Protein AF-0000000072249288 (afdb_homodimer)

Organism: Acinetobacter pittii (strain PHEA-2) (NCBI:txid871585)

InterPro domains:
  IPR029063 S-adenosyl-L-methionine-dependent methyltransferase superfamily [G3DSA:3.40.50.150] (51-204)
  IPR029063 S-adenosyl-L-methionine-dependent methyltransferase superfamily [SSF53335] (62-220)
  IPR050078 Ribosomal protein L11 methyltransferase PrmA [PTHR43648] (64-162)

Structure (mmCIF, N/CA/C/O backbone):
data_AF-0000000072249288-model_v1
#
loop_
_entity.id
_entity.type
_entity.pdbx_description
1 polymer 'Ribosomal protein L11 methyltransferase'
#
loop_
_atom_site.group_PDB
_atom_site.id
_atom_site.type_symbol
_atom_site.label_atom_id
_atom_site.label_alt_id
_atom_site.label_comp_id
_atom_site.label_asym_id
_atom_site.label_entity_id
_atom_site.label_seq_id
_atom_site.pdbx_PDB_ins_code
_atom_site.Cartn_x
_atom_site.Cartn_y
_atom_site.Cartn_z
_atom_site.occupancy
_atom_site.B_iso_or_equiv
_atom_site.auth_seq_id
_atom_site.auth_comp_id
_atom_site.auth_asym_id
_atom_site.auth_atom_id
_atom_site.pdbx_PDB_model_num
ATOM 1 N N . MET A 1 1 ? 31.922 -29.75 -16.812 1 26.8 1 MET A N 1
ATOM 2 C CA . MET A 1 1 ? 30.875 -29.094 -17.609 1 26.8 1 MET A CA 1
ATOM 3 C C . MET A 1 1 ? 30.594 -27.688 -17.078 1 26.8 1 MET A C 1
ATOM 5 O O . MET A 1 1 ? 30.25 -27.516 -15.914 1 26.8 1 MET A O 1
ATOM 9 N N . SER A 1 2 ? 31.359 -26.719 -17.438 1 29.52 2 SER A N 1
ATOM 10 C CA . SER A 1 2 ? 31.391 -25.312 -17.016 1 29.52 2 SER A CA 1
ATOM 11 C C . SER A 1 2 ? 29.984 -24.719 -17.031 1 29.52 2 SER A C 1
ATOM 13 O O . SER A 1 2 ? 29.266 -24.797 -18.031 1 29.52 2 SER A O 1
ATOM 15 N N . CYS A 1 3 ? 29.234 -24.922 -16 1 32.78 3 CYS A N 1
ATOM 16 C CA . CYS A 1 3 ? 27.922 -24.266 -15.938 1 32.78 3 CYS A CA 1
ATOM 17 C C . CYS A 1 3 ? 28 -22.844 -16.5 1 32.78 3 CYS A C 1
ATOM 19 O O . CYS A 1 3 ? 28.516 -21.938 -15.836 1 32.78 3 CYS A O 1
ATOM 21 N N . THR A 1 4 ? 28.297 -22.641 -17.766 1 34.72 4 THR A N 1
ATOM 22 C CA . THR A 1 4 ? 28.25 -21.359 -18.469 1 34.72 4 THR A CA 1
ATOM 23 C C . THR A 1 4 ? 27.031 -20.547 -18.031 1 34.72 4 THR A C 1
ATOM 25 O O . THR A 1 4 ? 25.891 -20.938 -18.297 1 34.72 4 THR A O 1
ATOM 28 N N . PHE A 1 5 ? 27.109 -20.047 -16.891 1 40.25 5 PHE A N 1
ATOM 29 C CA . PHE A 1 5 ? 26.109 -19.047 -16.547 1 40.25 5 PHE A CA 1
ATOM 30 C C . PHE A 1 5 ? 25.781 -18.172 -17.75 1 40.25 5 PHE A C 1
ATOM 32 O O . PHE A 1 5 ? 26.625 -17.406 -18.219 1 40.25 5 PHE A O 1
ATOM 39 N N . GLN A 1 6 ? 25.344 -18.75 -18.891 1 43.19 6 GLN A N 1
ATOM 40 C CA . GLN A 1 6 ? 24.859 -17.984 -20.047 1 43.19 6 GLN A CA 1
ATOM 41 C C . GLN A 1 6 ? 24.266 -16.656 -19.609 1 43.19 6 GLN A C 1
ATOM 43 O O . GLN A 1 6 ? 23.359 -16.625 -18.781 1 43.19 6 GLN A O 1
ATOM 48 N N . LEU A 1 7 ? 25.109 -15.562 -19.484 1 53.72 7 LEU A N 1
ATOM 49 C CA . LEU A 1 7 ? 24.781 -14.156 -19.281 1 53.72 7 LEU A CA 1
ATOM 50 C C . LEU A 1 7 ? 23.547 -13.758 -20.078 1 53.72 7 LEU A C 1
ATOM 52 O O . LEU A 1 7 ? 23.641 -13.484 -21.281 1 53.72 7 LEU A O 1
ATOM 56 N N . SER A 1 8 ? 22.375 -14.422 -19.922 1 68.56 8 SER A N 1
ATOM 57 C CA . SER A 1 8 ? 21.156 -14.117 -20.672 1 68.56 8 SER A CA 1
ATOM 58 C C . SER A 1 8 ? 20.875 -12.617 -20.703 1 68.56 8 SER A C 1
ATOM 60 O O . SER A 1 8 ? 21.062 -11.93 -19.688 1 68.56 8 SER A O 1
ATOM 62 N N . LYS A 1 9 ? 21.047 -12.102 -21.859 1 86.88 9 LYS A N 1
ATOM 63 C CA . LYS A 1 9 ? 20.688 -10.711 -22.078 1 86.88 9 LYS A CA 1
ATOM 64 C C . LYS A 1 9 ? 19.297 -10.406 -21.562 1 86.88 9 LYS A C 1
ATOM 66 O O . LYS A 1 9 ? 18.344 -11.148 -21.844 1 86.88 9 LYS A O 1
ATOM 71 N N . ALA A 1 10 ? 19.203 -9.492 -20.75 1 93.81 10 ALA A N 1
ATOM 72 C CA . ALA A 1 10 ? 17.906 -9.094 -20.203 1 93.81 10 ALA A CA 1
ATOM 73 C C . ALA A 1 10 ? 16.891 -8.805 -21.312 1 93.81 10 ALA A C 1
ATOM 75 O O . ALA A 1 10 ? 17.25 -8.219 -22.344 1 93.81 10 ALA A O 1
ATOM 76 N N . PRO A 1 11 ? 15.711 -9.242 -21.156 1 96.81 11 PRO A N 1
ATOM 77 C CA . PRO A 1 11 ? 14.703 -8.883 -22.156 1 96.81 11 PRO A CA 1
ATOM 78 C C . PRO A 1 11 ? 14.602 -7.379 -22.391 1 96.81 11 PRO A C 1
ATOM 80 O O . PRO A 1 11 ? 14.375 -6.621 -21.438 1 96.81 11 PRO A O 1
ATOM 83 N N . GLU A 1 12 ? 14.672 -6.969 -23.578 1 96.44 12 GLU A N 1
ATOM 84 C CA . GLU A 1 12 ? 14.797 -5.555 -23.922 1 96.44 12 GLU A CA 1
ATOM 85 C C . GLU A 1 12 ? 13.586 -4.762 -23.453 1 96.44 12 GLU A C 1
ATOM 87 O O . GLU A 1 12 ? 13.727 -3.643 -22.953 1 96.44 12 GLU A O 1
ATOM 92 N N . HIS A 1 13 ? 12.445 -5.309 -23.656 1 97.06 13 HIS A N 1
ATOM 93 C CA . HIS A 1 13 ? 11.234 -4.578 -23.297 1 97.06 13 HIS A CA 1
ATOM 94 C C . HIS A 1 13 ? 11.141 -4.371 -21.781 1 97.06 13 HIS A C 1
ATOM 96 O O . HIS A 1 13 ? 10.648 -3.338 -21.328 1 97.06 13 HIS A O 1
ATOM 102 N N . LEU A 1 14 ? 11.617 -5.316 -20.984 1 97.06 14 LEU A N 1
ATOM 103 C CA . LEU A 1 14 ? 11.641 -5.152 -19.531 1 97.06 14 LEU A CA 1
ATOM 104 C C . LEU A 1 14 ? 12.688 -4.125 -19.109 1 97.06 14 LEU A C 1
ATOM 106 O O . LEU A 1 14 ? 12.438 -3.297 -18.234 1 97.06 14 LEU A O 1
ATOM 110 N N . LEU A 1 15 ? 13.797 -4.258 -19.75 1 96.06 15 LEU A N 1
ATOM 111 C CA . LEU A 1 15 ? 14.875 -3.314 -19.469 1 96.06 15 LEU A CA 1
ATOM 112 C C . LEU A 1 15 ? 14.445 -1.889 -19.797 1 96.06 15 LEU A C 1
ATOM 114 O O . LEU A 1 15 ? 14.734 -0.96 -19.031 1 96.06 15 LEU A O 1
ATOM 118 N N . GLN A 1 16 ? 13.82 -1.71 -20.922 1 96.69 16 GLN A N 1
ATOM 119 C CA . GLN A 1 16 ? 13.32 -0.396 -21.312 1 96.69 16 GLN A CA 1
ATOM 120 C C . GLN A 1 16 ? 12.32 0.142 -20.297 1 96.69 16 GLN A C 1
ATOM 122 O O . GLN A 1 16 ? 12.383 1.313 -19.922 1 96.69 16 GLN A O 1
ATOM 127 N N . ALA A 1 17 ? 11.398 -0.705 -19.891 1 96.12 17 ALA A N 1
ATOM 128 C CA . ALA A 1 17 ? 10.414 -0.304 -18.891 1 96.12 17 ALA A CA 1
ATOM 129 C C . ALA A 1 17 ? 11.086 0.105 -17.594 1 96.12 17 ALA A C 1
ATOM 131 O O . ALA A 1 17 ? 10.719 1.11 -16.984 1 96.12 17 ALA A O 1
ATOM 132 N N . LEU A 1 18 ? 12.086 -0.67 -17.141 1 94.88 18 LEU A N 1
ATOM 133 C CA . LEU A 1 18 ? 12.828 -0.354 -15.93 1 94.88 18 LEU A CA 1
ATOM 134 C C . LEU A 1 18 ? 13.555 0.979 -16.062 1 94.88 18 LEU A C 1
ATOM 136 O O . LEU A 1 18 ? 13.516 1.812 -15.156 1 94.88 18 LEU A O 1
ATOM 140 N N . ASN A 1 19 ? 14.148 1.221 -17.219 1 94 19 ASN A N 1
ATOM 141 C CA . ASN A 1 19 ? 14.977 2.4 -17.422 1 94 19 ASN A CA 1
ATOM 142 C C . ASN A 1 19 ? 14.133 3.664 -17.562 1 94 19 ASN A C 1
ATOM 144 O O . ASN A 1 19 ? 14.648 4.777 -17.438 1 94 19 ASN A O 1
ATOM 148 N N . GLU A 1 20 ? 12.875 3.484 -17.875 1 93.81 20 GLU A N 1
ATOM 149 C CA . GLU A 1 20 ? 11.961 4.621 -17.844 1 93.81 20 GLU A CA 1
ATOM 150 C C . GLU A 1 20 ? 11.773 5.133 -16.422 1 93.81 20 GLU A C 1
ATOM 152 O O . GLU A 1 20 ? 11.508 6.32 -16.203 1 93.81 20 GLU A O 1
ATOM 157 N N . VAL A 1 21 ? 11.953 4.277 -15.461 1 90.31 21 VAL A N 1
ATOM 158 C CA . VAL A 1 21 ? 11.789 4.633 -14.055 1 90.31 21 VAL A CA 1
ATOM 159 C C . VAL A 1 21 ? 13.156 4.895 -13.422 1 90.31 21 VAL A C 1
ATOM 161 O O . VAL A 1 21 ? 13.352 5.91 -12.758 1 90.31 21 VAL A O 1
ATOM 164 N N . ILE A 1 22 ? 14.094 3.975 -13.656 1 89.44 22 ILE A N 1
ATOM 165 C CA . ILE A 1 22 ? 15.453 4.066 -13.148 1 89.44 22 ILE A CA 1
ATOM 166 C C . ILE A 1 22 ? 16.438 4.02 -14.305 1 89.44 22 ILE A C 1
ATOM 168 O O . ILE A 1 22 ? 16.891 2.943 -14.711 1 89.44 22 ILE A O 1
ATOM 172 N N . PRO A 1 23 ? 16.875 5.125 -14.672 1 90.06 23 PRO A N 1
ATOM 173 C CA . PRO A 1 23 ? 17.781 5.164 -15.828 1 90.06 23 PRO A CA 1
ATOM 174 C C . PRO A 1 23 ? 19.078 4.395 -15.594 1 90.06 23 PRO A C 1
ATOM 176 O O . PRO A 1 23 ? 19.641 4.434 -14.492 1 90.06 23 PRO A O 1
ATOM 179 N N . ASN A 1 24 ? 19.5 3.594 -16.531 1 88.62 24 ASN A N 1
ATOM 180 C CA . ASN A 1 24 ? 20.781 2.9 -16.594 1 88.62 24 ASN A CA 1
ATOM 181 C C . ASN A 1 24 ? 20.828 1.735 -15.602 1 88.62 24 ASN A C 1
ATOM 183 O O . ASN A 1 24 ? 21.906 1.225 -15.297 1 88.62 24 ASN A O 1
ATOM 187 N N . CYS A 1 25 ? 19.703 1.43 -15.078 1 89.75 25 CYS A N 1
ATOM 188 C CA . CYS A 1 25 ? 19.672 0.251 -14.219 1 89.75 25 CYS A CA 1
ATOM 189 C C . CYS A 1 25 ? 19.656 -1.027 -15.047 1 89.75 25 CYS A C 1
ATOM 191 O O . CYS A 1 25 ? 19.094 -1.059 -16.141 1 89.75 25 CYS A O 1
ATOM 193 N N . GLU A 1 26 ? 20.219 -2.047 -14.5 1 92.06 26 GLU A N 1
ATOM 194 C CA . GLU A 1 26 ? 20.281 -3.328 -15.195 1 92.06 26 GLU A CA 1
ATOM 195 C C . GLU A 1 26 ? 19.312 -4.336 -14.586 1 92.06 26 GLU A C 1
ATOM 197 O O . GLU A 1 26 ? 18.781 -4.109 -13.5 1 92.06 26 GLU A O 1
ATOM 202 N N . LEU A 1 27 ? 19.016 -5.348 -15.297 1 94.25 27 LEU A N 1
ATOM 203 C CA . LEU A 1 27 ? 18.344 -6.551 -14.82 1 94.25 27 LEU A CA 1
ATOM 204 C C . LEU A 1 27 ? 19.281 -7.75 -14.836 1 94.25 27 LEU A C 1
ATOM 206 O O . LEU A 1 27 ? 20.078 -7.906 -15.773 1 94.25 27 LEU A O 1
ATOM 210 N N . MET A 1 28 ? 19.156 -8.516 -13.797 1 94.06 28 MET A N 1
ATOM 211 C CA . MET A 1 28 ? 20.016 -9.703 -13.695 1 94.06 28 MET A CA 1
ATOM 212 C C . MET A 1 28 ? 19.188 -10.922 -13.281 1 94.06 28 MET A C 1
ATOM 214 O O . MET A 1 28 ? 18.25 -10.797 -12.508 1 94.06 28 MET A O 1
ATOM 218 N N . VAL A 1 29 ? 19.594 -12 -13.836 1 96.56 29 VAL A N 1
ATOM 219 C CA . VAL A 1 29 ? 19 -13.258 -13.391 1 96.56 29 VAL A CA 1
ATOM 220 C C . VAL A 1 29 ? 19.531 -13.609 -12 1 96.56 29 VAL A C 1
ATOM 222 O O . VAL A 1 29 ? 20.75 -13.602 -11.773 1 96.56 29 VAL A O 1
ATOM 225 N N . GLN A 1 30 ? 18.672 -13.859 -11.188 1 95.44 30 GLN A N 1
ATOM 226 C CA . GLN A 1 30 ? 19.031 -14.25 -9.836 1 95.44 30 GLN A CA 1
ATOM 227 C C . GLN A 1 30 ? 18.281 -15.516 -9.406 1 95.44 30 GLN A C 1
ATOM 229 O O . GLN A 1 30 ? 17.094 -15.664 -9.688 1 95.44 30 GLN A O 1
ATOM 234 N N . GLN A 1 31 ? 19.016 -16.344 -8.773 1 96 31 GLN A N 1
ATOM 235 C CA . GLN A 1 31 ? 18.375 -17.516 -8.164 1 96 31 GLN A CA 1
ATOM 236 C C . GLN A 1 31 ? 17.719 -17.156 -6.836 1 96 31 GLN A C 1
ATOM 238 O O . GLN A 1 31 ? 18.344 -16.516 -5.98 1 96 31 GLN A O 1
ATOM 243 N N . ILE A 1 32 ? 16.484 -17.562 -6.746 1 96.5 32 ILE A N 1
ATOM 244 C CA . ILE A 1 32 ? 15.703 -17.234 -5.559 1 96.5 32 ILE A CA 1
ATOM 245 C C . ILE A 1 32 ? 16.062 -18.188 -4.426 1 96.5 32 ILE A C 1
ATOM 247 O O . ILE A 1 32 ? 16.141 -19.406 -4.637 1 96.5 32 ILE A O 1
ATOM 251 N N . PRO A 1 33 ? 16.266 -17.641 -3.221 1 94.69 33 PRO A N 1
ATOM 252 C CA . PRO A 1 33 ? 16.734 -18.469 -2.105 1 94.69 33 PRO A CA 1
ATOM 253 C C . PRO A 1 33 ? 15.828 -19.656 -1.828 1 94.69 33 PRO A C 1
ATOM 255 O O . PRO A 1 33 ? 14.602 -19.531 -1.82 1 94.69 33 PRO A O 1
ATOM 258 N N . GLU A 1 34 ? 16.469 -20.844 -1.668 1 95.69 34 GLU A N 1
ATOM 259 C CA . GLU A 1 34 ? 15.82 -22.078 -1.259 1 95.69 34 GLU A CA 1
ATOM 260 C C . GLU A 1 34 ? 14.758 -22.5 -2.266 1 95.69 34 GLU A C 1
ATOM 262 O O . GLU A 1 34 ? 13.703 -23.031 -1.883 1 95.69 34 GLU A O 1
ATOM 267 N N . THR A 1 35 ? 14.922 -22.125 -3.525 1 97.62 35 THR A N 1
ATOM 268 C CA . THR A 1 35 ? 14.078 -22.547 -4.641 1 97.62 35 THR A CA 1
ATOM 269 C C . THR A 1 35 ? 14.914 -22.781 -5.895 1 97.62 35 THR A C 1
ATOM 271 O O . THR A 1 35 ? 16.031 -22.266 -6.008 1 97.62 35 THR A O 1
ATOM 274 N N . PRO A 1 36 ? 14.492 -23.562 -6.75 1 98.12 36 PRO A N 1
ATOM 275 C CA . PRO A 1 36 ? 15.164 -23.703 -8.047 1 98.12 36 PRO A CA 1
ATOM 276 C C . PRO A 1 36 ? 14.789 -22.594 -9.031 1 98.12 36 PRO A C 1
ATOM 278 O O . PRO A 1 36 ? 15.156 -22.656 -10.203 1 98.12 36 PRO A O 1
ATOM 281 N N . ILE A 1 37 ? 14.047 -21.594 -8.594 1 98.5 37 ILE A N 1
ATOM 282 C CA . ILE A 1 37 ? 13.477 -20.578 -9.469 1 98.5 37 ILE A CA 1
ATOM 283 C C . ILE A 1 37 ? 14.516 -19.469 -9.719 1 98.5 37 ILE A C 1
ATOM 285 O O . ILE A 1 37 ? 15.219 -19.062 -8.797 1 98.5 37 ILE A O 1
ATOM 289 N N . SER A 1 38 ? 14.586 -19.047 -10.922 1 98.44 38 SER A N 1
ATOM 290 C CA . SER A 1 38 ? 15.375 -17.875 -11.305 1 98.44 38 SER A CA 1
ATOM 291 C C . SER A 1 38 ? 14.484 -16.766 -11.828 1 98.44 38 SER A C 1
ATOM 293 O O . SER A 1 38 ? 13.516 -17.016 -12.555 1 98.44 38 SER A O 1
ATOM 295 N N . LEU A 1 39 ? 14.773 -15.531 -11.453 1 98.38 39 LEU A N 1
ATOM 296 C CA . LEU A 1 39 ? 13.984 -14.383 -11.875 1 98.38 39 LEU A CA 1
ATOM 297 C C . LEU A 1 39 ? 14.883 -13.266 -12.398 1 98.38 39 LEU A C 1
ATOM 299 O O . LEU A 1 39 ? 16.016 -13.117 -11.953 1 98.38 39 LEU A O 1
ATOM 303 N N . TRP A 1 40 ? 14.359 -12.492 -13.359 1 97.56 40 TRP A N 1
ATOM 304 C CA . TRP A 1 40 ? 14.938 -11.195 -13.711 1 97.56 40 TRP A CA 1
ATOM 305 C C . TRP A 1 40 ? 14.633 -10.156 -12.633 1 97.56 40 TRP A C 1
ATOM 307 O O . TRP A 1 40 ? 13.477 -9.781 -12.43 1 97.56 40 TRP A O 1
ATOM 317 N N . LEU A 1 41 ? 15.641 -9.734 -11.898 1 96.31 41 LEU A N 1
ATOM 318 C CA . LEU A 1 41 ? 15.477 -8.75 -10.836 1 96.31 41 LEU A CA 1
ATOM 319 C C . LEU A 1 41 ? 16.531 -7.652 -10.945 1 96.31 41 LEU A C 1
ATOM 321 O O . LEU A 1 41 ? 17.469 -7.766 -11.742 1 96.31 41 LEU A O 1
ATOM 325 N N . ILE A 1 42 ? 16.328 -6.641 -10.211 1 92.06 42 ILE A N 1
ATOM 326 C CA . ILE A 1 42 ? 17.359 -5.609 -10.109 1 92.06 42 ILE A CA 1
ATOM 327 C C . ILE A 1 42 ? 18.594 -6.18 -9.414 1 92.06 42 ILE A C 1
ATOM 329 O O . ILE A 1 42 ? 18.484 -7.117 -8.625 1 92.06 42 ILE A O 1
ATOM 333 N N . PRO A 1 43 ? 19.734 -5.574 -9.727 1 89.44 43 PRO A N 1
ATOM 334 C CA . PRO A 1 43 ? 20.938 -6.07 -9.062 1 89.44 43 PRO A CA 1
ATOM 335 C C . PRO A 1 43 ? 20.922 -5.828 -7.559 1 89.44 43 PRO A C 1
ATOM 337 O O . PRO A 1 43 ? 20.375 -4.824 -7.094 1 89.44 43 PRO A O 1
ATOM 340 N N . PRO A 1 44 ? 21.516 -6.711 -6.766 1 81.94 44 PRO A N 1
ATOM 341 C CA . PRO A 1 44 ? 21.531 -6.59 -5.309 1 81.94 44 PRO A CA 1
ATOM 342 C C . PRO A 1 44 ? 22.281 -5.344 -4.828 1 81.94 44 PRO A C 1
ATOM 344 O O . PRO A 1 44 ? 22 -4.832 -3.744 1 81.94 44 PRO A O 1
ATOM 347 N N . VAL A 1 45 ? 23.297 -4.934 -5.48 1 70.5 45 VAL A N 1
ATOM 348 C CA . VAL A 1 45 ? 24.062 -3.758 -5.078 1 70.5 45 VAL A CA 1
ATOM 349 C C . VAL A 1 45 ? 23.5 -2.518 -5.773 1 70.5 45 VAL A C 1
ATOM 351 O O . VAL A 1 45 ? 23.812 -2.258 -6.938 1 70.5 45 VAL A O 1
ATOM 354 N N . PHE A 1 46 ? 22.328 -2.365 -5.629 1 60.91 46 PHE A N 1
ATOM 355 C CA . PHE A 1 46 ? 21.75 -1.176 -6.238 1 60.91 46 PHE A CA 1
ATOM 356 C C . PHE A 1 46 ? 21.875 0.026 -5.309 1 60.91 46 PHE A C 1
ATOM 358 O O . PHE A 1 46 ? 21.359 0.013 -4.191 1 60.91 46 PHE A O 1
ATOM 365 N N . PRO A 1 47 ? 22.844 0.877 -5.691 1 57.06 47 PRO A N 1
ATOM 366 C CA . PRO A 1 47 ? 23.078 2.016 -4.797 1 57.06 47 PRO A CA 1
ATOM 367 C C . PRO A 1 47 ? 21.891 2.961 -4.727 1 57.06 47 PRO A C 1
ATOM 369 O O . PRO A 1 47 ? 21.594 3.668 -5.691 1 57.06 47 PRO A O 1
ATOM 372 N N . THR A 1 48 ? 21.125 2.791 -3.744 1 57.16 48 THR A N 1
ATOM 373 C CA . THR A 1 48 ? 19.984 3.68 -3.512 1 57.16 48 THR A CA 1
ATOM 374 C C . THR A 1 48 ? 20.469 5.094 -3.189 1 57.16 48 THR A C 1
ATOM 376 O O . THR A 1 48 ? 19.719 6.062 -3.385 1 57.16 48 THR A O 1
ATOM 379 N N . ASP A 1 49 ? 21.672 5.156 -2.674 1 56.03 49 ASP A N 1
ATOM 380 C CA . ASP A 1 49 ? 22.219 6.434 -2.232 1 56.03 49 ASP A CA 1
ATOM 381 C C . ASP A 1 49 ? 22.344 7.41 -3.4 1 56.03 49 ASP A C 1
ATOM 383 O O . ASP A 1 49 ? 22.484 8.617 -3.193 1 56.03 49 ASP A O 1
ATOM 387 N N . ARG A 1 50 ? 22.234 6.848 -4.527 1 57.12 50 ARG A N 1
ATOM 388 C CA . ARG A 1 50 ? 22.578 7.703 -5.66 1 57.12 50 ARG A CA 1
ATOM 389 C C . ARG A 1 50 ? 21.328 8.062 -6.461 1 57.12 50 ARG A C 1
ATOM 391 O O . ARG A 1 50 ? 21.422 8.594 -7.57 1 57.12 50 ARG A O 1
ATOM 398 N N . LEU A 1 51 ? 20.234 7.727 -5.758 1 70.88 51 LEU A N 1
ATOM 399 C CA . LEU A 1 51 ? 19.109 8.078 -6.617 1 70.88 51 LEU A CA 1
ATOM 400 C C . LEU A 1 51 ? 18.828 9.578 -6.562 1 70.88 51 LEU A C 1
ATOM 402 O O . LEU A 1 51 ? 18.734 10.156 -5.477 1 70.88 51 LEU A O 1
ATOM 406 N N . ASP A 1 52 ? 19 10.195 -7.758 1 78.12 52 ASP A N 1
ATOM 407 C CA . ASP A 1 52 ? 18.672 11.617 -7.773 1 78.12 52 ASP A CA 1
ATOM 408 C C . ASP A 1 52 ? 17.172 11.836 -7.57 1 78.12 52 ASP A C 1
ATOM 410 O O . ASP A 1 52 ? 16.406 10.883 -7.562 1 78.12 52 ASP A O 1
ATOM 414 N N . ASP A 1 53 ? 16.812 13.031 -7.211 1 77.38 53 ASP A N 1
ATOM 415 C CA . ASP A 1 53 ? 15.453 13.438 -6.844 1 77.38 53 ASP A CA 1
ATOM 416 C C . ASP A 1 53 ? 14.445 13.047 -7.922 1 77.38 53 ASP A C 1
ATOM 418 O O . ASP A 1 53 ? 13.344 12.602 -7.609 1 77.38 53 ASP A O 1
ATOM 422 N N . GLU A 1 54 ? 14.891 13.125 -9.078 1 82.31 54 GLU A N 1
ATOM 423 C CA . GLU A 1 54 ? 14 12.828 -10.195 1 82.31 54 GLU A CA 1
ATOM 424 C C . GLU A 1 54 ? 13.672 11.336 -10.258 1 82.31 54 GLU A C 1
ATOM 426 O O . GLU A 1 54 ? 12.539 10.953 -10.547 1 82.31 54 GLU A O 1
ATOM 431 N N . VAL A 1 55 ? 14.633 10.508 -10.008 1 82.38 55 VAL A N 1
ATOM 432 C CA . VAL A 1 55 ? 14.445 9.062 -10.023 1 82.38 55 VAL A CA 1
ATOM 433 C C . VAL A 1 55 ? 13.5 8.648 -8.906 1 82.38 55 VAL A C 1
ATOM 435 O O . VAL A 1 55 ? 12.602 7.836 -9.117 1 82.38 55 VAL A O 1
ATOM 438 N N . ILE A 1 56 ? 13.703 9.188 -7.75 1 79.19 56 ILE A N 1
ATOM 439 C CA . ILE A 1 56 ? 12.844 8.867 -6.609 1 79.19 56 ILE A CA 1
ATOM 440 C C . ILE A 1 56 ? 11.406 9.266 -6.918 1 79.19 56 ILE A C 1
ATOM 442 O O . ILE A 1 56 ? 10.469 8.523 -6.605 1 79.19 56 ILE A O 1
ATOM 446 N N . ARG A 1 57 ? 11.273 10.383 -7.527 1 80.56 57 ARG A N 1
ATOM 447 C CA . ARG A 1 57 ? 9.945 10.844 -7.945 1 80.56 57 ARG A CA 1
ATOM 448 C C . ARG A 1 57 ? 9.305 9.852 -8.914 1 80.56 57 ARG A C 1
ATOM 450 O O . ARG A 1 57 ? 8.125 9.531 -8.789 1 80.56 57 ARG A O 1
ATOM 457 N N . ARG A 1 58 ? 10.055 9.375 -9.836 1 82.38 58 ARG A N 1
ATOM 458 C CA . ARG A 1 58 ? 9.555 8.414 -10.812 1 82.38 58 ARG A CA 1
ATOM 459 C C . ARG A 1 58 ? 9.148 7.105 -10.141 1 82.38 58 ARG A C 1
ATOM 461 O O . ARG A 1 58 ? 8.109 6.531 -10.469 1 82.38 58 ARG A O 1
ATOM 468 N N . ILE A 1 59 ? 9.977 6.715 -9.227 1 80.19 59 ILE A N 1
ATOM 469 C CA . ILE A 1 59 ? 9.695 5.48 -8.492 1 80.19 59 ILE A CA 1
ATOM 470 C C . ILE A 1 59 ? 8.383 5.621 -7.727 1 80.19 59 ILE A C 1
ATOM 472 O O . ILE A 1 59 ? 7.57 4.695 -7.707 1 80.19 59 ILE A O 1
ATOM 476 N N . TRP A 1 60 ? 8.125 6.738 -7.27 1 76.81 60 TRP A N 1
ATOM 477 C CA . TRP A 1 60 ? 6.91 6.992 -6.496 1 76.81 60 TRP A CA 1
ATOM 478 C C . TRP A 1 60 ? 5.68 6.953 -7.395 1 76.81 60 TRP A C 1
ATOM 480 O O . TRP A 1 60 ? 4.617 6.484 -6.977 1 76.81 60 TRP A O 1
ATOM 490 N N . ASN A 1 61 ? 5.891 7.422 -8.555 1 78 61 ASN A N 1
ATOM 491 C CA . ASN A 1 61 ? 4.762 7.523 -9.477 1 78 61 ASN A CA 1
ATOM 492 C C . ASN A 1 61 ? 4.5 6.199 -10.188 1 78 61 ASN A C 1
ATOM 494 O O . ASN A 1 61 ? 3.355 5.887 -10.523 1 78 61 ASN A O 1
ATOM 498 N N . ASP A 1 62 ? 5.609 5.461 -10.375 1 85.12 62 ASP A N 1
ATOM 499 C CA . ASP A 1 62 ? 5.539 4.199 -11.109 1 85.12 62 ASP A CA 1
ATOM 500 C C . ASP A 1 62 ? 6.426 3.139 -10.461 1 85.12 62 ASP A C 1
ATOM 502 O O . ASP A 1 62 ? 7.41 2.697 -11.062 1 85.12 62 ASP A O 1
ATOM 506 N N . THR A 1 63 ? 5.973 2.656 -9.375 1 84.62 63 THR A N 1
ATOM 507 C CA . THR A 1 63 ? 6.789 1.718 -8.617 1 84.62 63 THR A CA 1
ATOM 508 C C . THR A 1 63 ? 6.906 0.385 -9.352 1 84.62 63 THR A C 1
ATOM 510 O O . THR A 1 63 ? 5.895 -0.271 -9.617 1 84.62 63 THR A O 1
ATOM 513 N N . PRO A 1 64 ? 8.055 0.002 -9.688 1 91.31 64 PRO A N 1
ATOM 514 C CA . PRO A 1 64 ? 8.234 -1.271 -10.391 1 91.31 64 PRO A CA 1
ATOM 515 C C . PRO A 1 64 ? 8.312 -2.463 -9.438 1 91.31 64 PRO A C 1
ATOM 517 O O . PRO A 1 64 ? 9.383 -3.039 -9.25 1 91.31 64 PRO A O 1
ATOM 520 N N . TYR A 1 65 ? 7.246 -2.943 -8.992 1 92.69 65 TYR A N 1
ATOM 521 C CA . TYR A 1 65 ? 7.191 -4.023 -8.016 1 92.69 65 TYR A CA 1
ATOM 522 C C . TYR A 1 65 ? 7.777 -5.309 -8.586 1 92.69 65 TYR A C 1
ATOM 524 O O . TYR A 1 65 ? 8.32 -6.133 -7.844 1 92.69 65 TYR A O 1
ATOM 532 N N . TRP A 1 66 ? 7.766 -5.441 -9.875 1 96.12 66 TRP A N 1
ATOM 533 C CA . TRP A 1 66 ? 8.109 -6.676 -10.57 1 96.12 66 TRP A CA 1
ATOM 534 C C . TRP A 1 66 ? 9.617 -6.922 -10.523 1 96.12 66 TRP A C 1
ATOM 536 O O . TRP A 1 66 ? 10.086 -8.016 -10.852 1 96.12 66 TRP A O 1
ATOM 546 N N . ILE A 1 67 ? 10.383 -5.965 -10.062 1 94.44 67 ILE A N 1
ATOM 547 C CA . ILE A 1 67 ? 11.836 -6.094 -10.117 1 94.44 67 ILE A CA 1
ATOM 548 C C . ILE A 1 67 ? 12.352 -6.715 -8.82 1 94.44 67 ILE A C 1
ATOM 550 O O . ILE A 1 67 ? 13.562 -6.828 -8.617 1 94.44 67 ILE A O 1
ATOM 554 N N . PHE A 1 68 ? 11.414 -7.137 -7.984 1 93.56 68 PHE A N 1
ATOM 555 C CA . PHE A 1 68 ? 11.758 -7.797 -6.73 1 93.56 68 PHE A CA 1
ATOM 556 C C . PHE A 1 68 ? 10.992 -9.109 -6.582 1 93.56 68 PHE A C 1
ATOM 558 O O . PHE A 1 68 ? 9.961 -9.305 -7.223 1 93.56 68 PHE A O 1
ATOM 565 N N . CYS A 1 69 ? 11.586 -9.977 -5.832 1 96.12 69 CYS A N 1
ATOM 566 C CA . CYS A 1 69 ? 10.867 -11.078 -5.199 1 96.12 69 CYS A CA 1
ATOM 567 C C . CYS A 1 69 ? 10.5 -10.734 -3.76 1 96.12 69 CYS A C 1
ATOM 569 O O . CYS A 1 69 ? 11.344 -10.836 -2.863 1 96.12 69 CYS A O 1
ATOM 571 N N . TRP A 1 70 ? 9.312 -10.359 -3.555 1 93.88 70 TRP A N 1
ATOM 572 C CA . TRP A 1 70 ? 8.906 -9.875 -2.242 1 93.88 70 TRP A CA 1
ATOM 573 C C . TRP A 1 70 ? 8.805 -11.023 -1.243 1 93.88 70 TRP A C 1
ATOM 575 O O . TRP A 1 70 ? 8.617 -12.172 -1.633 1 93.88 70 TRP A O 1
ATOM 585 N N . ALA A 1 71 ? 8.867 -10.727 -0.005 1 93.69 71 ALA A N 1
ATOM 586 C CA . ALA A 1 71 ? 9.023 -11.711 1.062 1 93.69 71 ALA A CA 1
ATOM 587 C C . ALA A 1 71 ? 7.855 -12.695 1.073 1 93.69 71 ALA A C 1
ATOM 589 O O . ALA A 1 71 ? 8.062 -13.906 1.174 1 93.69 71 ALA A O 1
ATOM 590 N N . SER A 1 72 ? 6.617 -12.188 0.998 1 95.31 72 SER A N 1
ATOM 591 C CA . SER A 1 72 ? 5.453 -13.062 1.085 1 95.31 72 SER A CA 1
ATOM 592 C C . SER A 1 72 ? 5.348 -13.969 -0.141 1 95.31 72 SER A C 1
ATOM 594 O O . SER A 1 72 ? 4.93 -15.125 -0.034 1 95.31 72 SER A O 1
ATOM 596 N N . GLY A 1 73 ? 5.684 -13.422 -1.299 1 97.38 73 GLY A N 1
ATOM 597 C CA . GLY A 1 73 ? 5.754 -14.25 -2.49 1 97.38 73 GLY A CA 1
ATOM 598 C C . GLY A 1 73 ? 6.789 -15.359 -2.387 1 97.38 73 GLY A C 1
ATOM 599 O O . GLY A 1 73 ? 6.52 -16.5 -2.76 1 97.38 73 GLY A O 1
ATOM 600 N N . LEU A 1 74 ? 7.934 -14.969 -1.886 1 97.5 74 LEU A N 1
ATOM 601 C CA . LEU A 1 74 ? 8.992 -15.961 -1.697 1 97.5 74 LEU A CA 1
ATOM 602 C C . LEU A 1 74 ? 8.547 -17.047 -0.731 1 97.5 74 LEU A C 1
ATOM 604 O O . LEU A 1 74 ? 8.727 -18.234 -1.009 1 97.5 74 LEU A O 1
ATOM 608 N N . ALA A 1 75 ? 7.977 -16.641 0.352 1 97.19 75 ALA A N 1
ATOM 609 C CA . ALA A 1 75 ? 7.512 -17.609 1.343 1 97.19 75 ALA A CA 1
ATOM 610 C C . ALA A 1 75 ? 6.484 -18.562 0.738 1 97.19 75 ALA A C 1
ATOM 612 O O . ALA A 1 75 ? 6.531 -19.766 0.978 1 97.19 75 ALA A O 1
ATOM 613 N N . MET A 1 76 ? 5.598 -18.047 -0.022 1 97.88 76 MET A N 1
ATOM 614 C CA . MET A 1 76 ? 4.555 -18.859 -0.637 1 97.88 76 MET A CA 1
ATOM 615 C C . MET A 1 76 ? 5.145 -19.797 -1.685 1 97.88 76 MET A C 1
ATOM 617 O O . MET A 1 76 ? 4.738 -20.953 -1.786 1 97.88 76 MET A O 1
ATOM 621 N N . ALA A 1 77 ? 6.066 -19.297 -2.432 1 98.56 77 ALA A N 1
ATOM 622 C CA . ALA A 1 77 ? 6.738 -20.141 -3.424 1 98.56 77 ALA A CA 1
ATOM 623 C C . ALA A 1 77 ? 7.434 -21.328 -2.76 1 98.56 77 ALA A C 1
ATOM 625 O O . ALA A 1 77 ? 7.273 -22.469 -3.189 1 98.56 77 ALA A O 1
ATOM 626 N N . GLN A 1 78 ? 8.203 -20.984 -1.726 1 98.06 78 GLN A N 1
ATOM 627 C CA . GLN A 1 78 ? 8.906 -22.031 -0.981 1 98.06 78 GLN A CA 1
ATOM 628 C C . GLN A 1 78 ? 7.922 -23.047 -0.41 1 98.06 78 GLN A C 1
ATOM 630 O O . GLN A 1 78 ? 8.172 -24.266 -0.471 1 98.06 78 GLN A O 1
ATOM 635 N N . TRP A 1 79 ? 6.828 -22.547 0.118 1 97.69 79 TRP A N 1
ATOM 636 C CA . TRP A 1 79 ? 5.793 -23.375 0.722 1 97.69 79 TRP A CA 1
ATOM 637 C C . TRP A 1 79 ? 5.168 -24.297 -0.315 1 97.69 79 TRP A C 1
ATOM 639 O O . TRP A 1 79 ? 4.996 -25.5 -0.066 1 97.69 79 TRP A O 1
ATOM 649 N N . LEU A 1 80 ? 4.836 -23.859 -1.506 1 98.25 80 LEU A N 1
ATOM 650 C CA . LEU A 1 80 ? 4.227 -24.641 -2.576 1 98.25 80 LEU A CA 1
ATOM 651 C C . LEU A 1 80 ? 5.172 -25.75 -3.041 1 98.25 80 LEU A C 1
ATOM 653 O O . LEU A 1 80 ? 4.738 -26.875 -3.297 1 98.25 80 LEU A O 1
ATOM 657 N N . LEU A 1 81 ? 6.43 -25.406 -3.15 1 98.44 81 LEU A N 1
ATOM 658 C CA . LEU A 1 81 ? 7.41 -26.391 -3.609 1 98.44 81 LEU A CA 1
ATOM 659 C C . LEU A 1 81 ? 7.625 -27.469 -2.559 1 98.44 81 LEU A C 1
ATOM 661 O O . LEU A 1 81 ? 7.852 -28.625 -2.9 1 98.44 81 LEU A O 1
ATOM 665 N N . ALA A 1 82 ? 7.547 -27.062 -1.336 1 97.81 82 ALA A N 1
ATOM 666 C CA . ALA A 1 82 ? 7.707 -28.016 -0.239 1 97.81 82 ALA A CA 1
ATOM 667 C C . ALA A 1 82 ? 6.465 -28.891 -0.078 1 97.81 82 ALA A C 1
ATOM 669 O O . ALA A 1 82 ? 6.559 -30.047 0.332 1 97.81 82 ALA A O 1
ATOM 670 N N . GLU A 1 83 ? 5.301 -28.312 -0.356 1 97.69 83 GLU A N 1
ATOM 671 C CA . GLU A 1 83 ? 4.023 -29 -0.205 1 97.69 83 GLU A CA 1
ATOM 672 C C . GLU A 1 83 ? 3.201 -28.922 -1.488 1 97.69 83 GLU A C 1
ATOM 674 O O . GLU A 1 83 ? 2.121 -28.328 -1.508 1 97.69 83 GLU A O 1
ATOM 679 N N . PRO A 1 84 ? 3.58 -29.672 -2.486 1 98.38 84 PRO A N 1
ATOM 680 C CA . PRO A 1 84 ? 2.996 -29.547 -3.824 1 98.38 84 PRO A CA 1
ATOM 681 C C . PRO A 1 84 ? 1.535 -29.984 -3.875 1 98.38 84 PRO A C 1
ATOM 683 O O . PRO A 1 84 ? 0.808 -29.625 -4.805 1 98.38 84 PRO A O 1
ATOM 686 N N . HIS A 1 85 ? 1.059 -30.75 -2.875 1 98.12 85 HIS A N 1
ATOM 687 C CA . HIS A 1 85 ? -0.293 -31.297 -2.896 1 98.12 85 HIS A CA 1
ATOM 688 C C . HIS A 1 85 ? -1.338 -30.188 -2.861 1 98.12 85 HIS A C 1
ATOM 690 O O . HIS A 1 85 ? -2.494 -30.406 -3.234 1 98.12 85 HIS A O 1
ATOM 696 N N . HIS A 1 86 ? -0.961 -29 -2.494 1 97.25 86 HIS A N 1
ATOM 697 C CA . HIS A 1 86 ? -1.899 -27.875 -2.408 1 97.25 86 HIS A CA 1
ATOM 698 C C . HIS A 1 86 ? -2.312 -27.406 -3.797 1 97.25 86 HIS A C 1
ATOM 700 O O . HIS A 1 86 ? -3.391 -26.828 -3.965 1 97.25 86 HIS A O 1
ATOM 706 N N . VAL A 1 87 ? -1.427 -27.703 -4.824 1 98.56 87 VAL A N 1
ATOM 707 C CA . VAL A 1 87 ? -1.752 -27.125 -6.121 1 98.56 87 VAL A CA 1
ATOM 708 C C . VAL A 1 87 ? -1.638 -28.188 -7.211 1 98.56 87 VAL A C 1
ATOM 710 O O . VAL A 1 87 ? -2.062 -27.969 -8.344 1 98.56 87 VAL A O 1
ATOM 713 N N . LYS A 1 88 ? -1.082 -29.344 -6.918 1 98.69 88 LYS A N 1
ATOM 714 C CA . LYS A 1 88 ? -0.85 -30.391 -7.918 1 98.69 88 LYS A CA 1
ATOM 715 C C . LYS A 1 88 ? -2.137 -30.734 -8.656 1 98.69 88 LYS A C 1
ATOM 717 O O . LYS A 1 88 ? -3.18 -30.953 -8.031 1 98.69 88 LYS A O 1
ATOM 722 N N . ASP A 1 89 ? -2.072 -30.734 -9.969 1 98.81 89 ASP A N 1
ATOM 723 C CA . ASP A 1 89 ? -3.133 -31.125 -10.891 1 98.81 89 ASP A CA 1
ATOM 724 C C . ASP A 1 89 ? -4.32 -30.172 -10.812 1 98.81 89 ASP A C 1
ATOM 726 O O . ASP A 1 89 ? -5.43 -30.516 -11.227 1 98.81 89 ASP A O 1
ATOM 730 N N . LYS A 1 90 ? -4.156 -28.969 -10.25 1 98.75 90 LYS A N 1
ATOM 731 C CA . LYS A 1 90 ? -5.227 -27.984 -10.094 1 98.75 90 LYS A CA 1
ATOM 732 C C . LYS A 1 90 ? -5.012 -26.797 -11.023 1 98.75 90 LYS A C 1
ATOM 734 O O . LYS A 1 90 ? -3.922 -26.609 -11.57 1 98.75 90 LYS A O 1
ATOM 739 N N . VAL A 1 91 ? -6.098 -26.094 -11.258 1 98.81 91 VAL A N 1
ATOM 740 C CA . VAL A 1 91 ? -6.027 -24.797 -11.898 1 98.81 91 VAL A CA 1
ATOM 741 C C . VAL A 1 91 ? -5.836 -23.703 -10.852 1 98.81 91 VAL A C 1
ATOM 743 O O . VAL A 1 91 ? -6.641 -23.578 -9.922 1 98.81 91 VAL A O 1
ATOM 746 N N . VAL A 1 92 ? -4.746 -22.938 -11.016 1 98.88 92 VAL A N 1
ATOM 747 C CA . VAL A 1 92 ? -4.328 -21.984 -9.977 1 98.88 92 VAL A CA 1
ATOM 748 C C . VAL A 1 92 ? -4.277 -20.578 -10.555 1 98.88 92 VAL A C 1
ATOM 750 O O . VAL A 1 92 ? -3.873 -20.391 -11.711 1 98.88 92 VAL A O 1
ATOM 753 N N . LEU A 1 93 ? -4.754 -19.625 -9.789 1 98.81 93 LEU A N 1
ATOM 754 C CA . LEU A 1 93 ? -4.605 -18.219 -10.141 1 98.81 93 LEU A CA 1
ATOM 755 C C . LEU A 1 93 ? -3.717 -17.5 -9.133 1 98.81 93 LEU A C 1
ATOM 757 O O . LEU A 1 93 ? -3.939 -17.594 -7.926 1 98.81 93 LEU A O 1
ATOM 761 N N . ASP A 1 94 ? -2.648 -16.938 -9.641 1 98.81 94 ASP A N 1
ATOM 762 C CA . ASP A 1 94 ? -1.759 -16.078 -8.859 1 98.81 94 ASP A CA 1
ATOM 763 C C . ASP A 1 94 ? -2.158 -14.617 -8.992 1 98.81 94 ASP A C 1
ATOM 765 O O . ASP A 1 94 ? -1.864 -13.977 -10 1 98.81 94 ASP A O 1
ATOM 769 N N . PHE A 1 95 ? -2.826 -14.086 -7.938 1 97.44 95 PHE A N 1
ATOM 770 C CA . PHE A 1 95 ? -3.305 -12.711 -7.957 1 97.44 95 PHE A CA 1
ATOM 771 C C . PHE A 1 95 ? -2.211 -11.75 -7.512 1 97.44 95 PHE A C 1
ATOM 773 O O . PHE A 1 95 ? -1.6 -11.945 -6.457 1 97.44 95 PHE A O 1
ATOM 780 N N . GLY A 1 96 ? -2.062 -10.664 -8.273 1 96.38 96 GLY A N 1
ATOM 781 C CA . GLY A 1 96 ? -0.918 -9.805 -8 1 96.38 96 GLY A CA 1
ATOM 782 C C . GLY A 1 96 ? 0.412 -10.5 -8.219 1 96.38 96 GLY A C 1
ATOM 783 O O . GLY A 1 96 ? 1.275 -10.492 -7.34 1 96.38 96 GLY A O 1
ATOM 784 N N . ALA A 1 97 ? 0.644 -10.953 -9.398 1 98.06 97 ALA A N 1
ATOM 785 C CA . ALA A 1 97 ? 1.694 -11.93 -9.68 1 98.06 97 ALA A CA 1
ATOM 786 C C . ALA A 1 97 ? 3.074 -11.281 -9.609 1 98.06 97 ALA A C 1
ATOM 788 O O . ALA A 1 97 ? 4.066 -11.953 -9.305 1 98.06 97 ALA A O 1
ATOM 789 N N . GLY A 1 98 ? 3.199 -9.984 -9.961 1 97.12 98 GLY A N 1
ATOM 790 C CA . GLY A 1 98 ? 4.473 -9.289 -9.867 1 97.12 98 GLY A CA 1
ATOM 791 C C . GLY A 1 98 ? 5.562 -9.922 -10.719 1 97.12 98 GLY A C 1
ATOM 792 O O . GLY A 1 98 ? 5.453 -9.969 -11.945 1 97.12 98 GLY A O 1
ATOM 793 N N . SER A 1 99 ? 6.535 -10.547 -10.055 1 98 99 SER A N 1
ATOM 794 C CA . SER A 1 99 ? 7.617 -11.219 -10.758 1 98 99 SER A CA 1
ATOM 795 C C . SER A 1 99 ? 7.184 -12.594 -11.266 1 98 99 SER A C 1
ATOM 797 O O . SER A 1 99 ? 7.863 -13.195 -12.094 1 98 99 SER A O 1
ATOM 799 N N . GLY A 1 100 ? 6.121 -13.102 -10.719 1 98.69 100 GLY A N 1
ATOM 800 C CA . GLY A 1 100 ? 5.609 -14.398 -11.125 1 98.69 100 GLY A CA 1
ATOM 801 C C . GLY A 1 100 ? 6.145 -15.539 -10.281 1 98.69 100 GLY A C 1
ATOM 802 O O . GLY A 1 100 ? 5.93 -16.719 -10.609 1 98.69 100 GLY A O 1
ATOM 803 N N . VAL A 1 101 ? 6.785 -15.242 -9.18 1 98.81 101 VAL A N 1
ATOM 804 C CA . VAL A 1 101 ? 7.484 -16.266 -8.398 1 98.81 101 VAL A CA 1
ATOM 805 C C . VAL A 1 101 ? 6.488 -17.297 -7.887 1 98.81 101 VAL A C 1
ATOM 807 O O . VAL A 1 101 ? 6.762 -18.5 -7.91 1 98.81 101 VAL A O 1
ATOM 810 N N . VAL A 1 102 ? 5.336 -16.875 -7.461 1 98.88 102 VAL A N 1
ATOM 811 C CA . VAL A 1 102 ? 4.332 -17.781 -6.906 1 98.88 102 VAL A CA 1
ATOM 812 C C . VAL A 1 102 ? 3.744 -18.656 -8.016 1 98.88 102 VAL A C 1
ATOM 814 O O . VAL A 1 102 ? 3.58 -19.859 -7.844 1 98.88 102 VAL A O 1
ATOM 817 N N . ALA A 1 103 ? 3.449 -18.031 -9.141 1 98.94 103 ALA A N 1
ATOM 818 C CA . ALA A 1 103 ? 2.912 -18.766 -10.289 1 98.94 103 ALA A CA 1
ATOM 819 C C . ALA A 1 103 ? 3.889 -19.828 -10.773 1 98.94 103 ALA A C 1
ATOM 821 O O . ALA A 1 103 ? 3.496 -20.969 -11.023 1 98.94 103 ALA A O 1
ATOM 822 N N . ILE A 1 104 ? 5.129 -19.438 -10.898 1 98.94 104 ILE A N 1
ATOM 823 C CA . ILE A 1 104 ? 6.16 -20.359 -11.367 1 98.94 104 ILE A CA 1
ATOM 824 C C . ILE A 1 104 ? 6.297 -21.516 -10.383 1 98.94 104 ILE A C 1
ATOM 826 O O . ILE A 1 104 ? 6.355 -22.688 -10.789 1 98.94 104 ILE A O 1
ATOM 830 N N . ALA A 1 105 ? 6.316 -21.188 -9.078 1 98.94 105 ALA A N 1
ATOM 831 C CA . ALA A 1 105 ? 6.395 -22.234 -8.055 1 98.94 105 ALA A CA 1
ATOM 832 C C . ALA A 1 105 ? 5.215 -23.188 -8.148 1 98.94 105 ALA A C 1
ATOM 834 O O . ALA A 1 105 ? 5.383 -24.406 -8.047 1 98.94 105 ALA A O 1
ATOM 835 N N . ALA A 1 106 ? 4.02 -22.609 -8.344 1 98.94 106 ALA A N 1
ATOM 836 C CA . ALA A 1 106 ? 2.82 -23.438 -8.461 1 98.94 106 ALA A CA 1
ATOM 837 C C . ALA A 1 106 ? 2.926 -24.391 -9.648 1 98.94 106 ALA A C 1
ATOM 839 O O . ALA A 1 106 ? 2.586 -25.562 -9.547 1 98.94 106 ALA A O 1
ATOM 840 N N . LYS A 1 107 ? 3.379 -23.859 -10.734 1 98.94 107 LYS A N 1
ATOM 841 C CA . LYS A 1 107 ? 3.531 -24.688 -11.93 1 98.94 107 LYS A CA 1
ATOM 842 C C . LYS A 1 107 ? 4.562 -25.781 -11.703 1 98.94 107 LYS A C 1
ATOM 844 O O . LYS A 1 107 ? 4.324 -26.953 -12.047 1 98.94 107 LYS A O 1
ATOM 849 N N . MET A 1 108 ? 5.664 -25.5 -11.117 1 98.81 108 MET A N 1
ATOM 850 C CA . MET A 1 108 ? 6.723 -26.453 -10.828 1 98.81 108 MET A CA 1
ATOM 851 C C . MET A 1 108 ? 6.238 -27.516 -9.844 1 98.81 108 MET A C 1
ATOM 853 O O . MET A 1 108 ? 6.676 -28.672 -9.898 1 98.81 108 MET A O 1
ATOM 857 N N . ALA A 1 109 ? 5.332 -27.094 -9.008 1 98.69 109 ALA A N 1
ATOM 858 C CA . ALA A 1 109 ? 4.793 -28 -7.992 1 98.69 109 ALA A CA 1
ATOM 859 C C . ALA A 1 109 ? 3.752 -28.938 -8.602 1 98.69 109 ALA A C 1
ATOM 861 O O . ALA A 1 109 ? 3.197 -29.797 -7.902 1 98.69 109 ALA A O 1
ATOM 862 N N . GLY A 1 110 ? 3.404 -28.719 -9.891 1 98.81 110 GLY A N 1
ATOM 863 C CA . GLY A 1 110 ? 2.588 -2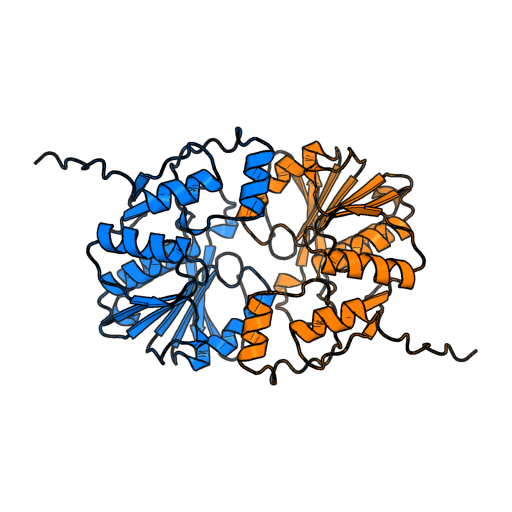9.703 -10.57 1 98.81 110 GLY A CA 1
ATOM 864 C C . GLY A 1 110 ? 1.192 -29.203 -10.898 1 98.81 110 GLY A C 1
ATOM 865 O O . GLY A 1 110 ? 0.326 -29.984 -11.297 1 98.81 110 GLY A O 1
ATOM 866 N N . ALA A 1 111 ? 0.921 -27.938 -10.758 1 98.88 111 ALA A N 1
ATOM 867 C CA . ALA A 1 111 ? -0.377 -27.391 -11.148 1 98.88 111 ALA A CA 1
ATOM 868 C C . ALA A 1 111 ? -0.672 -27.688 -12.617 1 98.88 111 ALA A C 1
ATOM 870 O O . ALA A 1 111 ? 0.223 -27.625 -13.461 1 98.88 111 ALA A O 1
ATOM 871 N N . LYS A 1 112 ? -1.892 -27.984 -12.938 1 98.75 112 LYS A N 1
ATOM 872 C CA . LYS A 1 112 ? -2.316 -28.266 -14.305 1 98.75 112 LYS A CA 1
ATOM 873 C C . LYS A 1 112 ? -2.242 -27 -15.172 1 98.75 112 LYS A C 1
ATOM 875 O O . LYS A 1 112 ? -1.723 -27.047 -16.281 1 98.75 112 LYS A O 1
ATOM 880 N N . ARG A 1 113 ? -2.799 -25.969 -14.68 1 98.81 113 ARG A N 1
ATOM 881 C CA . ARG A 1 113 ? -2.791 -24.656 -15.289 1 98.81 113 ARG A CA 1
ATOM 882 C C . ARG A 1 113 ? -2.537 -23.562 -14.242 1 98.81 113 ARG A C 1
ATOM 884 O O . ARG A 1 113 ? -3.002 -23.672 -13.102 1 98.81 113 ARG A O 1
ATOM 891 N N . VAL A 1 114 ? -1.771 -22.609 -14.633 1 98.88 114 VAL A N 1
ATOM 892 C CA . VAL A 1 114 ? -1.533 -21.469 -13.75 1 98.88 114 VAL A CA 1
ATOM 893 C C . VAL A 1 114 ? -1.787 -20.172 -14.5 1 98.88 114 VAL A C 1
ATOM 895 O O . VAL A 1 114 ? -1.244 -19.953 -15.586 1 98.88 114 VAL A O 1
ATOM 898 N N . ILE A 1 115 ? -2.598 -19.312 -13.945 1 98.88 115 ILE A N 1
ATOM 899 C CA . ILE A 1 115 ? -2.941 -18.016 -14.508 1 98.88 115 ILE A CA 1
ATOM 900 C C . ILE A 1 115 ? -2.328 -16.906 -13.656 1 98.88 115 ILE A C 1
ATOM 902 O O . ILE A 1 115 ? -2.656 -16.766 -12.477 1 98.88 115 ILE A O 1
ATOM 906 N N . CYS A 1 116 ? -1.421 -16.172 -14.234 1 98.62 116 CYS A N 1
ATOM 907 C CA . CYS A 1 116 ? -0.914 -14.953 -13.609 1 98.62 116 CYS A CA 1
ATOM 908 C C . CYS A 1 116 ? -1.882 -13.789 -13.805 1 98.62 116 CYS A C 1
ATOM 910 O O . CYS A 1 116 ? -2.221 -13.445 -14.945 1 98.62 116 CYS A O 1
ATOM 912 N N . CYS A 1 117 ? -2.279 -13.195 -12.742 1 97.75 117 CYS A N 1
ATOM 913 C CA . CYS A 1 117 ? -3.18 -12.047 -12.812 1 97.75 117 CYS A CA 1
ATOM 914 C C . CYS A 1 117 ? -2.535 -10.812 -12.203 1 97.75 117 CYS A C 1
ATOM 916 O O . CYS A 1 117 ? -2.162 -10.812 -11.023 1 97.75 117 CYS A O 1
ATOM 918 N N . ASP A 1 118 ? -2.391 -9.781 -13 1 96.19 118 ASP A N 1
ATOM 919 C CA . ASP A 1 118 ? -1.818 -8.508 -12.57 1 96.19 118 ASP A CA 1
ATOM 920 C C . ASP A 1 118 ? -2.326 -7.363 -13.445 1 96.19 118 ASP A C 1
ATOM 922 O O . ASP A 1 118 ? -2.434 -7.504 -14.664 1 96.19 118 ASP A O 1
ATOM 926 N N . ILE A 1 119 ? -2.641 -6.273 -12.812 1 91.5 119 ILE A N 1
ATOM 927 C CA . ILE A 1 119 ? -3.184 -5.145 -13.562 1 91.5 119 ILE A CA 1
ATOM 928 C C . ILE A 1 119 ? -2.059 -4.438 -14.32 1 91.5 119 ILE A C 1
ATOM 930 O O . ILE A 1 119 ? -2.307 -3.732 -15.297 1 91.5 119 ILE A O 1
ATOM 934 N N . ASP A 1 120 ? -0.832 -4.559 -13.828 1 93.88 120 ASP A N 1
ATOM 935 C CA . ASP A 1 120 ? 0.332 -3.934 -14.445 1 93.88 120 ASP A CA 1
ATOM 936 C C . ASP A 1 120 ? 0.849 -4.77 -15.617 1 93.88 120 ASP A C 1
ATOM 938 O O . ASP A 1 120 ? 1.368 -5.871 -15.414 1 93.88 120 ASP A O 1
ATOM 942 N N . GLN A 1 121 ? 0.833 -4.172 -16.75 1 96.56 121 GLN A N 1
ATOM 943 C CA . GLN A 1 121 ? 1.248 -4.883 -17.953 1 96.56 121 GLN A CA 1
ATOM 944 C C . GLN A 1 121 ? 2.734 -5.227 -17.906 1 96.56 121 GLN A C 1
ATOM 946 O O . GLN A 1 121 ? 3.154 -6.266 -18.406 1 96.56 121 GLN A O 1
ATOM 951 N N . VAL A 1 122 ? 3.525 -4.406 -17.297 1 97.56 122 VAL A N 1
ATOM 952 C CA . VAL A 1 122 ? 4.957 -4.68 -17.203 1 97.56 122 VAL A CA 1
ATOM 953 C C . VAL A 1 122 ? 5.191 -5.879 -16.297 1 97.56 122 VAL A C 1
ATOM 955 O O . VAL A 1 122 ? 6.07 -6.707 -16.562 1 97.56 122 VAL A O 1
ATOM 958 N N . SER A 1 123 ? 4.375 -5.965 -15.25 1 97.69 123 SER A N 1
ATOM 959 C CA . SER A 1 123 ? 4.457 -7.125 -14.367 1 97.69 123 SER A CA 1
ATOM 960 C C . SER A 1 123 ? 4.117 -8.414 -15.117 1 97.69 123 SER A C 1
ATOM 962 O O . SER A 1 123 ? 4.789 -9.43 -14.945 1 97.69 123 SER A O 1
ATOM 964 N N . LEU A 1 124 ? 3.111 -8.391 -15.953 1 98.56 124 LEU A N 1
ATOM 965 C CA . LEU A 1 124 ? 2.752 -9.57 -16.734 1 98.56 124 LEU A CA 1
ATOM 966 C C . LEU A 1 124 ? 3.869 -9.945 -17.703 1 98.56 124 LEU A C 1
ATOM 968 O O . LEU A 1 124 ? 4.141 -11.125 -17.922 1 98.56 124 LEU A O 1
ATOM 972 N N . ASN A 1 125 ? 4.477 -8.93 -18.266 1 98.56 125 ASN A N 1
ATOM 973 C CA . ASN A 1 125 ? 5.629 -9.195 -19.125 1 98.56 125 ASN A CA 1
ATOM 974 C C . ASN A 1 125 ? 6.773 -9.828 -18.344 1 98.56 125 ASN A C 1
ATOM 976 O O . ASN A 1 125 ? 7.457 -10.719 -18.844 1 98.56 125 ASN A O 1
ATOM 980 N N . ALA A 1 126 ? 6.969 -9.344 -17.141 1 98.56 126 ALA A N 1
ATOM 981 C CA . ALA A 1 126 ? 7.98 -9.945 -16.266 1 98.56 126 ALA A CA 1
ATOM 982 C C . ALA A 1 126 ? 7.656 -11.406 -15.977 1 98.56 126 ALA A C 1
ATOM 984 O O . ALA A 1 126 ? 8.539 -12.266 -16.016 1 98.56 126 ALA A O 1
ATOM 985 N N . CYS A 1 127 ? 6.387 -11.68 -15.719 1 98.75 127 CYS A N 1
ATOM 986 C CA . CYS A 1 127 ? 5.949 -13.047 -15.492 1 98.75 127 CYS A CA 1
ATOM 987 C C . CYS A 1 127 ? 6.277 -13.93 -16.688 1 98.75 127 CYS A C 1
ATOM 989 O O . CYS A 1 127 ? 6.766 -15.047 -16.531 1 98.75 127 CYS A O 1
ATOM 991 N N . ARG A 1 128 ? 6.027 -13.398 -17.875 1 98.62 128 ARG A N 1
ATOM 992 C CA . ARG A 1 128 ? 6.285 -14.148 -19.109 1 98.62 128 ARG A CA 1
ATOM 993 C C . ARG A 1 128 ? 7.766 -14.477 -19.234 1 98.62 128 ARG A C 1
ATOM 995 O O . ARG A 1 128 ? 8.125 -15.633 -19.5 1 98.62 128 ARG A O 1
ATOM 1002 N N . GLU A 1 129 ? 8.594 -13.492 -19.109 1 98.5 129 GLU A N 1
ATOM 1003 C CA . GLU A 1 129 ? 10.031 -13.688 -19.25 1 98.5 129 GLU A CA 1
ATOM 1004 C C . GLU A 1 129 ? 10.578 -14.602 -18.156 1 98.5 129 GLU A C 1
ATOM 1006 O O . GLU A 1 129 ? 11.469 -15.422 -18.422 1 98.5 129 GLU A O 1
ATOM 1011 N N . ASN A 1 130 ? 10.07 -14.469 -16.938 1 98.75 130 ASN A N 1
ATOM 1012 C CA . ASN A 1 130 ? 10.523 -15.328 -15.852 1 98.75 130 ASN A CA 1
ATOM 1013 C C . ASN A 1 130 ? 10.039 -16.766 -16.031 1 98.75 130 ASN A C 1
ATOM 1015 O O . ASN A 1 130 ? 10.734 -17.703 -15.656 1 98.75 130 ASN A O 1
ATOM 1019 N N . ALA A 1 131 ? 8.812 -16.922 -16.609 1 98.75 131 ALA A N 1
ATOM 1020 C CA . ALA A 1 131 ? 8.344 -18.25 -16.953 1 98.75 131 ALA A CA 1
ATOM 1021 C C . ALA A 1 131 ? 9.289 -18.922 -17.953 1 98.75 131 ALA A C 1
ATOM 1023 O O . ALA A 1 131 ? 9.625 -20.109 -17.812 1 98.75 131 ALA A O 1
ATOM 1024 N N . LEU A 1 132 ? 9.719 -18.156 -18.938 1 98.06 132 LEU A N 1
ATOM 1025 C CA . LEU A 1 132 ? 10.656 -18.656 -19.938 1 98.06 132 LEU A CA 1
ATOM 1026 C C . LEU A 1 132 ? 11.969 -19.094 -19.281 1 98.06 132 LEU A C 1
ATOM 1028 O O . LEU A 1 132 ? 12.5 -20.156 -19.594 1 98.06 132 LEU A O 1
ATOM 1032 N N . LEU A 1 133 ? 12.453 -18.297 -18.375 1 97.38 133 LEU A N 1
ATOM 1033 C CA . LEU A 1 133 ? 13.695 -18.594 -17.656 1 97.38 133 LEU A CA 1
ATOM 1034 C C . LEU A 1 133 ? 13.594 -19.938 -16.938 1 97.38 133 LEU A C 1
ATOM 1036 O O . LEU A 1 133 ? 14.602 -20.625 -16.766 1 97.38 133 LEU A O 1
ATOM 1040 N N . ASN A 1 134 ? 12.422 -20.266 -16.516 1 98.5 134 ASN A N 1
ATOM 1041 C CA . ASN A 1 134 ? 12.242 -21.453 -15.68 1 98.5 134 ASN A CA 1
ATOM 1042 C C . ASN A 1 134 ? 11.609 -22.594 -16.469 1 98.5 134 ASN A C 1
ATOM 1044 O O . ASN A 1 134 ? 11.266 -23.641 -15.906 1 98.5 134 ASN A O 1
ATOM 1048 N N . ASN A 1 135 ? 11.367 -22.375 -17.75 1 98.19 135 ASN A N 1
ATOM 1049 C CA . ASN A 1 135 ? 10.836 -23.391 -18.656 1 98.19 135 ASN A CA 1
ATOM 1050 C C . ASN A 1 135 ? 9.461 -23.875 -18.219 1 98.19 135 ASN A C 1
ATOM 1052 O O . ASN A 1 135 ? 9.234 -25.078 -18.109 1 98.19 135 ASN A O 1
ATOM 1056 N N . VAL A 1 136 ? 8.578 -22.938 -17.875 1 98.62 136 VAL A N 1
ATOM 1057 C CA . VAL A 1 136 ? 7.199 -23.266 -17.547 1 98.62 136 VAL A CA 1
ATOM 1058 C C . VAL A 1 136 ? 6.25 -22.453 -18.406 1 98.62 136 VAL A C 1
ATOM 1060 O O . VAL A 1 136 ? 6.633 -21.422 -18.953 1 98.62 136 VAL A O 1
ATOM 1063 N N . GLU A 1 137 ? 5.059 -22.953 -18.594 1 98.56 137 GLU A N 1
ATOM 1064 C CA . GLU A 1 137 ? 4 -22.25 -19.312 1 98.56 137 GLU A CA 1
ATOM 1065 C C . GLU A 1 137 ? 2.947 -21.688 -18.375 1 98.56 137 GLU A C 1
ATOM 1067 O O . GLU A 1 137 ? 2.412 -22.422 -17.531 1 98.56 137 GLU A O 1
ATOM 1072 N N . LEU A 1 138 ? 2.701 -20.484 -18.516 1 98.75 138 LEU A N 1
ATOM 1073 C CA . LEU A 1 138 ? 1.695 -19.812 -17.703 1 98.75 138 LEU A CA 1
ATOM 1074 C C . LEU A 1 138 ? 0.661 -19.125 -18.594 1 98.75 138 LEU A C 1
ATOM 1076 O O . LEU A 1 138 ? 0.845 -19.031 -19.812 1 98.75 138 LEU A O 1
ATOM 1080 N N . GLU A 1 139 ? -0.414 -18.766 -18.062 1 98.81 139 GLU A N 1
ATOM 1081 C CA . GLU A 1 139 ? -1.43 -17.906 -18.672 1 98.81 139 GLU A CA 1
ATOM 1082 C C . GLU A 1 139 ? -1.468 -16.531 -17.984 1 98.81 139 GLU A C 1
ATOM 1084 O O . GLU A 1 139 ? -0.991 -16.391 -16.859 1 98.81 139 GLU A O 1
ATOM 1089 N N . TYR A 1 140 ? -2.02 -15.531 -18.75 1 98.62 140 TYR A N 1
ATOM 1090 C CA . TYR A 1 140 ? -1.91 -14.164 -18.25 1 98.62 140 TYR A CA 1
ATOM 1091 C C . TYR A 1 140 ? -3.242 -13.438 -18.359 1 98.62 140 TYR A C 1
ATOM 1093 O O . TYR A 1 140 ? -3.943 -13.562 -19.375 1 98.62 140 TYR A O 1
ATOM 1101 N N . LEU A 1 141 ? -3.562 -12.781 -17.344 1 97.62 141 LEU A N 1
ATOM 1102 C CA . LEU A 1 141 ? -4.805 -12.023 -17.234 1 97.62 141 LEU A CA 1
ATOM 1103 C C . LEU A 1 141 ? -4.559 -10.68 -16.547 1 97.62 141 LEU A C 1
ATOM 1105 O O . LEU A 1 141 ? -3.838 -10.602 -15.555 1 97.62 141 LEU A O 1
ATOM 1109 N N . ASP A 1 142 ? -5.16 -9.578 -17.078 1 95.12 142 ASP A N 1
ATOM 1110 C CA . ASP A 1 142 ? -4.895 -8.258 -16.5 1 95.12 142 ASP A CA 1
ATOM 1111 C C . ASP A 1 142 ? -6.098 -7.754 -15.711 1 95.12 142 ASP A C 1
ATOM 1113 O O . ASP A 1 142 ? -6.094 -6.621 -15.227 1 95.12 142 ASP A O 1
ATOM 1117 N N . ASP A 1 143 ? -7.125 -8.664 -15.625 1 91.56 143 ASP A N 1
ATOM 1118 C CA . ASP A 1 143 ? -8.367 -8.312 -14.938 1 91.56 143 ASP A CA 1
ATOM 1119 C C . ASP A 1 143 ? -8.984 -9.547 -14.273 1 91.56 143 ASP A C 1
ATOM 1121 O O . ASP A 1 143 ? -9.508 -10.43 -14.953 1 91.56 143 ASP A O 1
ATOM 1125 N N . LEU A 1 144 ? -8.984 -9.539 -12.914 1 92.06 144 LEU A N 1
ATOM 1126 C CA . LEU A 1 144 ? -9.508 -10.68 -12.164 1 92.06 144 LEU A CA 1
ATOM 1127 C C . LEU A 1 144 ? -10.945 -10.984 -12.562 1 92.06 144 LEU A C 1
ATOM 1129 O O . LEU A 1 144 ? -11.352 -12.148 -12.594 1 92.06 144 LEU A O 1
ATOM 1133 N N . TYR A 1 145 ? -11.711 -10 -12.938 1 88.38 145 TYR A N 1
ATOM 1134 C CA . TYR A 1 145 ? -13.141 -10.172 -13.195 1 88.38 145 TYR A CA 1
ATOM 1135 C C . TYR A 1 145 ? -13.375 -10.797 -14.562 1 88.38 145 TYR A C 1
ATOM 1137 O O . TYR A 1 145 ? -14.508 -11.148 -14.906 1 88.38 145 TYR A O 1
ATOM 1145 N N . LYS A 1 146 ? -12.328 -11.031 -15.281 1 91.12 146 LYS A N 1
ATOM 1146 C CA . LYS A 1 146 ? -12.398 -11.766 -16.531 1 91.12 146 LYS A CA 1
ATOM 1147 C C . LYS A 1 146 ? -11.938 -13.211 -16.359 1 91.12 146 LYS A C 1
ATOM 1149 O O . LYS A 1 146 ? -11.914 -13.984 -17.312 1 91.12 146 LYS A O 1
ATOM 1154 N N . ALA A 1 147 ? -11.594 -13.453 -15.117 1 93.38 147 ALA A N 1
ATOM 1155 C CA . ALA A 1 147 ? -11.078 -14.789 -14.844 1 93.38 147 ALA A CA 1
ATOM 1156 C C . ALA A 1 147 ? -12.211 -15.812 -14.797 1 93.38 147 ALA A C 1
ATOM 1158 O O . ALA A 1 147 ? -13.344 -15.477 -14.445 1 93.38 147 ALA A O 1
ATOM 1159 N N . GLU A 1 148 ? -11.953 -17 -15.141 1 95.62 148 GLU A N 1
ATOM 1160 C CA . GLU A 1 148 ? -12.812 -18.125 -14.852 1 95.62 148 GLU A CA 1
ATOM 1161 C C . GLU A 1 148 ? -12.664 -18.594 -13.406 1 95.62 148 GLU A C 1
ATOM 1163 O O . GLU A 1 148 ? -11.773 -18.125 -12.688 1 95.62 148 GLU A O 1
ATOM 1168 N N . GLN A 1 149 ? -13.539 -19.5 -13 1 96.56 149 GLN A N 1
ATOM 1169 C CA . GLN A 1 149 ? -13.367 -20.125 -11.695 1 96.56 149 GLN A CA 1
ATOM 1170 C C . GLN A 1 149 ? -12.164 -21.062 -11.695 1 96.56 149 GLN A C 1
ATOM 1172 O O . GLN A 1 149 ? -11.953 -21.812 -12.656 1 96.56 149 GLN A O 1
ATOM 1177 N N . VAL A 1 150 ? -11.406 -20.984 -10.68 1 98.56 150 VAL A N 1
ATOM 1178 C CA . VAL A 1 150 ? -10.242 -21.859 -10.555 1 98.56 150 VAL A CA 1
ATOM 1179 C C . VAL A 1 150 ? -10.344 -22.672 -9.266 1 98.56 150 VAL A C 1
ATOM 1181 O O . VAL A 1 150 ? -11.258 -22.469 -8.469 1 98.56 150 VAL A O 1
ATOM 1184 N N . ASP A 1 151 ? -9.406 -23.594 -9.125 1 98.69 151 ASP A N 1
ATOM 1185 C CA . ASP A 1 151 ? -9.438 -24.438 -7.934 1 98.69 151 ASP A CA 1
ATOM 1186 C C . ASP A 1 151 ? -8.844 -23.703 -6.73 1 98.69 151 ASP A C 1
ATOM 1188 O O . ASP A 1 151 ? -9.359 -23.828 -5.617 1 98.69 151 ASP A O 1
ATOM 1192 N N . VAL A 1 152 ? -7.742 -22.969 -6.957 1 98.75 152 VAL A N 1
ATOM 1193 C CA . VAL A 1 152 ? -6.992 -22.328 -5.887 1 98.75 152 VAL A CA 1
ATOM 1194 C C . VAL A 1 152 ? -6.578 -20.922 -6.332 1 98.75 152 VAL A C 1
ATOM 1196 O O . VAL A 1 152 ? -6.117 -20.734 -7.461 1 98.75 152 VAL A O 1
ATOM 1199 N N . LEU A 1 153 ? -6.809 -19.922 -5.512 1 98.69 153 LEU A N 1
ATOM 1200 C CA . LEU A 1 153 ? -6.305 -18.562 -5.719 1 98.69 153 LEU A CA 1
ATOM 1201 C C . LEU A 1 153 ? -5.23 -18.219 -4.691 1 98.69 153 LEU A C 1
ATOM 1203 O O . LEU A 1 153 ? -5.418 -18.438 -3.494 1 98.69 153 LEU A O 1
ATOM 1207 N N . LEU A 1 154 ? -4.109 -17.859 -5.18 1 98.62 154 LEU A N 1
ATOM 1208 C CA . LEU A 1 154 ? -2.979 -17.453 -4.348 1 98.62 154 LEU A CA 1
ATOM 1209 C C . LEU A 1 154 ? -2.787 -15.945 -4.375 1 98.62 154 LEU A C 1
ATOM 1211 O O . LEU A 1 154 ? -2.824 -15.328 -5.445 1 98.62 154 LEU A O 1
ATOM 1215 N N . ALA A 1 155 ? -2.682 -15.328 -3.221 1 97.12 155 ALA A N 1
ATOM 1216 C CA . ALA A 1 155 ? -2.473 -13.891 -3.098 1 97.12 155 ALA A CA 1
ATOM 1217 C C . ALA A 1 155 ? -1.366 -13.578 -2.094 1 97.12 155 ALA A C 1
ATOM 1219 O O . ALA A 1 155 ? -1.522 -13.82 -0.895 1 97.12 155 ALA A O 1
ATOM 1220 N N . ALA A 1 156 ? -0.229 -13.062 -2.6 1 96.12 156 ALA A N 1
ATOM 1221 C CA . ALA A 1 156 ? 0.896 -12.727 -1.731 1 96.12 156 ALA A CA 1
ATOM 1222 C C . ALA A 1 156 ? 1.266 -11.25 -1.86 1 96.12 156 ALA A C 1
ATOM 1224 O O . ALA A 1 156 ? 1.466 -10.75 -2.969 1 96.12 156 ALA A O 1
ATOM 1225 N N . ASP A 1 157 ? 1.301 -10.555 -0.728 1 92.31 157 ASP A N 1
ATOM 1226 C CA . ASP A 1 157 ? 1.701 -9.156 -0.661 1 92.31 157 ASP A CA 1
ATOM 1227 C C . ASP A 1 157 ? 0.69 -8.258 -1.376 1 92.31 157 ASP A C 1
ATOM 1229 O O . ASP A 1 157 ? 1.072 -7.344 -2.109 1 92.31 157 ASP A O 1
ATOM 1233 N N . VAL A 1 158 ? -0.617 -8.539 -1.138 1 89.62 158 VAL A N 1
ATOM 1234 C CA . VAL A 1 158 ? -1.608 -7.762 -1.871 1 89.62 158 VAL A CA 1
ATOM 1235 C C . VAL A 1 158 ? -2.533 -7.047 -0.889 1 89.62 158 VAL A C 1
ATOM 1237 O O . VAL A 1 158 ? -3.424 -6.297 -1.298 1 89.62 158 VAL A O 1
ATOM 1240 N N . LEU A 1 159 ? -2.334 -7.27 0.436 1 85.56 159 LEU A N 1
ATOM 1241 C CA . LEU A 1 159 ? -3.258 -6.715 1.418 1 85.56 159 LEU A CA 1
ATOM 1242 C C . LEU A 1 159 ? -2.594 -5.602 2.221 1 85.56 159 LEU A C 1
ATOM 1244 O O . LEU A 1 159 ? -3.143 -5.145 3.227 1 85.56 159 LEU A O 1
ATOM 1248 N N . TYR A 1 160 ? -1.462 -5.148 1.769 1 78.94 160 TYR A N 1
ATOM 1249 C CA . TYR A 1 160 ? -0.73 -4.133 2.518 1 78.94 160 TYR A CA 1
ATOM 1250 C C . TYR A 1 160 ? -1.487 -2.809 2.525 1 78.94 160 TYR A C 1
ATOM 1252 O O . TYR A 1 160 ? -1.291 -1.98 3.418 1 78.94 160 TYR A O 1
ATOM 1260 N N . ASP A 1 161 ? -2.33 -2.68 1.545 1 77.62 161 ASP A N 1
ATOM 1261 C CA . ASP A 1 161 ? -3.271 -1.564 1.523 1 77.62 161 ASP A CA 1
ATOM 1262 C C . ASP A 1 161 ? -4.594 -1.95 2.18 1 77.62 161 ASP A C 1
ATOM 1264 O O . ASP A 1 161 ? -5.234 -2.924 1.776 1 77.62 161 ASP A O 1
ATOM 1268 N N . GLN A 1 162 ? -5.008 -1.188 3.078 1 74.69 162 GLN A N 1
ATOM 1269 C CA . GLN A 1 162 ? -6.203 -1.493 3.857 1 74.69 162 GLN A CA 1
ATOM 1270 C C . GLN A 1 162 ? -7.441 -1.545 2.967 1 74.69 162 GLN A C 1
ATOM 1272 O O . GLN A 1 162 ? -8.375 -2.301 3.24 1 74.69 162 GLN A O 1
ATOM 1277 N N . CYS A 1 163 ? -7.449 -0.812 1.988 1 73.38 163 CYS A N 1
ATOM 1278 C CA . CYS A 1 163 ? -8.602 -0.777 1.093 1 73.38 163 CYS A CA 1
ATOM 1279 C C . CYS A 1 163 ? -8.703 -2.066 0.288 1 73.38 163 CYS A C 1
ATOM 1281 O O . CYS A 1 163 ? -9.75 -2.359 -0.289 1 73.38 163 CYS A O 1
ATOM 1283 N N . ASN A 1 164 ? -7.66 -2.863 0.342 1 77.69 164 ASN A N 1
ATOM 1284 C CA . ASN A 1 164 ? -7.656 -4.109 -0.413 1 77.69 164 ASN A CA 1
ATOM 1285 C C . ASN A 1 164 ? -8.305 -5.246 0.374 1 77.69 164 ASN A C 1
ATOM 1287 O O . ASN A 1 164 ? -8.453 -6.355 -0.138 1 77.69 164 ASN A O 1
ATOM 1291 N N . ARG A 1 165 ? -8.727 -5 1.53 1 75.56 165 ARG A N 1
ATOM 1292 C CA . ARG A 1 165 ? -9.352 -6.039 2.344 1 75.56 165 ARG A CA 1
ATOM 1293 C C . ARG A 1 165 ? -10.648 -6.523 1.709 1 75.56 165 ARG A C 1
ATOM 1295 O O . ARG A 1 165 ? -11.055 -7.668 1.919 1 75.56 165 ARG A O 1
ATOM 1302 N N . PHE A 1 166 ? -11.234 -5.711 0.914 1 71.81 166 PHE A N 1
ATOM 1303 C CA . PHE A 1 166 ? -12.461 -6.09 0.211 1 71.81 166 PHE A CA 1
ATOM 1304 C C . PHE A 1 166 ? -12.188 -7.227 -0.767 1 71.81 166 PHE A C 1
ATOM 1306 O O . PHE A 1 166 ? -13.109 -7.961 -1.138 1 71.81 166 PHE A O 1
ATOM 1313 N N . PHE A 1 167 ? -10.961 -7.445 -0.982 1 79.56 167 PHE A N 1
ATOM 1314 C CA . PHE A 1 167 ? -10.602 -8.492 -1.938 1 79.56 167 PHE A CA 1
ATOM 1315 C C . PHE A 1 167 ? -10.781 -9.875 -1.325 1 79.56 167 PHE A C 1
ATOM 1317 O O . PHE A 1 167 ? -11.008 -10.852 -2.041 1 79.56 167 PHE A O 1
ATOM 1324 N N . LEU A 1 168 ? -10.75 -9.859 -0.074 1 86.56 168 LEU A N 1
ATOM 1325 C CA . LEU A 1 168 ? -10.859 -11.164 0.579 1 86.56 168 LEU A CA 1
ATOM 1326 C C . LEU A 1 168 ? -12.188 -11.828 0.248 1 86.56 168 LEU A C 1
ATOM 1328 O O . LEU A 1 168 ? -12.234 -13.031 -0.028 1 86.56 168 LEU A O 1
ATOM 1332 N N . ASP A 1 169 ? -13.219 -11.016 0.206 1 85.5 169 ASP A N 1
ATOM 1333 C CA . ASP A 1 169 ? -14.523 -11.555 -0.164 1 85.5 169 ASP A CA 1
ATOM 1334 C C . ASP A 1 169 ? -14.602 -11.82 -1.666 1 85.5 169 ASP A C 1
ATOM 1336 O O . ASP A 1 169 ? -15.188 -12.812 -2.096 1 85.5 169 ASP A O 1
ATOM 1340 N N . GLU A 1 170 ? -14.031 -10.961 -2.418 1 87.69 170 GLU A N 1
ATOM 1341 C CA . GLU A 1 170 ? -14.094 -11.07 -3.871 1 87.69 170 GLU A CA 1
ATOM 1342 C C . GLU A 1 170 ? -13.375 -12.328 -4.359 1 87.69 170 GLU A C 1
ATOM 1344 O O . GLU A 1 170 ? -13.812 -12.969 -5.316 1 87.69 170 GLU A O 1
ATOM 1349 N N . PHE A 1 171 ? -12.266 -12.641 -3.688 1 92.88 171 PHE A N 1
ATOM 1350 C CA . PHE A 1 171 ? -11.484 -13.805 -4.094 1 92.88 171 PHE A CA 1
ATOM 1351 C C . PHE A 1 171 ? -12.336 -15.062 -4.082 1 92.88 171 PHE A C 1
ATOM 1353 O O . PHE A 1 171 ? -12.164 -15.945 -4.934 1 92.88 171 PHE A O 1
ATOM 1360 N N . LEU A 1 172 ? -13.266 -15.086 -3.229 1 93.06 172 LEU A N 1
ATOM 1361 C CA . LEU A 1 172 ? -14.07 -16.281 -3.018 1 93.06 172 LEU A CA 1
ATOM 1362 C C . LEU A 1 172 ? -15.039 -16.5 -4.18 1 93.06 172 LEU A C 1
ATOM 1364 O O . LEU A 1 172 ? -15.578 -17.594 -4.348 1 93.06 172 LEU A O 1
ATOM 1368 N N . LYS A 1 173 ? -15.242 -15.547 -4.98 1 92 173 LYS A N 1
ATOM 1369 C CA . LYS A 1 173 ? -16.078 -15.672 -6.176 1 92 173 LYS A CA 1
ATOM 1370 C C . LYS A 1 173 ? -15.344 -16.438 -7.277 1 92 173 LYS A C 1
ATOM 1372 O O . LYS A 1 173 ? -15.969 -16.969 -8.195 1 92 173 LYS A O 1
ATOM 1377 N N . PHE A 1 174 ? -14.062 -16.5 -7.102 1 95.12 174 PHE A N 1
ATOM 1378 C CA . PHE A 1 174 ? -13.281 -17.016 -8.219 1 95.12 174 PHE A CA 1
ATOM 1379 C C . PHE A 1 174 ? -12.641 -18.359 -7.848 1 95.12 174 PHE A C 1
ATOM 1381 O O . PHE A 1 174 ? -12.188 -19.094 -8.727 1 95.12 174 PHE A O 1
ATOM 1388 N N . ALA A 1 175 ? -12.57 -18.656 -6.609 1 97.69 175 ALA A N 1
ATOM 1389 C CA . ALA A 1 175 ? -11.961 -19.906 -6.168 1 97.69 175 ALA A CA 1
ATOM 1390 C C . ALA A 1 175 ? -12.531 -20.344 -4.824 1 97.69 175 ALA A C 1
ATOM 1392 O O . ALA A 1 175 ? -12.766 -19.516 -3.939 1 97.69 175 ALA A O 1
ATOM 1393 N N . PRO A 1 176 ? -12.781 -21.625 -4.641 1 96.88 176 PRO A N 1
ATOM 1394 C CA . PRO A 1 176 ? -13.25 -22.125 -3.348 1 96.88 176 PRO A CA 1
ATOM 1395 C C . PRO A 1 176 ? -12.141 -22.156 -2.293 1 96.88 176 PRO A C 1
ATOM 1397 O O . PRO A 1 176 ? -12.43 -22.172 -1.094 1 96.88 176 PRO A O 1
ATOM 1400 N N . GLU A 1 177 ? -10.914 -22.203 -2.729 1 97.75 177 GLU A N 1
ATOM 1401 C CA . GLU A 1 177 ? -9.758 -22.203 -1.845 1 97.75 177 GLU A CA 1
ATOM 1402 C C . GLU A 1 177 ? -8.828 -21.031 -2.152 1 97.75 177 GLU A C 1
ATOM 1404 O O . GLU A 1 177 ? -8.328 -20.906 -3.271 1 97.75 177 GLU A O 1
ATOM 1409 N N . VAL A 1 178 ? -8.68 -20.172 -1.13 1 97.56 178 VAL A N 1
ATOM 1410 C CA . VAL A 1 178 ? -7.832 -19 -1.275 1 97.56 178 VAL A CA 1
ATOM 1411 C C . VAL A 1 178 ? -6.73 -19.016 -0.22 1 97.56 178 VAL A C 1
ATOM 1413 O O . VAL A 1 178 ? -6.992 -19.281 0.957 1 97.56 178 VAL A O 1
ATOM 1416 N N . TRP A 1 179 ? -5.52 -18.844 -0.682 1 97.38 179 TRP A N 1
ATOM 1417 C CA . TRP A 1 179 ? -4.375 -18.672 0.207 1 97.38 179 TRP A CA 1
ATOM 1418 C C . TRP A 1 179 ? -3.842 -17.25 0.143 1 97.38 179 TRP A C 1
ATOM 1420 O O . TRP A 1 179 ? -3.641 -16.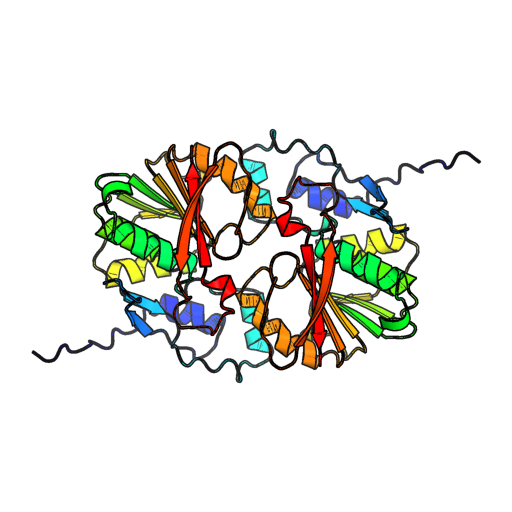703 -0.944 1 97.38 179 TRP A O 1
ATOM 1430 N N . VAL A 1 180 ? -3.664 -16.688 1.309 1 96 180 VAL A N 1
ATOM 1431 C CA . VAL A 1 180 ? -3.131 -15.336 1.404 1 96 180 VAL A CA 1
ATOM 1432 C C . VAL A 1 180 ? -1.858 -15.344 2.248 1 96 180 VAL A C 1
ATOM 1434 O O . VAL A 1 180 ? -1.81 -15.977 3.305 1 96 180 VAL A O 1
ATOM 1437 N N . ALA A 1 181 ? -0.837 -14.766 1.769 1 95.38 181 ALA A N 1
ATOM 1438 C CA . ALA A 1 181 ? 0.397 -14.562 2.521 1 95.38 181 ALA A CA 1
ATOM 1439 C C . ALA A 1 181 ? 0.765 -13.078 2.58 1 95.38 181 ALA A C 1
ATOM 1441 O O . ALA A 1 181 ? 0.732 -12.383 1.562 1 95.38 181 ALA A O 1
ATOM 1442 N N . ASP A 1 182 ? 1.059 -12.633 3.791 1 91.19 182 ASP A N 1
ATOM 1443 C CA . ASP A 1 182 ? 1.401 -11.219 3.934 1 91.19 182 ASP A CA 1
ATOM 1444 C C . ASP A 1 182 ? 2.318 -10.992 5.133 1 91.19 182 ASP A C 1
ATOM 1446 O O . ASP A 1 182 ? 2.07 -11.523 6.219 1 91.19 182 ASP A O 1
ATOM 1450 N N . SER A 1 183 ? 3.365 -10.25 4.902 1 85.5 183 SER A N 1
ATOM 1451 C CA . SER A 1 183 ? 4.32 -9.969 5.969 1 85.5 183 SER A CA 1
ATOM 1452 C C . SER A 1 183 ? 3.912 -8.734 6.77 1 85.5 183 SER A C 1
ATOM 1454 O O . SER A 1 183 ? 4.379 -8.531 7.891 1 85.5 183 SER A O 1
ATOM 1456 N N . ARG A 1 184 ? 3.004 -7.945 6.203 1 78.44 184 ARG A N 1
ATOM 1457 C CA . ARG A 1 184 ? 2.627 -6.699 6.859 1 78.44 184 ARG A CA 1
ATOM 1458 C C . ARG A 1 184 ? 1.306 -6.848 7.605 1 78.44 184 ARG A C 1
ATOM 1460 O O . ARG A 1 184 ? 1.07 -6.164 8.602 1 78.44 184 ARG A O 1
ATOM 1467 N N . VAL A 1 185 ? 0.48 -7.691 7.008 1 75.69 185 VAL A N 1
ATOM 1468 C CA . VAL A 1 185 ? -0.805 -7.961 7.645 1 75.69 185 VAL A CA 1
ATOM 1469 C C . VAL A 1 185 ? -0.701 -9.219 8.508 1 75.69 185 VAL A C 1
ATOM 1471 O O . VAL A 1 185 ? -0.794 -10.336 7.996 1 75.69 185 VAL A O 1
ATOM 1474 N N . LYS A 1 186 ? -0.518 -8.992 9.695 1 71.94 186 LYS A N 1
ATOM 1475 C CA . LYS A 1 186 ? -0.209 -10.102 10.594 1 71.94 186 LYS A CA 1
ATOM 1476 C C . LYS A 1 186 ? -1.482 -10.781 11.086 1 71.94 186 LYS A C 1
ATOM 1478 O O . LYS A 1 186 ? -1.491 -11.992 11.32 1 71.94 186 LYS A O 1
ATOM 1483 N N . ASN A 1 187 ? -2.438 -9.883 11.281 1 74.44 187 ASN A N 1
ATOM 1484 C CA . ASN A 1 187 ? -3.682 -10.461 11.781 1 74.44 187 ASN A CA 1
ATOM 1485 C C . ASN A 1 187 ? -4.902 -9.766 11.18 1 74.44 187 ASN A C 1
ATOM 1487 O O . ASN A 1 187 ? -5.039 -8.547 11.289 1 74.44 187 ASN A O 1
ATOM 1491 N N . PHE A 1 188 ? -5.457 -10.5 10.18 1 72 188 PHE A N 1
ATOM 1492 C CA . PHE A 1 188 ? -6.773 -10 9.812 1 72 188 PHE A CA 1
ATOM 1493 C C . PHE A 1 188 ? -7.863 -10.984 10.211 1 72 188 PHE A C 1
ATOM 1495 O O . PHE A 1 188 ? -7.621 -12.195 10.273 1 72 188 PHE A O 1
ATOM 1502 N N . SER A 1 189 ? -8.891 -10.32 10.711 1 72.69 189 SER A N 1
ATOM 1503 C CA . SER A 1 189 ? -10.055 -11.133 11.047 1 72.69 189 SER A CA 1
ATOM 1504 C C . SER A 1 189 ? -11.078 -11.133 9.914 1 72.69 189 SER A C 1
ATOM 1506 O O . SER A 1 189 ? -11.414 -10.07 9.383 1 72.69 189 SER A O 1
ATOM 1508 N N . HIS A 1 190 ? -11.359 -12.258 9.477 1 81.56 190 HIS A N 1
ATOM 1509 C CA . HIS A 1 190 ? -12.383 -12.477 8.469 1 81.56 190 HIS A CA 1
ATOM 1510 C C . HIS A 1 190 ? -13.109 -13.797 8.688 1 81.56 190 HIS A C 1
ATOM 1512 O O . HIS A 1 190 ? -12.477 -14.82 8.961 1 81.56 190 HIS A O 1
ATOM 1518 N N . PRO A 1 191 ? -14.383 -13.75 8.633 1 84.38 191 PRO A N 1
ATOM 1519 C CA . PRO A 1 191 ? -15.148 -14.945 9 1 84.38 191 PRO A CA 1
ATOM 1520 C C . PRO A 1 191 ? -14.875 -16.125 8.078 1 84.38 191 PRO A C 1
ATOM 1522 O O . PRO A 1 191 ? -15.117 -17.281 8.453 1 84.38 191 PRO A O 1
ATOM 1525 N N . LYS A 1 192 ? -14.344 -15.914 6.984 1 91.75 192 LYS A N 1
ATOM 1526 C CA . LYS A 1 192 ? -14.188 -16.984 6.012 1 91.75 192 LYS A CA 1
ATOM 1527 C C . LYS A 1 192 ? -12.719 -17.391 5.875 1 91.75 192 LYS A C 1
ATOM 1529 O O . LYS A 1 192 ? -12.375 -18.234 5.051 1 91.75 192 LYS A O 1
ATOM 1534 N N . TYR A 1 193 ? -11.852 -16.719 6.625 1 92.62 193 TYR A N 1
ATOM 1535 C CA . TYR A 1 193 ? -10.422 -17.016 6.555 1 92.62 193 TYR A CA 1
ATOM 1536 C C . TYR A 1 193 ? -9.875 -17.375 7.934 1 92.62 193 TYR A C 1
ATOM 1538 O O . TYR A 1 193 ? -10.398 -16.922 8.953 1 92.62 193 TYR A O 1
ATOM 1546 N N . GLN A 1 194 ? -8.844 -18.156 7.969 1 93.56 194 GLN A N 1
ATOM 1547 C CA . GLN A 1 194 ? -8.141 -18.469 9.211 1 93.56 194 GLN A CA 1
ATOM 1548 C C . GLN A 1 194 ? -6.629 -18.422 9.008 1 93.56 194 GLN A C 1
ATOM 1550 O O . GLN A 1 194 ? -6.125 -18.812 7.945 1 93.56 194 GLN A O 1
ATOM 1555 N N . LYS A 1 195 ? -6.016 -17.953 9.969 1 92.94 195 LYS A N 1
ATOM 1556 C CA . LYS A 1 195 ? -4.559 -18 9.969 1 92.94 195 LYS A CA 1
ATOM 1557 C C . LYS A 1 195 ? -4.047 -19.422 10.164 1 92.94 195 LYS A C 1
ATOM 1559 O O . LYS A 1 195 ? -4.473 -20.109 11.094 1 92.94 195 LYS A O 1
ATOM 1564 N N . ILE A 1 196 ? -3.123 -19.828 9.352 1 91.5 196 ILE A N 1
ATOM 1565 C CA . ILE A 1 196 ? -2.738 -21.234 9.398 1 91.5 196 ILE A CA 1
ATOM 1566 C C . ILE A 1 196 ? -1.272 -21.359 9.812 1 91.5 196 ILE A C 1
ATOM 1568 O O . ILE A 1 196 ? -0.88 -22.344 10.453 1 91.5 196 ILE A O 1
ATOM 1572 N N . ASP A 1 197 ? -0.443 -20.375 9.398 1 90.5 197 ASP A N 1
ATOM 1573 C CA . ASP A 1 197 ? 0.992 -20.531 9.609 1 90.5 197 ASP A CA 1
ATOM 1574 C C . ASP A 1 197 ? 1.719 -19.203 9.516 1 90.5 197 ASP A C 1
ATOM 1576 O O . ASP A 1 197 ? 1.11 -18.172 9.18 1 90.5 197 ASP A O 1
ATOM 1580 N N . GLU A 1 198 ? 2.941 -19.219 9.969 1 92.12 198 GLU A N 1
ATOM 1581 C CA . GLU A 1 198 ? 3.891 -18.141 9.766 1 92.12 198 GLU A CA 1
ATOM 1582 C C . GLU A 1 198 ? 5.234 -18.656 9.266 1 92.12 198 GLU A C 1
ATOM 1584 O O . GLU A 1 198 ? 5.707 -19.703 9.727 1 92.12 198 GLU A O 1
ATOM 1589 N N . ARG A 1 199 ? 5.727 -17.969 8.352 1 92.25 199 ARG A N 1
ATOM 1590 C CA . ARG A 1 199 ? 7.027 -18.359 7.809 1 92.25 199 ARG A CA 1
ATOM 1591 C C . ARG A 1 199 ? 7.93 -17.141 7.648 1 92.25 199 ARG A C 1
ATOM 1593 O O . ARG A 1 199 ? 7.445 -16.031 7.418 1 92.25 199 ARG A O 1
ATOM 1600 N N . SER A 1 200 ? 9.211 -17.438 7.758 1 90.5 200 SER A N 1
ATOM 1601 C CA . SER A 1 200 ? 10.172 -16.359 7.578 1 90.5 200 SER A CA 1
ATOM 1602 C C . SER A 1 200 ? 10.695 -16.312 6.145 1 90.5 200 SER A C 1
ATOM 1604 O O . SER A 1 200 ? 11 -17.344 5.555 1 90.5 200 SER A O 1
ATOM 1606 N N . ALA A 1 201 ? 10.688 -15.164 5.605 1 91.88 201 ALA A N 1
ATOM 1607 C CA . ALA A 1 201 ? 11.273 -14.914 4.293 1 91.88 201 ALA A CA 1
ATOM 1608 C C . ALA A 1 201 ? 11.656 -13.445 4.137 1 91.88 201 ALA A C 1
ATOM 1610 O O . ALA A 1 201 ? 11.125 -12.578 4.832 1 91.88 201 ALA A O 1
ATOM 1611 N N . SER A 1 202 ? 12.594 -13.219 3.236 1 88.5 202 SER A N 1
ATOM 1612 C CA . SER A 1 202 ? 13.031 -11.852 2.961 1 88.5 202 SER A CA 1
ATOM 1613 C C . SER A 1 202 ? 12.883 -11.516 1.482 1 88.5 202 SER A C 1
ATOM 1615 O O . SER A 1 202 ? 12.984 -12.391 0.625 1 88.5 202 SER A O 1
ATOM 1617 N N . THR A 1 203 ? 12.664 -10.25 1.284 1 89.19 203 THR A N 1
ATOM 1618 C CA . THR A 1 203 ? 12.633 -9.766 -0.091 1 89.19 203 THR A CA 1
ATOM 1619 C C . THR A 1 203 ? 13.969 -10.031 -0.787 1 89.19 203 THR A C 1
ATOM 1621 O O . THR A 1 203 ? 15.023 -10 -0.15 1 89.19 203 THR A O 1
ATOM 1624 N N . TRP A 1 204 ? 13.875 -10.352 -2.053 1 90.06 204 TRP A N 1
ATOM 1625 C CA . TRP A 1 204 ? 15.062 -10.594 -2.869 1 90.06 204 TRP A CA 1
ATOM 1626 C C . TRP A 1 204 ? 15.039 -9.742 -4.133 1 90.06 204 TRP A C 1
ATOM 1628 O O . TRP A 1 204 ? 14.047 -9.734 -4.867 1 90.06 204 TRP A O 1
ATOM 1638 N N . PRO A 1 205 ? 16.234 -8.984 -4.414 1 87.12 205 PRO A N 1
ATOM 1639 C CA . PRO A 1 205 ? 17.406 -8.82 -3.555 1 87.12 205 PRO A CA 1
ATOM 1640 C C . PRO A 1 205 ? 17.078 -8.164 -2.219 1 87.12 205 PRO A C 1
ATOM 1642 O O . PRO A 1 205 ? 16.016 -7.535 -2.082 1 87.12 205 PRO A O 1
ATOM 1645 N N . ASP A 1 206 ? 17.953 -8.375 -1.282 1 79.88 206 ASP A N 1
ATOM 1646 C CA . ASP A 1 206 ? 17.703 -7.953 0.093 1 79.88 206 ASP A CA 1
ATOM 1647 C C . ASP A 1 206 ? 17.625 -6.43 0.197 1 79.88 206 ASP A C 1
ATOM 1649 O O . ASP A 1 206 ? 18.547 -5.723 -0.213 1 79.88 206 ASP A O 1
ATOM 1653 N N . LEU A 1 207 ? 16.562 -5.906 0.696 1 69.38 207 LEU A N 1
ATOM 1654 C CA . LEU A 1 207 ? 16.359 -4.477 0.898 1 69.38 207 LEU A CA 1
ATOM 1655 C C . LEU A 1 207 ? 16.656 -4.078 2.338 1 69.38 207 LEU A C 1
ATOM 1657 O O . LEU A 1 207 ? 16.438 -2.93 2.729 1 69.38 207 LEU A O 1
ATOM 1661 N N . ASP A 1 208 ? 17.25 -5.027 3.053 1 65.75 208 ASP A N 1
ATOM 1662 C CA . ASP A 1 208 ? 17.578 -4.805 4.457 1 65.75 208 ASP A CA 1
ATOM 1663 C C . ASP A 1 208 ? 16.344 -4.328 5.234 1 65.75 208 ASP A C 1
ATOM 1665 O O . ASP A 1 208 ? 16.406 -3.32 5.941 1 65.75 208 ASP A O 1
ATOM 1669 N N . GLU A 1 209 ? 15.281 -5.023 5.039 1 65.69 209 GLU A N 1
ATOM 1670 C CA . GLU A 1 209 ? 14.039 -4.711 5.738 1 65.69 209 GLU A CA 1
ATOM 1671 C C . GLU A 1 209 ? 14.117 -5.09 7.211 1 65.69 209 GLU A C 1
ATOM 1673 O O . GLU A 1 209 ? 14.922 -5.945 7.594 1 65.69 209 GLU A O 1
ATOM 1678 N N . ALA A 1 210 ? 13.32 -4.41 7.996 1 63.66 210 ALA A N 1
ATOM 1679 C CA . ALA A 1 210 ? 13.195 -4.77 9.406 1 63.66 210 ALA A CA 1
ATOM 1680 C C . ALA A 1 210 ? 12.734 -6.215 9.57 1 63.66 210 ALA A C 1
ATOM 1682 O O . ALA A 1 210 ? 12.016 -6.742 8.719 1 63.66 210 ALA A O 1
ATOM 1683 N N . LYS A 1 211 ? 13.258 -6.805 10.633 1 64.69 211 LYS A N 1
ATOM 1684 C CA . LYS A 1 211 ? 13.008 -8.211 10.93 1 64.69 211 LYS A CA 1
ATOM 1685 C C . LYS A 1 211 ? 11.508 -8.516 10.938 1 64.69 211 LYS A C 1
ATOM 1687 O O . LYS A 1 211 ? 11.086 -9.602 10.531 1 64.69 211 LYS A O 1
ATOM 1692 N N . GLU A 1 212 ? 10.734 -7.547 11.359 1 66.81 212 GLU A N 1
ATOM 1693 C CA . GLU A 1 212 ? 9.297 -7.746 11.508 1 66.81 212 GLU A CA 1
ATOM 1694 C C . GLU A 1 212 ? 8.641 -8.031 10.156 1 66.81 212 GLU A C 1
ATOM 1696 O O . GLU A 1 212 ? 7.613 -8.703 10.094 1 66.81 212 GLU A O 1
ATOM 1701 N N . PHE A 1 213 ? 9.305 -7.602 9.141 1 69.06 213 PHE A N 1
ATOM 1702 C CA . PHE A 1 213 ? 8.727 -7.793 7.816 1 69.06 213 PHE A CA 1
ATOM 1703 C C . PHE A 1 213 ? 9.211 -9.094 7.195 1 69.06 213 PHE A C 1
ATOM 1705 O O . PHE A 1 213 ? 8.836 -9.438 6.07 1 69.06 213 PHE A O 1
ATOM 1712 N N . ARG A 1 214 ? 9.898 -9.836 7.945 1 79.94 214 ARG A N 1
ATOM 1713 C CA . ARG A 1 214 ? 10.391 -11.133 7.469 1 79.94 214 ARG A CA 1
ATOM 1714 C C . ARG A 1 214 ? 9.469 -12.258 7.902 1 79.94 214 ARG A C 1
ATOM 1716 O O . ARG A 1 214 ? 9.586 -13.391 7.418 1 79.94 214 ARG A O 1
ATOM 1723 N N . ASN A 1 215 ? 8.539 -11.875 8.82 1 86.19 215 ASN A N 1
ATOM 1724 C CA . ASN A 1 215 ? 7.562 -12.867 9.242 1 86.19 215 ASN A CA 1
ATOM 1725 C C . ASN A 1 215 ? 6.285 -12.789 8.406 1 86.19 215 ASN A C 1
ATOM 1727 O O . ASN A 1 215 ? 5.531 -11.82 8.508 1 86.19 215 ASN A O 1
ATOM 1731 N N . VAL A 1 216 ? 6.066 -13.812 7.656 1 91.5 216 VAL A N 1
ATOM 1732 C CA . VAL A 1 216 ? 4.945 -13.836 6.727 1 91.5 216 VAL A CA 1
ATOM 1733 C C . VAL A 1 216 ? 3.816 -14.688 7.297 1 91.5 216 VAL A C 1
ATOM 1735 O O . VAL A 1 216 ? 4.023 -15.859 7.637 1 91.5 216 VAL A O 1
ATOM 1738 N N . SER A 1 217 ? 2.65 -14.117 7.449 1 91.56 217 SER A N 1
ATOM 1739 C CA . SER A 1 217 ? 1.464 -14.844 7.898 1 91.56 217 SER A CA 1
ATOM 1740 C C . SER A 1 217 ? 0.729 -15.484 6.727 1 91.56 217 SER A C 1
ATOM 1742 O O . SER A 1 217 ? 0.589 -14.875 5.664 1 91.56 217 SER A O 1
ATOM 1744 N N . PHE A 1 218 ? 0.345 -16.719 6.938 1 94.75 218 PHE A N 1
ATOM 1745 C CA . PHE A 1 218 ? -0.434 -17.438 5.938 1 94.75 218 PHE A CA 1
ATOM 1746 C C . PHE A 1 218 ? -1.882 -17.594 6.387 1 94.75 218 PHE A C 1
ATOM 1748 O O . PHE A 1 218 ? -2.146 -17.953 7.539 1 94.75 218 PHE A O 1
ATOM 1755 N N . TYR A 1 219 ? -2.762 -17.297 5.48 1 94.69 219 TYR A N 1
ATOM 1756 C CA . TYR A 1 219 ? -4.191 -17.484 5.707 1 94.69 219 TYR A CA 1
ATOM 1757 C C . TYR A 1 219 ? -4.809 -18.359 4.625 1 94.69 219 TYR A C 1
ATOM 1759 O O . TYR A 1 219 ? -4.32 -18.391 3.494 1 94.69 219 TYR A O 1
ATOM 1767 N N . LYS A 1 220 ? -5.844 -19.062 5.016 1 95.19 220 LYS A N 1
ATOM 1768 C CA . LYS A 1 220 ? -6.59 -19.891 4.074 1 95.19 220 LYS A CA 1
ATOM 1769 C C . LYS A 1 220 ? -8.094 -19.781 4.324 1 95.19 220 LYS A C 1
ATOM 1771 O O . LYS A 1 220 ? -8.523 -19.469 5.438 1 95.19 220 LYS A O 1
ATOM 1776 N N . THR A 1 221 ? -8.773 -19.984 3.279 1 93.19 221 THR A N 1
ATOM 1777 C CA . THR A 1 221 ? -10.227 -20.062 3.426 1 93.19 221 THR A CA 1
ATOM 1778 C C . THR A 1 221 ? -10.617 -21.234 4.316 1 93.19 221 THR A C 1
ATOM 1780 O O . THR A 1 221 ? -9.93 -22.266 4.344 1 93.19 221 THR A O 1
ATOM 1783 N N . LEU A 1 222 ? -11.734 -21.031 5.023 1 86.38 222 LEU A N 1
ATOM 1784 C CA . LEU A 1 222 ? -12.312 -22.094 5.855 1 86.38 222 LEU A CA 1
ATOM 1785 C C . LEU A 1 222 ? -13.031 -23.125 4.996 1 86.38 222 LEU A C 1
ATOM 1787 O O . LEU A 1 222 ? -13.555 -22.797 3.928 1 86.38 222 LEU A O 1
ATOM 1791 N N . MET B 1 1 ? -30.922 27.281 21.797 1 26.7 1 MET B N 1
ATOM 1792 C CA . MET B 1 1 ? -30.391 27.578 20.469 1 26.7 1 MET B CA 1
ATOM 1793 C C . MET B 1 1 ? -30.125 26.297 19.688 1 26.7 1 MET B C 1
ATOM 1795 O O . MET B 1 1 ? -29.359 25.453 20.141 1 26.7 1 MET B O 1
ATOM 1799 N N . SER B 1 2 ? -31.078 25.719 19.047 1 29.38 2 SER B N 1
ATOM 1800 C CA . SER B 1 2 ? -31.094 24.469 18.297 1 29.38 2 SER B CA 1
ATOM 1801 C C . SER B 1 2 ? -29.891 24.344 17.375 1 29.38 2 SER B C 1
ATOM 1803 O O . SER B 1 2 ? -29.609 25.266 16.594 1 29.38 2 SER B O 1
ATOM 1805 N N . CYS B 1 3 ? -28.797 23.922 17.859 1 33.38 3 CYS B N 1
ATOM 1806 C CA . CYS B 1 3 ? -27.656 23.703 16.984 1 33.38 3 CYS B CA 1
ATOM 1807 C C . CYS B 1 3 ? -28.109 23.156 15.633 1 33.38 3 CYS B C 1
ATOM 1809 O O . CYS B 1 3 ? -28.469 21.984 15.531 1 33.38 3 CYS B O 1
ATOM 1811 N N . THR B 1 4 ? -28.844 23.891 14.82 1 34.38 4 THR B N 1
ATOM 1812 C CA . THR B 1 4 ? -29.203 23.531 13.453 1 34.38 4 THR B CA 1
ATOM 1813 C C . THR B 1 4 ? -28.031 22.891 12.727 1 34.38 4 THR B C 1
ATOM 1815 O O . THR B 1 4 ? -27.016 23.547 12.477 1 34.38 4 THR B O 1
ATOM 1818 N N . PHE B 1 5 ? -27.688 21.734 13.094 1 40.5 5 PHE B N 1
ATOM 1819 C CA . PHE B 1 5 ? -26.766 20.984 12.234 1 40.5 5 PHE B CA 1
ATOM 1820 C C . PHE B 1 5 ? -27.031 21.281 10.766 1 40.5 5 PHE B C 1
ATOM 1822 O O . PHE B 1 5 ? -28.078 20.938 10.227 1 40.5 5 PHE B O 1
ATOM 1829 N N . GLN B 1 6 ? -27 22.594 10.305 1 41.47 6 GLN B N 1
ATOM 1830 C CA . GLN B 1 6 ? -27.109 22.953 8.898 1 41.47 6 GLN B CA 1
ATOM 1831 C C . GLN B 1 6 ? -26.562 21.844 8 1 41.47 6 GLN B C 1
ATOM 1833 O O . GLN B 1 6 ? -25.422 21.406 8.172 1 41.47 6 GLN B O 1
ATOM 1838 N N . LEU B 1 7 ? -27.422 20.875 7.535 1 53.41 7 LEU B N 1
ATOM 1839 C CA . LEU B 1 7 ? -27.188 19.828 6.539 1 53.41 7 LEU B CA 1
ATOM 1840 C C . LEU B 1 7 ? -26.344 20.359 5.391 1 53.41 7 LEU B C 1
ATOM 1842 O O . LEU B 1 7 ? -26.844 21.016 4.48 1 53.41 7 LEU B O 1
ATOM 1846 N N . SER B 1 8 ? -25.109 20.828 5.648 1 70.69 8 SER B N 1
ATOM 1847 C CA . SER B 1 8 ? -24.219 21.359 4.617 1 70.69 8 SER B CA 1
ATOM 1848 C C . SER B 1 8 ? -24.172 20.438 3.408 1 70.69 8 SER B C 1
ATOM 1850 O O . SER B 1 8 ? -24.109 19.219 3.559 1 70.69 8 SER B O 1
ATOM 1852 N N . LYS B 1 9 ? -24.781 20.938 2.338 1 87.06 9 LYS B N 1
ATOM 1853 C CA . LYS B 1 9 ? -24.688 20.234 1.067 1 87.06 9 LYS B CA 1
ATOM 1854 C C . LYS B 1 9 ? -23.25 19.875 0.731 1 87.06 9 LYS B C 1
ATOM 1856 O O . LYS B 1 9 ? -22.359 20.734 0.822 1 87.06 9 LYS B O 1
ATOM 1861 N N . ALA B 1 10 ? -23.047 18.641 0.494 1 93.94 10 ALA B N 1
ATOM 1862 C CA . ALA B 1 10 ? -21.703 18.188 0.134 1 93.94 10 ALA B CA 1
ATOM 1863 C C . ALA B 1 10 ? -21.156 18.953 -1.065 1 93.94 10 ALA B C 1
ATOM 1865 O O . ALA B 1 10 ? -21.906 19.266 -1.999 1 93.94 10 ALA B O 1
ATOM 1866 N N . PRO B 1 11 ? -19.922 19.344 -1.028 1 96.88 11 PRO B N 1
ATOM 1867 C CA . PRO B 1 11 ? -19.344 19.984 -2.213 1 96.88 11 PRO B CA 1
ATOM 1868 C C . PRO B 1 11 ? -19.547 19.156 -3.482 1 96.88 11 PRO B C 1
ATOM 1870 O O . PRO B 1 11 ? -19.125 18 -3.539 1 96.88 11 PRO B O 1
ATOM 1873 N N . GLU B 1 12 ? -20.078 19.734 -4.469 1 96.44 12 GLU B N 1
ATOM 1874 C CA . GLU B 1 12 ? -20.5 19.031 -5.676 1 96.44 12 GLU B CA 1
ATOM 1875 C C . GLU B 1 12 ? -19.328 18.344 -6.355 1 96.44 12 GLU B C 1
ATOM 1877 O O . GLU B 1 12 ? -19.453 17.203 -6.832 1 96.44 12 GLU B O 1
ATOM 1882 N N . HIS B 1 13 ? -18.234 19.031 -6.461 1 97.12 13 HIS B N 1
ATOM 1883 C CA . HIS B 1 13 ? -17.078 18.469 -7.16 1 97.12 13 HIS B CA 1
ATOM 1884 C C . HIS B 1 13 ? -16.547 17.234 -6.43 1 97.12 13 HIS B C 1
ATOM 1886 O O . HIS B 1 13 ? -16.078 16.297 -7.062 1 97.12 13 HIS B O 1
ATOM 1892 N N . LEU B 1 14 ? -16.578 17.203 -5.09 1 97.06 14 LEU B N 1
ATOM 1893 C CA . LEU B 1 14 ? -16.172 16.031 -4.332 1 97.06 14 LEU B CA 1
ATOM 1894 C C . LEU B 1 14 ? -17.156 14.883 -4.496 1 97.06 14 LEU B C 1
ATOM 1896 O O . LEU B 1 14 ? -16.766 13.727 -4.648 1 97.06 14 LEU B O 1
ATOM 1900 N N . LEU B 1 15 ? -18.375 15.289 -4.43 1 96.06 15 LEU B N 1
ATOM 1901 C CA . LEU B 1 15 ? -19.438 14.289 -4.602 1 96.06 15 LEU B CA 1
ATOM 1902 C C . LEU B 1 15 ? -19.344 13.641 -5.98 1 96.06 15 LEU B C 1
ATOM 1904 O O . LEU B 1 15 ? -19.5 12.422 -6.109 1 96.06 15 LEU B O 1
ATOM 1908 N N . GLN B 1 16 ? -19.156 14.43 -6.992 1 96.62 16 GLN B N 1
ATOM 1909 C CA . GLN B 1 16 ? -19 13.922 -8.352 1 96.62 16 GLN B CA 1
ATOM 1910 C C . GLN B 1 16 ? -17.812 12.969 -8.445 1 96.62 16 GLN B C 1
ATOM 1912 O O . GLN B 1 16 ? -17.922 11.898 -9.055 1 96.62 16 GLN B O 1
ATOM 1917 N N . ALA B 1 17 ? -16.703 13.359 -7.887 1 96.19 17 ALA B N 1
ATOM 1918 C CA . ALA B 1 17 ? -15.516 12.516 -7.891 1 96.19 17 ALA B CA 1
ATOM 1919 C C . ALA B 1 17 ? -15.789 11.188 -7.184 1 96.19 17 ALA B C 1
ATOM 1921 O O . ALA B 1 17 ? -15.391 10.125 -7.672 1 96.19 17 ALA B O 1
ATOM 1922 N N . LEU B 1 18 ? -16.469 11.242 -6.023 1 94.81 18 LEU B N 1
ATOM 1923 C CA . LEU B 1 18 ? -16.812 10.031 -5.285 1 94.81 18 LEU B CA 1
ATOM 1924 C C . LEU B 1 18 ? -17.734 9.133 -6.105 1 94.81 18 LEU B C 1
ATOM 1926 O O . LEU B 1 18 ? -17.516 7.922 -6.184 1 94.81 18 LEU B O 1
ATOM 1930 N N . ASN B 1 19 ? -18.688 9.727 -6.785 1 93.88 19 ASN B N 1
ATOM 1931 C CA . ASN B 1 19 ? -19.703 8.969 -7.512 1 93.88 19 ASN B CA 1
ATOM 1932 C C . ASN B 1 19 ? -19.141 8.359 -8.789 1 93.88 19 ASN B C 1
ATOM 1934 O O . ASN B 1 19 ? -19.75 7.445 -9.367 1 93.88 19 ASN B O 1
ATOM 1938 N N . GLU B 1 20 ? -18.047 8.891 -9.25 1 93.75 20 GLU B N 1
ATOM 1939 C CA . GLU B 1 20 ? -17.344 8.242 -10.359 1 93.75 20 GLU B CA 1
ATOM 1940 C C . GLU B 1 20 ? -16.781 6.887 -9.93 1 93.75 20 GLU B C 1
ATOM 1942 O O . GLU B 1 20 ? -16.641 5.98 -10.758 1 93.75 20 GLU B O 1
ATOM 1947 N N . VAL B 1 21 ? -16.516 6.734 -8.672 1 90.12 21 VAL B N 1
ATOM 1948 C CA . VAL B 1 21 ? -15.961 5.496 -8.141 1 90.12 21 VAL B CA 1
ATOM 1949 C C . VAL B 1 21 ? -17.078 4.66 -7.512 1 90.12 21 VAL B C 1
ATOM 1951 O O . VAL B 1 21 ? -17.188 3.463 -7.793 1 90.12 21 VAL B O 1
ATOM 1954 N N . ILE B 1 22 ? -17.891 5.301 -6.684 1 89.25 22 ILE B N 1
ATOM 1955 C CA . ILE B 1 22 ? -19.016 4.66 -6.008 1 89.25 22 ILE B CA 1
ATOM 1956 C C . ILE B 1 22 ? -20.312 5.391 -6.352 1 89.25 22 ILE B C 1
ATOM 1958 O O . ILE B 1 22 ? -20.703 6.328 -5.66 1 89.25 22 ILE B O 1
ATOM 1962 N N . PRO B 1 23 ? -21 4.844 -7.242 1 89.88 23 PRO B N 1
ATOM 1963 C CA . PRO B 1 23 ? -22.219 5.523 -7.676 1 89.88 23 PRO B CA 1
ATOM 1964 C C . PRO B 1 23 ? -23.25 5.672 -6.555 1 89.88 23 PRO B C 1
ATOM 1966 O O . PRO B 1 23 ? -23.406 4.754 -5.746 1 89.88 23 PRO B O 1
ATOM 1969 N N . ASN B 1 24 ? -23.828 6.82 -6.387 1 88.44 24 ASN B N 1
ATOM 1970 C CA . ASN B 1 24 ? -24.938 7.133 -5.5 1 88.44 24 ASN B CA 1
ATOM 1971 C C . ASN B 1 24 ? -24.5 7.184 -4.039 1 88.44 24 ASN B C 1
ATOM 1973 O O . ASN B 1 24 ? -25.328 7.141 -3.135 1 88.44 24 ASN B O 1
ATOM 1977 N N . CYS B 1 25 ? -23.234 7.172 -3.855 1 89.69 25 CYS B N 1
ATOM 1978 C CA . CYS B 1 25 ? -22.75 7.344 -2.488 1 89.69 25 CYS B CA 1
ATOM 1979 C C . CYS B 1 25 ? -22.828 8.805 -2.061 1 89.69 25 CYS B C 1
ATOM 1981 O O . CYS B 1 25 ? -22.672 9.703 -2.883 1 89.69 25 CYS B O 1
ATOM 1983 N N . GLU B 1 26 ? -23.016 9 -0.804 1 92 26 GLU B N 1
ATOM 1984 C CA . GLU B 1 26 ? -23.125 10.352 -0.269 1 92 26 GLU B CA 1
ATOM 1985 C C . GLU B 1 26 ? -21.875 10.727 0.523 1 92 26 GLU B C 1
ATOM 1987 O O . GLU B 1 26 ? -21.047 9.867 0.839 1 92 26 GLU B O 1
ATOM 1992 N N . LEU B 1 27 ? -21.703 11.977 0.73 1 94.12 27 LEU B N 1
ATOM 1993 C CA . LEU B 1 27 ? -20.734 12.531 1.671 1 94.12 27 LEU B CA 1
ATOM 1994 C C . LEU B 1 27 ? -21.453 13.219 2.832 1 94.12 27 LEU B C 1
ATOM 1996 O O . LEU B 1 27 ? -22.469 13.891 2.635 1 94.12 27 LEU B O 1
ATOM 2000 N N . MET B 1 28 ? -20.875 12.984 3.994 1 94 28 MET B N 1
ATOM 2001 C CA . MET B 1 28 ? -21.469 13.586 5.188 1 94 28 MET B CA 1
ATOM 2002 C C . MET B 1 28 ? -20.391 14.219 6.066 1 94 28 MET B C 1
ATOM 2004 O O . MET B 1 28 ? -19.266 13.711 6.145 1 94 28 MET B O 1
ATOM 2008 N N . VAL B 1 29 ? -20.797 15.281 6.652 1 96.56 29 VAL B N 1
ATOM 2009 C CA . VAL B 1 29 ? -19.906 15.875 7.652 1 96.56 29 VAL B CA 1
ATOM 2010 C C . VAL B 1 29 ? -19.906 15.023 8.914 1 96.56 29 VAL B C 1
ATOM 2012 O O . VAL B 1 29 ? -20.969 14.656 9.43 1 96.56 29 VAL B O 1
ATOM 2015 N N . GLN B 1 30 ? -18.797 14.727 9.32 1 95.44 30 GLN B N 1
ATOM 2016 C CA . GLN B 1 30 ? -18.656 13.945 10.547 1 95.44 30 GLN B CA 1
ATOM 2017 C C . GLN B 1 30 ? -17.641 14.586 11.484 1 95.44 30 GLN B C 1
ATOM 2019 O O . GLN B 1 30 ? -16.594 15.062 11.039 1 95.44 30 GLN B O 1
ATOM 2024 N N . GLN B 1 31 ? -18 14.562 12.703 1 96.12 31 GLN B N 1
ATOM 2025 C CA . GLN B 1 31 ? -17.047 14.992 13.711 1 96.12 31 GLN B CA 1
ATOM 2026 C C . GLN B 1 31 ? -16.047 13.883 14.039 1 96.12 31 GLN B C 1
ATOM 2028 O O . GLN B 1 31 ? -16.453 12.742 14.297 1 96.12 31 GLN B O 1
ATOM 2033 N N . ILE B 1 32 ? -14.797 14.266 14 1 96.5 32 ILE B N 1
ATOM 2034 C CA . ILE B 1 32 ? -13.734 13.297 14.219 1 96.5 32 ILE B CA 1
ATOM 2035 C C . ILE B 1 32 ? -13.555 13.055 15.711 1 96.5 32 ILE B C 1
ATOM 2037 O O . ILE B 1 32 ? -13.516 14.008 16.5 1 96.5 32 ILE B O 1
ATOM 2041 N N . PRO B 1 33 ? -13.43 11.789 16.109 1 94.81 33 PRO B N 1
ATOM 2042 C CA . PRO B 1 33 ? -13.398 11.445 17.531 1 94.81 33 PRO B CA 1
ATOM 2043 C C . PRO B 1 33 ? -12.281 12.18 18.281 1 94.81 33 PRO B C 1
ATOM 2045 O O . PRO B 1 33 ? -11.156 12.266 17.797 1 94.81 33 PRO B O 1
ATOM 2048 N N . GLU B 1 34 ? -12.656 12.742 19.453 1 95.69 34 GLU B N 1
ATOM 2049 C CA . GLU B 1 34 ? -11.734 13.367 20.391 1 95.69 34 GLU B CA 1
ATOM 2050 C C . GLU B 1 34 ? -11 14.539 19.75 1 95.69 34 GLU B C 1
ATOM 2052 O O . GLU B 1 34 ? -9.82 14.766 20.016 1 95.69 34 GLU B O 1
ATOM 2057 N N . THR B 1 35 ? -11.617 15.188 18.766 1 97.62 35 THR B N 1
ATOM 2058 C CA . THR B 1 35 ? -11.133 16.406 18.141 1 97.62 35 THR B CA 1
ATOM 2059 C C . THR B 1 35 ? -12.289 17.359 17.828 1 97.62 35 THR B C 1
ATOM 2061 O O . THR B 1 35 ? -13.445 16.922 17.734 1 97.62 35 THR B O 1
ATOM 2064 N N . PRO B 1 36 ? -12.062 18.562 17.75 1 98.12 36 PRO B N 1
ATOM 2065 C CA . PRO B 1 36 ? -13.094 19.5 17.281 1 98.12 36 PRO B CA 1
ATOM 2066 C C . PRO B 1 36 ? -13.219 19.547 15.766 1 98.12 36 PRO B C 1
ATOM 2068 O O . PRO B 1 36 ? -13.938 20.375 15.227 1 98.12 36 PRO B O 1
ATOM 2071 N N . ILE B 1 37 ? -12.539 18.672 15.047 1 98.5 37 ILE B N 1
ATOM 2072 C CA . ILE B 1 37 ? -12.43 18.703 13.594 1 98.5 37 ILE B CA 1
ATOM 2073 C C . ILE B 1 37 ? -13.641 18 12.969 1 98.5 37 ILE B C 1
ATOM 2075 O O . ILE B 1 37 ? -14.062 16.953 13.438 1 98.5 37 ILE B O 1
ATOM 2079 N N . SER B 1 38 ? -14.148 18.594 11.953 1 98.44 38 SER B N 1
ATOM 2080 C CA . SER B 1 38 ? -15.18 17.969 11.117 1 98.44 38 SER B CA 1
ATOM 2081 C C . SER B 1 38 ? -14.68 17.734 9.703 1 98.44 38 SER B C 1
ATOM 2083 O O . SER B 1 38 ? -13.969 18.578 9.141 1 98.44 38 SER B O 1
ATOM 2085 N N . LEU B 1 39 ? -15.008 16.609 9.125 1 98.38 39 LEU B N 1
ATOM 2086 C CA . LEU B 1 39 ? -14.57 16.266 7.781 1 98.38 39 LEU B CA 1
ATOM 2087 C C . LEU B 1 39 ? -15.742 15.766 6.938 1 98.38 39 LEU B C 1
ATOM 2089 O O . LEU B 1 39 ? -16.688 15.172 7.465 1 98.38 39 LEU B O 1
ATOM 2093 N N . TRP B 1 40 ? -15.68 16.031 5.625 1 97.56 40 TRP B N 1
ATOM 2094 C CA . TRP B 1 40 ? -16.516 15.336 4.648 1 97.56 40 TRP B CA 1
ATOM 2095 C C . TRP B 1 40 ? -16.047 13.906 4.441 1 97.56 40 TRP B C 1
ATOM 2097 O O . TRP B 1 40 ? -14.945 13.68 3.914 1 97.56 40 TRP B O 1
ATOM 2107 N N . LEU B 1 41 ? -16.812 12.938 4.91 1 96.31 41 LEU B N 1
ATOM 2108 C CA . LEU B 1 41 ? -16.453 11.523 4.781 1 96.31 41 LEU B CA 1
ATOM 2109 C C . LEU B 1 41 ? -17.641 10.719 4.258 1 96.31 41 LEU B C 1
ATOM 2111 O O . LEU B 1 41 ? -18.75 11.234 4.152 1 96.31 41 LEU B O 1
ATOM 2115 N N . ILE B 1 42 ? -17.359 9.547 3.891 1 92.06 42 ILE B N 1
ATOM 2116 C CA . ILE B 1 42 ? -18.438 8.633 3.531 1 92.06 42 ILE B CA 1
ATOM 2117 C C . ILE B 1 42 ? -19.281 8.32 4.762 1 92.06 42 ILE B C 1
ATOM 2119 O O . ILE B 1 42 ? -18.797 8.391 5.895 1 92.06 42 ILE B O 1
ATOM 2123 N N . PRO B 1 43 ? -20.531 7.953 4.488 1 89.38 43 PRO B N 1
ATOM 2124 C CA . PRO B 1 43 ? -21.375 7.617 5.637 1 89.38 43 PRO B CA 1
ATOM 2125 C C . PRO B 1 43 ? -20.906 6.363 6.367 1 89.38 43 PRO B C 1
ATOM 2127 O O . PRO B 1 43 ? -20.375 5.441 5.742 1 89.38 43 PRO B O 1
ATOM 2130 N N . PRO B 1 44 ? -21.078 6.289 7.68 1 81.81 44 PRO B N 1
ATOM 2131 C CA . PRO B 1 44 ? -20.625 5.145 8.477 1 81.81 44 PRO B C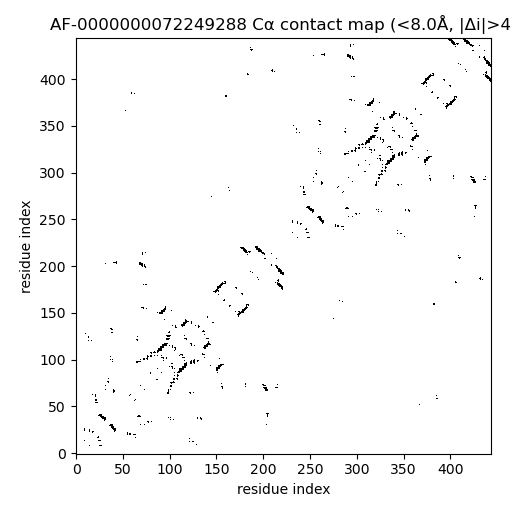A 1
ATOM 2132 C C . PRO B 1 44 ? -21.312 3.844 8.078 1 81.81 44 PRO B C 1
ATOM 2134 O O . PRO B 1 44 ? -20.75 2.76 8.266 1 81.81 44 PRO B O 1
ATOM 2137 N N . VAL B 1 45 ? -22.531 3.887 7.707 1 69.69 45 VAL B N 1
ATOM 2138 C CA . VAL B 1 45 ? -23.25 2.684 7.316 1 69.69 45 VAL B CA 1
ATOM 2139 C C . VAL B 1 45 ? -23.125 2.473 5.809 1 69.69 45 VAL B C 1
ATOM 2141 O O . VAL B 1 45 ? -23.797 3.148 5.023 1 69.69 45 VAL B O 1
ATOM 2144 N N . PHE B 1 46 ? -22 2.385 5.414 1 60.59 46 PHE B N 1
ATOM 2145 C CA . PHE B 1 46 ? -21.828 2.129 3.99 1 60.59 46 PHE B CA 1
ATOM 2146 C C . PHE B 1 46 ? -21.859 0.634 3.699 1 60.59 46 PHE B C 1
ATOM 2148 O O . PHE B 1 46 ? -21.016 -0.119 4.207 1 60.59 46 PHE B O 1
ATOM 2155 N N . PRO B 1 47 ? -23.031 0.228 3.16 1 56.81 47 PRO B N 1
ATOM 2156 C CA . PRO B 1 47 ? -23.156 -1.213 2.932 1 56.81 47 PRO B CA 1
ATOM 2157 C C . PRO B 1 47 ? -22.156 -1.735 1.899 1 56.81 47 PRO B C 1
ATOM 2159 O O . PRO B 1 47 ? -22.281 -1.423 0.711 1 56.81 47 PRO B O 1
ATOM 2162 N N . THR B 1 48 ? -21.109 -2.254 2.369 1 56.81 48 THR B N 1
ATOM 2163 C CA . THR B 1 48 ? -20.125 -2.869 1.497 1 56.81 48 THR B CA 1
ATOM 2164 C C . THR B 1 48 ? -20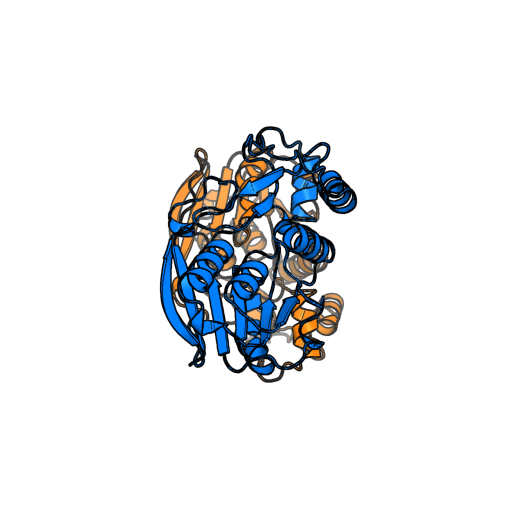.703 -4.094 0.793 1 56.81 48 THR B C 1
ATOM 2166 O O . THR B 1 48 ? -20.219 -4.496 -0.266 1 56.81 48 THR B O 1
ATOM 2169 N N . ASP B 1 49 ? -21.703 -4.664 1.438 1 55.78 49 ASP B N 1
ATOM 2170 C CA . ASP B 1 49 ? -22.297 -5.895 0.919 1 55.78 49 ASP B CA 1
ATOM 2171 C C . ASP B 1 49 ? -22.906 -5.672 -0.465 1 55.78 49 ASP B C 1
ATOM 2173 O O . ASP B 1 49 ? -23.172 -6.629 -1.191 1 55.78 49 ASP B O 1
ATOM 2177 N N . ARG B 1 50 ? -23.047 -4.457 -0.75 1 56.84 50 ARG B N 1
ATOM 2178 C CA . ARG B 1 50 ? -23.828 -4.203 -1.955 1 56.84 50 ARG B CA 1
ATOM 2179 C C . ARG B 1 50 ? -22.953 -3.691 -3.086 1 56.84 50 ARG B C 1
ATOM 2181 O O . ARG B 1 50 ? -23.453 -3.219 -4.109 1 56.84 50 ARG B O 1
ATOM 2188 N N . LEU B 1 51 ? -21.656 -3.836 -2.744 1 70.06 51 LEU B N 1
ATOM 2189 C CA . LEU B 1 51 ? -20.891 -3.295 -3.869 1 70.06 51 LEU B CA 1
ATOM 2190 C C . LEU B 1 51 ? -20.828 -4.301 -5.012 1 70.06 51 LEU B C 1
ATOM 2192 O O . LEU B 1 51 ? -20.5 -5.469 -4.801 1 70.06 51 LEU B O 1
ATOM 2196 N N . ASP B 1 52 ? -21.484 -3.865 -6.133 1 77.81 52 ASP B N 1
ATOM 2197 C CA . ASP B 1 52 ? -21.375 -4.762 -7.281 1 77.81 52 ASP B CA 1
ATOM 2198 C C . ASP B 1 52 ? -19.938 -4.84 -7.797 1 77.81 52 ASP B C 1
ATOM 2200 O O . ASP B 1 52 ? -19.078 -4.086 -7.348 1 77.81 52 ASP B O 1
ATOM 2204 N N . ASP B 1 53 ? -19.641 -5.863 -8.555 1 77.5 53 ASP B N 1
ATOM 2205 C CA . ASP B 1 53 ? -18.312 -6.203 -9.062 1 77.5 53 ASP B CA 1
ATOM 2206 C C . ASP B 1 53 ? -17.672 -5.008 -9.742 1 77.5 53 ASP B C 1
ATOM 2208 O O . ASP B 1 53 ? -16.469 -4.773 -9.586 1 77.5 53 ASP B O 1
ATOM 2212 N N . GLU B 1 54 ? -18.469 -4.277 -10.352 1 82.44 54 GLU B N 1
ATOM 2213 C CA . GLU B 1 54 ? -17.938 -3.135 -11.094 1 82.44 54 GLU B CA 1
ATOM 2214 C C . GLU B 1 54 ? -17.453 -2.041 -10.148 1 82.44 54 GLU B C 1
ATOM 2216 O O . GLU B 1 54 ? -16.422 -1.412 -10.406 1 82.44 54 GLU B O 1
ATOM 2221 N N . VAL B 1 55 ? -18.156 -1.818 -9.086 1 82.19 55 VAL B N 1
ATOM 2222 C CA . VAL B 1 55 ? -17.781 -0.807 -8.102 1 82.19 55 VAL B CA 1
ATOM 2223 C C . VAL B 1 55 ? -16.469 -1.205 -7.422 1 82.19 55 VAL B C 1
ATOM 2225 O O . VAL B 1 55 ? -15.578 -0.374 -7.246 1 82.19 55 VAL B O 1
ATOM 2228 N N . ILE B 1 56 ? -16.359 -2.428 -7.051 1 79.12 56 ILE B N 1
ATOM 2229 C CA . ILE B 1 56 ? -15.141 -2.92 -6.406 1 79.12 56 ILE B CA 1
ATOM 2230 C C . ILE B 1 56 ? -13.953 -2.748 -7.348 1 79.12 56 ILE B C 1
ATOM 2232 O O . ILE B 1 56 ? -12.867 -2.344 -6.922 1 79.12 56 ILE B O 1
ATOM 2236 N N . ARG B 1 57 ? -14.188 -3.045 -8.57 1 80.38 57 ARG B N 1
ATOM 2237 C CA . ARG B 1 57 ? -13.156 -2.848 -9.578 1 80.38 57 ARG B CA 1
ATOM 2238 C C . ARG B 1 57 ? -12.727 -1.385 -9.641 1 80.38 57 ARG B C 1
ATOM 2240 O O . ARG B 1 57 ? -11.531 -1.086 -9.719 1 80.38 57 ARG B O 1
ATOM 2247 N N . ARG B 1 58 ? -13.672 -0.511 -9.617 1 82.44 58 ARG B N 1
ATOM 2248 C CA . ARG B 1 58 ? -13.383 0.919 -9.672 1 82.44 58 ARG B CA 1
ATOM 2249 C C . ARG B 1 58 ? -12.602 1.368 -8.445 1 82.44 58 ARG B C 1
ATOM 2251 O O . ARG B 1 58 ? -11.656 2.148 -8.555 1 82.44 58 ARG B O 1
ATOM 2258 N N . ILE B 1 59 ? -13 0.849 -7.336 1 80.25 59 ILE B N 1
ATOM 2259 C CA . ILE B 1 59 ? -12.328 1.182 -6.082 1 80.25 59 ILE B CA 1
ATOM 2260 C C . ILE B 1 59 ? -10.875 0.727 -6.141 1 80.25 59 ILE B C 1
ATOM 2262 O O . ILE B 1 59 ? -9.977 1.451 -5.711 1 80.25 59 ILE B O 1
ATOM 2266 N N . TRP B 1 60 ? -10.641 -0.316 -6.773 1 76.56 60 TRP B N 1
ATOM 2267 C CA . TRP B 1 60 ? -9.289 -0.868 -6.879 1 76.56 60 TRP B CA 1
ATOM 2268 C C . TRP B 1 60 ? -8.422 -0.005 -7.789 1 76.56 60 TRP B C 1
ATOM 2270 O O . TRP B 1 60 ? -7.223 0.158 -7.539 1 76.56 60 TRP B O 1
ATOM 2280 N N . ASN B 1 61 ? -9.055 0.497 -8.75 1 77.94 61 ASN B N 1
ATOM 2281 C CA . ASN B 1 61 ? -8.32 1.27 -9.742 1 77.94 61 ASN B CA 1
ATOM 2282 C C . ASN B 1 61 ? -8.102 2.711 -9.289 1 77.94 61 ASN B C 1
ATOM 2284 O O . ASN B 1 61 ? -7.102 3.334 -9.641 1 77.94 61 ASN B O 1
ATOM 2288 N N . ASP B 1 62 ? -9.094 3.166 -8.492 1 85.06 62 ASP B N 1
ATOM 2289 C CA . ASP B 1 62 ? -9.07 4.551 -8.031 1 85.06 62 ASP B CA 1
ATOM 2290 C C . ASP B 1 62 ? -9.547 4.652 -6.586 1 85.06 62 ASP B C 1
ATOM 2292 O O . ASP B 1 62 ? -10.594 5.238 -6.312 1 85.06 62 ASP B O 1
ATOM 2296 N N . THR B 1 63 ? -8.711 4.254 -5.711 1 84.62 63 THR B N 1
ATOM 2297 C CA . THR B 1 63 ? -9.102 4.203 -4.305 1 84.62 63 THR B CA 1
ATOM 2298 C C . THR B 1 63 ? -9.258 5.613 -3.736 1 84.62 63 THR B C 1
ATOM 2300 O O . THR B 1 63 ? -8.305 6.395 -3.738 1 84.62 63 THR B O 1
ATOM 2303 N N . PRO B 1 64 ? -10.391 5.938 -3.295 1 91.25 64 PRO B N 1
ATOM 2304 C CA . PRO B 1 64 ? -10.602 7.273 -2.732 1 91.25 64 PRO B CA 1
ATOM 2305 C C . PRO B 1 64 ? -10.195 7.367 -1.264 1 91.25 64 PRO B C 1
ATOM 2307 O O . PRO B 1 64 ? -11.062 7.453 -0.385 1 91.25 64 PRO B O 1
ATOM 2310 N N . TYR B 1 65 ? -8.992 7.512 -0.977 1 92.69 65 TYR B N 1
ATOM 2311 C CA . TYR B 1 65 ? -8.469 7.531 0.385 1 92.69 65 TYR B CA 1
ATOM 2312 C C . TYR B 1 65 ? -9.023 8.719 1.164 1 92.69 65 TYR B C 1
ATOM 2314 O O . TYR B 1 65 ? -9.18 8.648 2.385 1 92.69 65 TYR B O 1
ATOM 2322 N N . TRP B 1 66 ? -9.391 9.758 0.473 1 96.12 66 TRP B N 1
ATOM 2323 C CA . TRP B 1 66 ? -9.758 11.039 1.065 1 96.12 66 TRP B CA 1
ATOM 2324 C C . TRP B 1 66 ? -11.125 10.945 1.749 1 96.12 66 TRP B C 1
ATOM 2326 O O . TRP B 1 66 ? -11.508 11.852 2.496 1 96.12 66 TRP B O 1
ATOM 2336 N N . ILE B 1 67 ? -11.828 9.852 1.571 1 94.38 67 ILE B N 1
ATOM 2337 C CA . ILE B 1 67 ? -13.188 9.773 2.094 1 94.38 67 ILE B CA 1
ATOM 2338 C C . ILE B 1 67 ? -13.164 9.164 3.496 1 94.38 67 ILE B C 1
ATOM 2340 O O . ILE B 1 67 ? -14.219 8.914 4.086 1 94.38 67 ILE B O 1
ATOM 2344 N N . PHE B 1 68 ? -11.961 8.977 4.012 1 93.62 68 PHE B N 1
ATOM 2345 C CA . PHE B 1 68 ? -11.781 8.453 5.359 1 93.62 68 PHE B CA 1
ATOM 2346 C C . PHE B 1 68 ? -10.828 9.336 6.164 1 93.62 68 PHE B C 1
ATOM 2348 O O . PHE B 1 68 ? -10.031 10.078 5.59 1 93.62 68 PHE B O 1
ATOM 2355 N N . CYS B 1 69 ? -11.023 9.289 7.438 1 96.12 69 CYS B N 1
ATOM 2356 C CA . CYS B 1 69 ? -9.984 9.664 8.391 1 96.12 69 CYS B CA 1
ATOM 2357 C C . CYS B 1 69 ? -9.234 8.43 8.898 1 96.12 69 CYS B C 1
ATOM 2359 O O . CYS B 1 69 ? -9.711 7.727 9.781 1 96.12 69 CYS B O 1
ATOM 2361 N N . TRP B 1 70 ? -8.109 8.195 8.367 1 93.88 70 TRP B N 1
ATOM 2362 C CA . TRP B 1 70 ? -7.375 6.969 8.68 1 93.88 70 TRP B CA 1
ATOM 2363 C C . TRP B 1 70 ? -6.793 7.023 10.086 1 93.88 70 TRP B C 1
ATOM 2365 O O . TRP B 1 70 ? -6.582 8.109 10.633 1 93.88 70 TRP B O 1
ATOM 2375 N N . ALA B 1 71 ? -6.488 5.918 10.641 1 93.75 71 ALA B N 1
ATOM 2376 C CA . ALA B 1 71 ? -6.145 5.777 12.055 1 93.75 71 ALA B CA 1
ATOM 2377 C C . ALA B 1 71 ? -4.91 6.602 12.398 1 93.75 71 ALA B C 1
ATOM 2379 O O . ALA B 1 71 ? -4.891 7.309 13.414 1 93.75 71 ALA B O 1
ATOM 2380 N N . SER B 1 72 ? -3.848 6.504 11.586 1 95.31 72 SER B N 1
ATOM 2381 C CA . SER B 1 72 ? -2.604 7.199 11.906 1 95.31 72 SER B CA 1
ATOM 2382 C C . SER B 1 72 ? -2.77 8.711 11.789 1 95.31 72 SER B C 1
ATOM 2384 O O . SER B 1 72 ? -2.186 9.469 12.57 1 95.31 72 SER B O 1
ATOM 2386 N N . GLY B 1 73 ? -3.535 9.141 10.797 1 97.38 73 GLY B N 1
ATOM 2387 C CA . GLY B 1 73 ? -3.865 10.555 10.711 1 97.38 73 GLY B CA 1
ATOM 2388 C C . GLY B 1 73 ? -4.637 11.062 11.914 1 97.38 73 GLY B C 1
ATOM 2389 O O . GLY B 1 73 ? -4.344 12.141 12.438 1 97.38 73 GLY B O 1
ATOM 2390 N N . LEU B 1 74 ? -5.602 10.266 12.297 1 97.56 74 LEU B N 1
ATOM 2391 C CA . LEU B 1 74 ? -6.387 10.633 13.469 1 97.56 74 LEU B CA 1
ATOM 2392 C C . LEU B 1 74 ? -5.504 10.719 14.711 1 97.56 74 LEU B C 1
ATOM 2394 O O . LEU B 1 74 ? -5.586 11.688 15.469 1 97.56 74 LEU B O 1
ATOM 2398 N N . ALA B 1 75 ? -4.688 9.742 14.883 1 97.19 75 ALA B N 1
ATOM 2399 C CA . ALA B 1 75 ? -3.791 9.734 16.047 1 97.19 75 ALA B CA 1
ATOM 2400 C C . ALA B 1 75 ? -2.885 10.961 16.047 1 97.19 75 ALA B C 1
ATOM 2402 O O . ALA B 1 75 ? -2.678 11.586 17.078 1 97.19 75 ALA B O 1
ATOM 2403 N N . MET B 1 76 ? -2.377 11.297 14.914 1 97.88 76 MET B N 1
ATOM 2404 C CA . MET B 1 76 ? -1.481 12.445 14.805 1 97.88 76 MET B CA 1
ATOM 2405 C C . MET B 1 76 ? -2.234 13.75 15.047 1 97.88 76 MET B C 1
ATOM 2407 O O . MET B 1 76 ? -1.719 14.656 15.695 1 97.88 76 MET B O 1
ATOM 2411 N N . ALA B 1 77 ? -3.412 13.828 14.539 1 98.56 77 ALA B N 1
ATOM 2412 C CA . ALA B 1 77 ? -4.234 15.008 14.766 1 98.56 77 ALA B CA 1
ATOM 2413 C C . ALA B 1 77 ? -4.504 15.211 16.25 1 98.56 77 ALA B C 1
ATOM 2415 O O . ALA B 1 77 ? -4.328 16.312 16.781 1 98.56 77 ALA B O 1
ATOM 2416 N N . GLN B 1 78 ? -4.93 14.133 16.875 1 98.06 78 GLN B N 1
ATOM 2417 C CA . GLN B 1 78 ? -5.191 14.18 18.312 1 98.06 78 GLN B CA 1
ATOM 2418 C C . GLN B 1 78 ? -3.945 14.586 19.078 1 98.06 78 GLN B C 1
ATOM 2420 O O . GLN B 1 78 ? -4.02 15.398 20.016 1 98.06 78 GLN B O 1
ATOM 2425 N N . TRP B 1 79 ? -2.828 14.023 18.688 1 97.69 79 TRP B N 1
ATOM 2426 C CA . TRP B 1 79 ? -1.546 14.289 19.328 1 97.69 79 TRP B CA 1
ATOM 2427 C C . TRP B 1 79 ? -1.158 15.758 19.172 1 97.69 79 TRP B C 1
ATOM 2429 O O . TRP B 1 79 ? -0.745 16.406 20.141 1 97.69 79 TRP B O 1
ATOM 2439 N N . LEU B 1 80 ? -1.291 16.375 18.031 1 98.25 80 LEU B N 1
ATOM 2440 C CA . LEU B 1 80 ? -0.956 17.766 17.766 1 98.25 80 LEU B CA 1
ATOM 2441 C C . LEU B 1 80 ? -1.826 18.703 18.594 1 98.25 80 LEU B C 1
ATOM 2443 O O . LEU B 1 80 ? -1.339 19.703 19.109 1 98.25 80 LEU B O 1
ATOM 2447 N N . LEU B 1 81 ? -3.09 18.375 18.672 1 98.44 81 LEU B N 1
ATOM 2448 C CA . LEU B 1 81 ? -4.012 19.203 19.438 1 98.44 81 LEU B CA 1
ATOM 2449 C C . LEU B 1 81 ? -3.717 19.141 20.922 1 98.44 81 LEU B C 1
ATOM 2451 O O . LEU B 1 81 ? -3.871 20.125 21.641 1 98.44 81 LEU B O 1
ATOM 2455 N N . ALA B 1 82 ? -3.311 17.984 21.344 1 97.81 82 ALA B N 1
ATOM 2456 C CA . ALA B 1 82 ? -2.971 17.797 22.75 1 97.81 82 ALA B CA 1
ATOM 2457 C C . ALA B 1 82 ? -1.629 18.438 23.078 1 97.81 82 ALA B C 1
ATOM 2459 O O . ALA B 1 82 ? -1.416 18.906 24.203 1 97.81 82 ALA B O 1
ATOM 2460 N N . GLU B 1 83 ? -0.72 18.438 22.125 1 97.69 83 GLU B N 1
ATOM 2461 C CA . GLU B 1 83 ? 0.625 18.969 22.312 1 97.69 83 GLU B CA 1
ATOM 2462 C C . GLU B 1 83 ? 0.968 19.984 21.219 1 97.69 83 GLU B C 1
ATOM 2464 O O . GLU B 1 83 ? 1.883 19.75 20.422 1 97.69 83 GLU B O 1
ATOM 2469 N N . PRO B 1 84 ? 0.406 21.156 21.297 1 98.38 84 PRO B N 1
ATOM 2470 C CA . PRO B 1 84 ? 0.504 22.141 20.203 1 98.38 84 PRO B CA 1
ATOM 2471 C C . PRO B 1 84 ? 1.919 22.688 20.031 1 98.38 84 PRO B C 1
ATOM 2473 O O . PRO B 1 84 ? 2.248 23.219 18.969 1 98.38 84 PRO B O 1
ATOM 2476 N N . HIS B 1 85 ? 2.801 22.516 21.031 1 98.19 85 HIS B N 1
ATOM 2477 C CA . HIS B 1 85 ? 4.137 23.109 20.984 1 98.19 85 HIS B CA 1
ATOM 2478 C C . HIS B 1 85 ? 4.965 22.484 19.859 1 98.19 85 HIS B C 1
ATOM 2480 O O . HIS B 1 85 ? 5.961 23.078 19.422 1 98.19 85 HIS B O 1
ATOM 2486 N N . HIS B 1 86 ? 4.559 21.375 19.328 1 97.31 86 HIS B N 1
ATOM 2487 C CA . HIS B 1 86 ? 5.301 20.719 18.266 1 97.31 86 HIS B CA 1
ATOM 2488 C C . HIS B 1 86 ? 5.172 21.469 16.938 1 97.31 86 HIS B C 1
ATOM 2490 O O . HIS B 1 86 ? 6.039 21.359 16.078 1 97.31 86 HIS B O 1
ATOM 2496 N N . VAL B 1 87 ? 4.047 22.281 16.844 1 98.56 87 VAL B N 1
ATOM 2497 C CA . VAL B 1 87 ? 3.85 22.891 15.523 1 98.56 87 VAL B CA 1
ATOM 2498 C C . VAL B 1 87 ? 3.547 24.375 15.68 1 98.56 87 VAL B C 1
ATOM 2500 O O . VAL B 1 87 ? 3.547 25.125 14.703 1 98.56 87 VAL B O 1
ATOM 2503 N N . LYS B 1 88 ? 3.285 24.859 16.875 1 98.69 88 LYS B N 1
ATOM 2504 C CA . LYS B 1 88 ? 2.896 26.25 17.109 1 98.69 88 LYS B CA 1
ATOM 2505 C C . LYS B 1 88 ? 3.912 27.219 16.516 1 98.69 88 LYS B C 1
ATOM 2507 O O . LYS B 1 88 ? 5.117 27.062 16.703 1 98.69 88 LYS B O 1
ATOM 2512 N N . ASP B 1 89 ? 3.428 28.156 15.734 1 98.81 89 ASP B N 1
ATOM 2513 C CA . ASP B 1 89 ? 4.18 29.25 15.133 1 98.81 89 ASP B CA 1
ATOM 2514 C C . ASP B 1 89 ? 5.18 28.734 14.102 1 98.81 89 ASP B C 1
ATOM 2516 O O . ASP B 1 89 ? 6.133 29.438 13.75 1 98.81 89 ASP B O 1
ATOM 2520 N N . LYS B 1 90 ? 5.039 27.5 13.609 1 98.75 90 LYS B N 1
ATOM 2521 C CA . LYS B 1 90 ? 5.949 26.891 12.641 1 98.75 90 LYS B CA 1
ATOM 2522 C C . LYS B 1 90 ? 5.277 26.75 11.281 1 98.75 90 LYS B C 1
ATOM 2524 O O . LYS B 1 90 ? 4.059 26.859 11.164 1 98.75 90 LYS B O 1
ATOM 2529 N N . VAL B 1 91 ? 6.117 26.625 10.281 1 98.81 91 VAL B N 1
ATOM 2530 C CA . VAL B 1 91 ? 5.648 26.203 8.961 1 98.81 91 VAL B CA 1
ATOM 2531 C C . VAL B 1 91 ? 5.656 24.688 8.859 1 98.81 91 VAL B C 1
ATOM 2533 O O . VAL B 1 91 ? 6.688 24.047 9.07 1 98.81 91 VAL B O 1
ATOM 2536 N N . VAL B 1 92 ? 4.469 24.125 8.547 1 98.88 92 VAL B N 1
ATOM 2537 C CA . VAL B 1 92 ? 4.273 22.688 8.617 1 98.88 92 VAL B CA 1
ATOM 2538 C C . VAL B 1 92 ? 3.838 22.156 7.254 1 98.88 92 VAL B C 1
ATOM 2540 O O . VAL B 1 92 ? 3.062 22.812 6.547 1 98.88 92 VAL B O 1
ATOM 2543 N N . LEU B 1 93 ? 4.398 21.031 6.871 1 98.88 93 LEU B N 1
ATOM 2544 C CA . LEU B 1 93 ? 3.941 20.328 5.68 1 98.88 93 LEU B CA 1
ATOM 2545 C C . LEU B 1 93 ? 3.33 18.969 6.043 1 98.88 93 LEU B C 1
ATOM 2547 O O . LEU B 1 93 ? 3.943 18.188 6.766 1 98.88 93 LEU B O 1
ATOM 2551 N N . ASP B 1 94 ? 2.088 18.812 5.676 1 98.81 94 ASP B N 1
ATOM 2552 C CA . ASP B 1 94 ? 1.386 17.547 5.805 1 98.81 94 ASP B CA 1
ATOM 2553 C C . ASP B 1 94 ? 1.509 16.719 4.523 1 98.81 94 ASP B C 1
ATOM 2555 O O . ASP B 1 94 ? 0.817 16.984 3.539 1 98.81 94 ASP B O 1
ATOM 2559 N N . PHE B 1 95 ? 2.385 15.688 4.555 1 97.44 95 PHE B N 1
ATOM 2560 C CA . PHE B 1 95 ? 2.631 14.859 3.385 1 97.44 95 PHE B CA 1
ATOM 2561 C C . PHE B 1 95 ? 1.614 13.727 3.303 1 97.44 95 PHE B C 1
ATOM 2563 O O . PHE B 1 95 ? 1.411 12.992 4.273 1 97.44 95 PHE B O 1
ATOM 2570 N N . GLY B 1 96 ? 1.07 13.539 2.096 1 96.44 96 GLY B N 1
ATOM 2571 C CA . GLY B 1 96 ? -0.036 12.602 2 1 96.44 96 GLY B CA 1
ATOM 2572 C C . GLY B 1 96 ? -1.252 13.023 2.801 1 96.44 96 GLY B C 1
ATOM 2573 O O . GLY B 1 96 ? -1.777 12.25 3.602 1 96.44 96 GLY B O 1
ATOM 2574 N N . ALA B 1 97 ? -1.778 14.156 2.498 1 98.06 97 ALA B N 1
ATOM 2575 C CA . ALA B 1 97 ? -2.711 14.852 3.379 1 98.06 97 ALA B CA 1
ATOM 2576 C C . ALA B 1 97 ? -4.074 14.164 3.393 1 98.06 97 ALA B C 1
ATOM 2578 O O . ALA B 1 97 ? -4.805 14.242 4.383 1 98.06 97 ALA B O 1
ATOM 2579 N N . GLY B 1 98 ? -4.488 13.531 2.271 1 97.12 98 GLY B N 1
ATOM 2580 C CA . GLY B 1 98 ? -5.75 12.812 2.232 1 97.12 98 GLY B CA 1
ATOM 2581 C C . GLY B 1 98 ? -6.949 13.695 2.525 1 97.12 98 GLY B C 1
ATOM 2582 O O . GLY B 1 98 ? -7.238 14.625 1.773 1 97.12 98 GLY B O 1
ATOM 2583 N N . SER B 1 99 ? -7.562 13.484 3.695 1 98 99 SER B N 1
ATOM 2584 C CA . SER B 1 99 ? -8.711 14.289 4.102 1 98 99 SER B CA 1
ATOM 2585 C C . SER B 1 99 ? -8.273 15.641 4.66 1 98 99 SER B C 1
ATOM 2587 O O . SER B 1 99 ? -9.086 16.547 4.816 1 98 99 SER B O 1
ATOM 2589 N N . GLY B 1 100 ? -7.027 15.734 5.027 1 98.69 100 GLY B N 1
ATOM 2590 C CA . GLY B 1 100 ? -6.492 16.969 5.57 1 98.69 100 GLY B CA 1
ATOM 2591 C C . GLY B 1 100 ? -6.562 17.047 7.082 1 98.69 100 GLY B C 1
ATOM 2592 O O . GLY B 1 100 ? -6.297 18.094 7.676 1 98.69 100 GLY B O 1
ATOM 2593 N N . VAL B 1 101 ? -6.844 15.945 7.734 1 98.81 101 VAL B N 1
ATOM 2594 C CA . VAL B 1 101 ? -7.105 15.953 9.172 1 98.81 101 VAL B CA 1
ATOM 2595 C C . VAL B 1 101 ? -5.859 16.422 9.922 1 98.81 101 VAL B C 1
ATOM 2597 O O . VAL B 1 101 ? -5.953 17.188 10.875 1 98.81 101 VAL B O 1
ATOM 2600 N N . VAL B 1 102 ? -4.703 16 9.5 1 98.88 102 VAL B N 1
ATOM 2601 C CA . VAL B 1 102 ? -3.455 16.344 10.172 1 98.88 102 VAL B CA 1
ATOM 2602 C C . VAL B 1 102 ? -3.137 17.828 9.945 1 98.88 102 VAL B C 1
ATOM 2604 O O . VAL B 1 102 ? -2.758 18.531 10.883 1 98.88 102 VAL B O 1
ATOM 2607 N N . ALA B 1 103 ? -3.311 18.281 8.727 1 98.94 103 ALA B N 1
ATOM 2608 C CA . ALA B 1 103 ? -3.074 19.672 8.391 1 98.94 103 ALA B CA 1
ATOM 2609 C C . ALA B 1 103 ? -3.99 20.594 9.188 1 98.94 103 ALA B C 1
ATOM 2611 O O . ALA B 1 103 ? -3.537 21.594 9.75 1 98.94 103 ALA B O 1
ATOM 2612 N N . ILE B 1 104 ? -5.234 20.234 9.234 1 98.94 104 ILE B N 1
ATOM 2613 C CA . ILE B 1 104 ? -6.219 21.047 9.961 1 98.94 104 ILE B CA 1
ATOM 2614 C C . ILE B 1 104 ? -5.859 21.078 11.445 1 98.94 104 ILE B C 1
ATOM 2616 O O . ILE B 1 104 ? -5.879 22.141 12.062 1 98.94 104 ILE B O 1
ATOM 2620 N N . ALA B 1 105 ? -5.508 19.906 11.992 1 98.94 105 ALA B N 1
ATOM 2621 C CA . ALA B 1 105 ? -5.102 19.828 13.398 1 98.94 105 ALA B CA 1
ATOM 2622 C C . ALA B 1 105 ? -3.889 20.719 13.664 1 98.94 105 ALA B C 1
ATOM 2624 O O . ALA B 1 105 ? -3.838 21.422 14.672 1 98.94 105 ALA B O 1
ATOM 2625 N N . ALA B 1 106 ? -2.924 20.656 12.742 1 98.94 106 ALA B N 1
ATOM 2626 C CA . ALA B 1 106 ? -1.722 21.469 12.891 1 98.94 106 ALA B CA 1
ATOM 2627 C C . ALA B 1 106 ? -2.068 22.953 12.906 1 98.94 106 ALA B C 1
ATOM 2629 O O . ALA B 1 106 ? -1.544 23.719 13.719 1 98.94 106 ALA B O 1
ATOM 2630 N N . LYS B 1 107 ? -2.914 23.328 12.008 1 98.94 107 LYS B N 1
ATOM 2631 C CA . LYS B 1 107 ? -3.322 24.719 11.945 1 98.94 107 LYS B CA 1
ATOM 2632 C C . LYS B 1 107 ? -4.059 25.141 13.211 1 98.94 107 LYS B C 1
ATOM 2634 O O . LYS B 1 107 ? -3.777 26.203 13.781 1 98.94 107 LYS B O 1
ATOM 2639 N N . MET B 1 108 ? -4.941 24.359 13.695 1 98.81 108 MET B N 1
ATOM 2640 C CA . MET B 1 108 ? -5.699 24.625 14.914 1 98.81 108 MET B CA 1
ATOM 2641 C C . MET B 1 108 ? -4.781 24.672 16.125 1 98.81 108 MET B C 1
ATOM 2643 O O . MET B 1 108 ? -5.043 25.422 17.078 1 98.81 108 MET B O 1
ATOM 2647 N N . ALA B 1 109 ? -3.721 23.938 16.047 1 98.69 109 ALA B N 1
ATOM 2648 C CA . ALA B 1 109 ? -2.756 23.875 17.141 1 98.69 109 ALA B CA 1
ATOM 2649 C C . ALA B 1 109 ? -1.843 25.094 17.125 1 98.69 109 ALA B C 1
ATOM 2651 O O . ALA B 1 109 ? -0.975 25.25 18 1 98.69 109 ALA B O 1
ATOM 2652 N N . GLY B 1 110 ? -1.97 25.938 16.078 1 98.81 110 GLY B N 1
ATOM 2653 C CA . GLY B 1 110 ? -1.283 27.219 16.125 1 98.81 110 GLY B CA 1
ATOM 2654 C C . GLY B 1 110 ? -0.156 27.328 15.117 1 98.81 110 GLY B C 1
ATOM 2655 O O . GLY B 1 110 ? 0.64 28.281 15.172 1 98.81 110 GLY B O 1
ATOM 2656 N N . ALA B 1 111 ? -0.035 26.422 14.188 1 98.88 111 ALA B N 1
ATOM 2657 C CA . ALA B 1 111 ? 0.975 26.547 13.141 1 98.88 111 ALA B CA 1
ATOM 2658 C C . ALA B 1 111 ? 0.822 27.859 12.383 1 98.88 111 ALA B C 1
ATOM 2660 O O . ALA B 1 111 ? -0.298 28.297 12.109 1 98.88 111 ALA B O 1
ATOM 2661 N N . LYS B 1 112 ? 1.915 28.469 12.008 1 98.81 112 LYS B N 1
ATOM 2662 C CA . LYS B 1 112 ? 1.912 29.719 11.25 1 98.81 112 LYS B CA 1
ATOM 2663 C C . LYS B 1 112 ? 1.378 29.516 9.836 1 98.81 112 LYS B C 1
ATOM 2665 O O . LYS B 1 112 ? 0.539 30.281 9.359 1 98.81 112 LYS B O 1
ATOM 2670 N N . ARG B 1 113 ? 1.906 28.531 9.203 1 98.81 113 ARG B N 1
ATOM 2671 C CA . ARG B 1 113 ? 1.509 28.094 7.867 1 98.81 113 ARG B CA 1
ATOM 2672 C C . ARG B 1 113 ? 1.454 26.578 7.785 1 98.81 113 ARG B C 1
ATOM 2674 O O . ARG B 1 113 ? 2.271 25.891 8.398 1 98.81 113 ARG B O 1
ATOM 2681 N N . VAL B 1 114 ? 0.467 26.094 7.082 1 98.94 114 VAL B N 1
ATOM 2682 C CA . VAL B 1 114 ? 0.368 24.656 6.859 1 98.94 114 VAL B CA 1
ATOM 2683 C C . VAL B 1 114 ? 0.175 24.375 5.371 1 98.94 114 VAL B C 1
ATOM 2685 O O . VAL B 1 114 ? -0.714 24.953 4.734 1 98.94 114 VAL B O 1
ATOM 2688 N N . ILE B 1 115 ? 0.994 23.531 4.836 1 98.88 115 ILE B N 1
ATOM 2689 C CA . ILE B 1 115 ? 0.945 23.125 3.436 1 98.88 115 ILE B CA 1
ATOM 2690 C C . ILE B 1 115 ? 0.485 21.672 3.332 1 98.88 115 ILE B C 1
ATOM 2692 O O . ILE B 1 115 ? 1.151 20.766 3.838 1 98.88 115 ILE B O 1
ATOM 2696 N N . CYS B 1 116 ? -0.652 21.469 2.727 1 98.69 116 CYS B N 1
ATOM 2697 C CA . CYS B 1 116 ? -1.101 20.125 2.377 1 98.69 116 CYS B CA 1
ATOM 2698 C C . CYS B 1 116 ? -0.426 19.641 1.1 1 98.69 116 CYS B C 1
ATOM 2700 O O . CYS B 1 116 ? -0.523 20.281 0.056 1 98.69 116 CYS B O 1
ATOM 2702 N N . CYS B 1 117 ? 0.198 18.531 1.174 1 97.81 117 CYS B N 1
ATOM 2703 C CA . CYS B 1 117 ? 0.854 17.938 0.008 1 97.81 117 CYS B CA 1
ATOM 2704 C C . CYS B 1 117 ? 0.269 16.578 -0.32 1 97.81 117 CYS B C 1
ATOM 2706 O O . CYS B 1 117 ? 0.298 15.664 0.513 1 97.81 117 CYS B O 1
ATOM 2708 N N . ASP B 1 118 ? -0.266 16.453 -1.502 1 96.25 118 ASP B N 1
ATOM 2709 C CA . ASP B 1 118 ? -0.847 15.203 -1.994 1 96.25 118 ASP B CA 1
ATOM 2710 C C . ASP B 1 118 ? -0.814 15.148 -3.52 1 96.25 118 ASP B C 1
ATOM 2712 O O . ASP B 1 118 ? -1.085 16.141 -4.188 1 96.25 118 ASP B O 1
ATOM 2716 N N . ILE B 1 119 ? -0.486 14.008 -4.031 1 91.5 119 ILE B N 1
ATOM 2717 C CA . ILE B 1 119 ? -0.383 13.875 -5.48 1 91.5 119 ILE B CA 1
ATOM 2718 C C . ILE B 1 119 ? -1.779 13.789 -6.094 1 91.5 119 ILE B C 1
ATOM 2720 O O . ILE B 1 119 ? -1.965 14.062 -7.277 1 91.5 119 ILE B O 1
ATOM 2724 N N . ASP B 1 120 ? -2.75 13.328 -5.316 1 93.81 120 ASP B N 1
ATOM 2725 C CA . ASP B 1 120 ? -4.129 13.188 -5.773 1 93.81 120 ASP B CA 1
ATOM 2726 C C . ASP B 1 120 ? -4.871 14.523 -5.703 1 93.81 120 ASP B C 1
ATOM 2728 O O . ASP B 1 120 ? -5.133 15.031 -4.613 1 93.81 120 ASP B O 1
ATOM 2732 N N . GLN B 1 121 ? -5.301 14.961 -6.816 1 96.56 121 GLN B N 1
ATOM 2733 C CA . GLN B 1 121 ? -5.98 16.25 -6.891 1 96.56 121 GLN B CA 1
ATOM 2734 C C . GLN B 1 121 ? -7.305 16.219 -6.137 1 96.56 121 GLN B C 1
ATOM 2736 O O . GLN B 1 121 ? -7.715 17.219 -5.547 1 96.56 121 GLN B O 1
ATOM 2741 N N . VAL B 1 122 ? -7.965 15.109 -6.125 1 97.56 122 VAL B N 1
ATOM 2742 C CA . VAL B 1 122 ? -9.234 15.008 -5.41 1 97.56 122 VAL B CA 1
ATOM 2743 C C . VAL B 1 122 ? -8.984 15.109 -3.906 1 97.56 122 VAL B C 1
ATOM 2745 O O . VAL B 1 122 ? -9.773 15.719 -3.182 1 97.56 122 VAL B O 1
ATOM 2748 N N . SER B 1 123 ? -7.875 14.531 -3.473 1 97.69 123 SER B N 1
ATOM 2749 C CA . SER B 1 123 ? -7.5 14.656 -2.068 1 97.69 123 SER B CA 1
ATOM 2750 C C . SER B 1 123 ? -7.242 16.109 -1.69 1 97.69 123 SER B C 1
ATOM 2752 O O . SER B 1 123 ? -7.668 16.562 -0.629 1 97.69 123 SER B O 1
ATOM 2754 N N . LEU B 1 124 ? -6.578 16.859 -2.531 1 98.56 124 LEU B N 1
ATOM 2755 C CA . LEU B 1 124 ? -6.328 18.266 -2.252 1 98.56 124 LEU B CA 1
ATOM 2756 C C . LEU B 1 124 ? -7.633 19.047 -2.209 1 98.56 124 LEU B C 1
ATOM 2758 O O . LEU B 1 124 ? -7.785 19.953 -1.387 1 98.56 124 LEU B O 1
ATOM 2762 N N . ASN B 1 125 ? -8.523 18.688 -3.094 1 98.56 125 ASN B N 1
ATOM 2763 C CA . ASN B 1 125 ? -9.844 19.312 -3.047 1 98.56 125 ASN B CA 1
ATOM 2764 C C . ASN B 1 125 ? -10.562 19 -1.743 1 98.56 125 ASN B C 1
ATOM 2766 O O . ASN B 1 125 ? -11.242 19.859 -1.176 1 98.56 125 ASN B O 1
ATOM 2770 N N . ALA B 1 126 ? -10.438 17.766 -1.313 1 98.56 126 ALA B N 1
ATOM 2771 C CA . ALA B 1 126 ? -11.016 17.391 -0.029 1 98.56 126 ALA B CA 1
ATOM 2772 C C . ALA B 1 126 ? -10.406 18.203 1.111 1 98.56 126 ALA B C 1
ATOM 2774 O O . ALA B 1 126 ? -11.125 18.672 2 1 98.56 126 ALA B O 1
ATOM 2775 N N . CYS B 1 127 ? -9.094 18.391 1.058 1 98.75 127 CYS B N 1
ATOM 2776 C CA . CYS B 1 127 ? -8.414 19.203 2.055 1 98.75 127 CYS B CA 1
ATOM 2777 C C . CYS B 1 127 ? -8.984 20.625 2.078 1 98.75 127 CYS B C 1
ATOM 2779 O O . CYS B 1 127 ? -9.227 21.188 3.15 1 98.75 127 CYS B O 1
ATOM 2781 N N . ARG B 1 128 ? -9.203 21.172 0.906 1 98.62 128 ARG B N 1
ATOM 2782 C CA . ARG B 1 128 ? -9.734 22.516 0.791 1 98.62 128 ARG B CA 1
ATOM 2783 C C . ARG B 1 128 ? -11.117 22.625 1.424 1 98.62 128 ARG B C 1
ATOM 2785 O O . ARG B 1 128 ? -11.375 23.531 2.219 1 98.62 128 ARG B O 1
ATOM 2792 N N . GLU B 1 129 ? -11.977 21.734 1.051 1 98.5 129 GLU B N 1
ATOM 2793 C CA . GLU B 1 129 ? -13.344 21.766 1.562 1 98.5 129 GLU B CA 1
ATOM 2794 C C . GLU B 1 129 ? -13.375 21.5 3.066 1 98.5 129 GLU B C 1
ATOM 2796 O O . GLU B 1 129 ? -14.172 22.109 3.789 1 98.5 129 GLU B O 1
ATOM 2801 N N . ASN B 1 130 ? -12.531 20.594 3.539 1 98.75 130 ASN B N 1
ATOM 2802 C CA . ASN B 1 130 ? -12.477 20.297 4.969 1 98.75 130 ASN B CA 1
ATOM 2803 C C . ASN B 1 130 ? -11.883 21.469 5.754 1 98.75 130 ASN B C 1
ATOM 2805 O O . ASN B 1 130 ? -12.281 21.719 6.895 1 98.75 130 ASN B O 1
ATOM 2809 N N . ALA B 1 131 ? -10.891 22.172 5.133 1 98.75 131 ALA B N 1
ATOM 2810 C CA . ALA B 1 131 ? -10.375 23.391 5.75 1 98.75 131 ALA B CA 1
ATOM 2811 C C . ALA B 1 131 ? -11.477 24.422 5.941 1 98.75 131 ALA B C 1
ATOM 2813 O O . ALA B 1 131 ? -11.57 25.062 6.996 1 98.75 131 ALA B O 1
ATOM 2814 N N . LEU B 1 132 ? -12.305 24.562 4.93 1 98 132 LEU B N 1
ATOM 2815 C CA . LEU B 1 132 ? -13.43 25.484 4.996 1 98 132 LEU B CA 1
ATOM 2816 C C . LEU B 1 132 ? -14.391 25.094 6.117 1 98 132 LEU B C 1
ATOM 2818 O O . LEU B 1 132 ? -14.844 25.969 6.875 1 98 132 LEU B O 1
ATOM 2822 N N . LEU B 1 133 ? -14.672 23.828 6.246 1 97.31 133 LEU B N 1
ATOM 2823 C CA . LEU B 1 133 ? -15.555 23.328 7.289 1 97.31 133 LEU B CA 1
ATOM 2824 C C . LEU B 1 133 ? -15.039 23.719 8.672 1 97.31 133 LEU B C 1
ATOM 2826 O O . LEU B 1 133 ? -15.828 23.906 9.602 1 97.31 133 LEU B O 1
ATOM 2830 N N . ASN B 1 134 ? -13.758 23.812 8.797 1 98.5 134 ASN B N 1
ATOM 2831 C CA . ASN B 1 134 ? -13.148 24.031 10.102 1 98.5 134 ASN B CA 1
ATOM 2832 C C . ASN B 1 134 ? -12.641 25.453 10.258 1 98.5 134 ASN B C 1
ATOM 2834 O O . ASN B 1 134 ? -11.984 25.781 11.242 1 98.5 134 ASN B O 1
ATOM 2838 N N . ASN B 1 135 ? -12.859 26.266 9.266 1 98.12 135 ASN B N 1
ATOM 2839 C CA . ASN B 1 135 ? -12.508 27.688 9.273 1 98.12 135 ASN B CA 1
ATOM 2840 C C . ASN B 1 135 ? -11.008 27.891 9.469 1 98.12 135 ASN B C 1
ATOM 2842 O O . ASN B 1 135 ? -10.586 28.656 10.336 1 98.12 135 ASN B O 1
ATOM 2846 N N . VAL B 1 136 ? -10.227 27.141 8.688 1 98.62 136 VAL B N 1
ATOM 2847 C CA . VAL B 1 136 ? -8.773 27.328 8.688 1 98.62 136 VAL B CA 1
ATOM 2848 C C . VAL B 1 136 ? -8.289 27.562 7.262 1 98.62 136 VAL B C 1
ATOM 2850 O O . VAL B 1 136 ? -8.969 27.203 6.301 1 98.62 136 VAL B O 1
ATOM 2853 N N . GLU B 1 137 ? -7.148 28.203 7.145 1 98.56 137 GLU B N 1
ATOM 2854 C CA . GLU B 1 137 ? -6.496 28.422 5.855 1 98.56 137 GLU B CA 1
ATOM 2855 C C . GLU B 1 137 ? -5.285 27.516 5.68 1 98.56 137 GLU B C 1
ATOM 2857 O O . GLU B 1 137 ? -4.406 27.469 6.543 1 98.56 137 GLU B O 1
ATOM 2862 N N . LEU B 1 138 ? -5.277 26.844 4.629 1 98.75 138 LEU B N 1
ATOM 2863 C CA . LEU B 1 138 ? -4.172 25.953 4.293 1 98.75 138 LEU B CA 1
ATOM 2864 C C . LEU B 1 138 ? -3.59 26.297 2.926 1 98.75 138 LEU B C 1
ATOM 2866 O O . LEU B 1 138 ? -4.168 27.094 2.184 1 98.75 138 LEU B O 1
ATOM 2870 N N . GLU B 1 139 ? -2.455 25.844 2.637 1 98.81 139 GLU B N 1
ATOM 2871 C CA . GLU B 1 139 ? -1.824 25.859 1.32 1 98.81 139 GLU B CA 1
ATOM 2872 C C . GLU B 1 139 ? -1.768 24.453 0.717 1 98.81 139 GLU B C 1
ATOM 2874 O O . GLU B 1 139 ? -1.876 23.453 1.437 1 98.81 139 GLU B O 1
ATOM 2879 N N . TYR B 1 140 ? -1.643 24.422 -0.651 1 98.62 140 TYR B N 1
ATOM 2880 C CA . TYR B 1 140 ? -1.779 23.141 -1.313 1 98.62 140 TYR B CA 1
ATOM 2881 C C . TYR B 1 140 ? -0.675 22.922 -2.344 1 98.62 140 TYR B C 1
ATOM 2883 O O . TYR B 1 140 ? -0.325 23.859 -3.08 1 98.62 140 TYR B O 1
ATOM 2891 N N . LEU B 1 141 ? -0.144 21.781 -2.309 1 97.69 141 LEU B N 1
ATOM 2892 C CA . LEU B 1 141 ? 0.945 21.375 -3.189 1 97.69 141 LEU B CA 1
ATOM 2893 C C . LEU B 1 141 ? 0.739 19.953 -3.688 1 97.69 141 LEU B C 1
ATOM 2895 O O . LEU B 1 141 ? 0.375 19.062 -2.91 1 97.69 141 LEU B O 1
ATOM 2899 N N . ASP B 1 142 ? 0.969 19.688 -5.012 1 95.19 142 ASP B N 1
ATOM 2900 C CA . ASP B 1 142 ? 0.709 18.359 -5.539 1 95.19 142 ASP B CA 1
ATOM 2901 C C . ASP B 1 142 ? 2.014 17.609 -5.82 1 95.19 142 ASP B C 1
ATOM 2903 O O . ASP B 1 142 ? 1.999 16.5 -6.352 1 95.19 142 ASP B O 1
ATOM 2907 N N . ASP B 1 143 ? 3.148 18.312 -5.43 1 91.69 143 ASP B N 1
ATOM 2908 C CA . ASP B 1 143 ? 4.477 17.75 -5.664 1 91.69 143 ASP B CA 1
ATOM 2909 C C . ASP B 1 143 ? 5.449 18.172 -4.566 1 91.69 143 ASP B C 1
ATOM 2911 O O . ASP B 1 143 ? 5.844 19.344 -4.496 1 91.69 143 ASP B O 1
ATOM 2915 N N . LEU B 1 144 ? 5.883 17.188 -3.748 1 92.19 144 LEU B N 1
ATOM 2916 C CA . LEU B 1 144 ? 6.777 17.469 -2.633 1 92.19 144 LEU B CA 1
ATOM 2917 C C . LEU B 1 144 ? 8.039 18.172 -3.113 1 92.19 144 LEU B C 1
ATOM 2919 O O . LEU B 1 144 ? 8.578 19.047 -2.414 1 92.19 144 LEU B O 1
ATOM 2923 N N . TYR B 1 145 ? 8.492 17.906 -4.297 1 88.75 145 TYR B N 1
ATOM 2924 C CA . TYR B 1 145 ? 9.766 18.422 -4.785 1 88.75 145 TYR B CA 1
ATOM 2925 C C . TYR B 1 145 ? 9.641 19.875 -5.223 1 88.75 145 TYR B C 1
ATOM 2927 O O . TYR B 1 145 ? 10.641 20.516 -5.543 1 88.75 145 TYR B O 1
ATOM 2935 N N . LYS B 1 146 ? 8.469 20.391 -5.16 1 91.56 146 LYS B N 1
ATOM 2936 C CA . LYS B 1 146 ? 8.234 21.812 -5.41 1 91.56 146 LYS B CA 1
ATOM 2937 C C . LYS B 1 146 ? 8.078 22.578 -4.098 1 91.56 146 LYS B C 1
ATOM 2939 O O . LYS B 1 146 ? 7.852 23.781 -4.105 1 91.56 146 LYS B O 1
ATOM 2944 N N . ALA B 1 147 ? 8.188 21.781 -3.064 1 93.62 147 ALA B N 1
ATOM 2945 C CA . ALA B 1 147 ? 7.988 22.406 -1.76 1 93.62 147 ALA B CA 1
ATOM 2946 C C . ALA B 1 147 ? 9.211 23.219 -1.345 1 93.62 147 ALA B C 1
ATOM 2948 O O . ALA B 1 147 ? 10.336 22.922 -1.75 1 93.62 147 ALA B O 1
ATOM 2949 N N . GLU B 1 148 ? 9.016 24.219 -0.608 1 95.88 148 GLU B N 1
ATOM 2950 C CA . GLU B 1 148 ? 10.078 24.906 0.121 1 95.88 148 GLU B CA 1
ATOM 2951 C C . GLU B 1 148 ? 10.477 24.125 1.377 1 95.88 148 GLU B C 1
ATOM 2953 O O . GLU B 1 148 ? 9.812 23.156 1.744 1 95.88 148 GLU B O 1
ATOM 2958 N N . GLN B 1 149 ? 11.547 24.578 2.014 1 96.62 149 GLN B N 1
ATOM 2959 C CA . GLN B 1 149 ? 11.906 24.031 3.318 1 96.62 149 GLN B CA 1
ATOM 2960 C C . GLN B 1 149 ? 10.914 24.484 4.391 1 96.62 149 GLN B C 1
ATOM 2962 O O . GLN B 1 149 ? 10.508 25.656 4.418 1 96.62 149 GLN B O 1
ATOM 2967 N N . VAL B 1 150 ? 10.539 23.578 5.188 1 98.56 150 VAL B N 1
ATOM 2968 C CA . VAL B 1 150 ? 9.617 23.891 6.273 1 98.56 150 VAL B CA 1
ATOM 2969 C C . VAL B 1 150 ? 10.242 23.5 7.613 1 98.56 150 VAL B C 1
ATOM 2971 O O . VAL B 1 150 ? 11.336 22.938 7.652 1 98.56 150 VAL B O 1
ATOM 2974 N N . ASP B 1 151 ? 9.539 23.875 8.672 1 98.69 151 ASP B N 1
ATOM 2975 C CA . ASP B 1 151 ? 10.062 23.578 10 1 98.69 151 ASP B CA 1
ATOM 2976 C C . ASP B 1 151 ? 9.797 22.125 10.383 1 98.69 151 ASP B C 1
ATOM 2978 O O . ASP B 1 151 ? 10.656 21.469 10.969 1 98.69 151 ASP B O 1
ATOM 2982 N N . VAL B 1 152 ? 8.594 21.641 10.078 1 98.75 152 VAL B N 1
ATOM 2983 C CA . VAL B 1 152 ? 8.141 20.312 10.484 1 98.75 152 VAL B CA 1
ATOM 2984 C C . VAL B 1 152 ? 7.402 19.641 9.328 1 98.75 152 VAL B C 1
ATOM 2986 O O . VAL B 1 152 ? 6.578 20.266 8.656 1 98.75 152 VAL B O 1
ATOM 2989 N N . LEU B 1 153 ? 7.742 18.406 9.008 1 98.69 153 LEU B N 1
ATOM 2990 C CA . LEU B 1 153 ? 7.008 17.578 8.055 1 98.69 153 LEU B CA 1
ATOM 2991 C C . LEU B 1 153 ? 6.285 16.453 8.766 1 98.69 153 LEU B C 1
ATOM 2993 O O . LEU B 1 153 ? 6.879 15.742 9.586 1 98.69 153 LEU B O 1
ATOM 2997 N N . LEU B 1 154 ? 5.016 16.391 8.562 1 98.62 154 LEU B N 1
ATOM 2998 C CA . LEU B 1 154 ? 4.168 15.344 9.133 1 98.62 154 LEU B CA 1
ATOM 2999 C C . LEU B 1 154 ? 3.764 14.328 8.07 1 98.62 154 LEU B C 1
ATOM 3001 O O . LEU B 1 154 ? 3.363 14.703 6.969 1 98.62 154 LEU B O 1
ATOM 3005 N N . ALA B 1 155 ? 3.949 13.062 8.352 1 97.12 155 ALA B N 1
ATOM 3006 C CA . ALA B 1 155 ? 3.59 11.984 7.438 1 97.12 155 ALA B CA 1
ATOM 3007 C C . ALA B 1 155 ? 2.838 10.875 8.172 1 97.12 155 ALA B C 1
ATOM 3009 O O . ALA B 1 155 ? 3.41 10.172 9.008 1 97.12 155 ALA B O 1
ATOM 3010 N N . ALA B 1 156 ? 1.538 10.734 7.855 1 96.06 156 ALA B N 1
ATOM 3011 C CA . ALA B 1 156 ? 0.72 9.703 8.492 1 96.06 156 ALA B CA 1
ATOM 3012 C C . ALA B 1 156 ? 0.12 8.758 7.457 1 96.06 156 ALA B C 1
ATOM 3014 O O . ALA B 1 156 ? -0.5 9.203 6.488 1 96.06 156 ALA B O 1
ATOM 3015 N N . ASP B 1 157 ? 0.353 7.457 7.641 1 92.31 157 ASP B N 1
ATOM 3016 C CA . ASP B 1 157 ? -0.201 6.414 6.781 1 92.31 157 ASP B CA 1
ATOM 3017 C C . ASP B 1 157 ? 0.382 6.496 5.375 1 92.31 157 ASP B C 1
ATOM 3019 O O . ASP B 1 157 ? -0.346 6.371 4.387 1 92.31 157 ASP B O 1
ATOM 3023 N N . VAL B 1 158 ? 1.722 6.695 5.301 1 89.69 158 VAL B N 1
ATOM 3024 C CA . VAL B 1 158 ? 2.303 6.863 3.971 1 89.69 158 VAL B CA 1
ATOM 3025 C C . VAL B 1 158 ? 3.385 5.812 3.744 1 89.69 158 VAL B C 1
ATOM 3027 O O . VAL B 1 158 ? 3.986 5.75 2.67 1 89.69 158 VAL B O 1
ATOM 3030 N N . LEU B 1 159 ? 3.65 4.953 4.766 1 85.5 159 LEU B N 1
ATOM 3031 C CA . LEU B 1 159 ? 4.754 4.004 4.652 1 85.5 159 LEU B CA 1
ATOM 3032 C C . LEU B 1 159 ? 4.234 2.576 4.539 1 85.5 159 LEU B C 1
ATOM 3034 O O . LEU B 1 159 ? 5.004 1.62 4.648 1 85.5 159 LEU B O 1
ATOM 3038 N N . TYR B 1 160 ? 2.965 2.432 4.297 1 78.88 160 TYR B N 1
ATOM 3039 C CA . TYR B 1 160 ? 2.379 1.097 4.242 1 78.88 160 TYR B CA 1
ATOM 3040 C C . TYR B 1 160 ? 2.904 0.319 3.041 1 78.88 160 TYR B C 1
ATOM 3042 O O . TYR B 1 160 ? 2.891 -0.914 3.037 1 78.88 160 TYR B O 1
ATOM 3050 N N . ASP B 1 161 ? 3.354 1.068 2.074 1 77.5 161 ASP B N 1
ATOM 3051 C CA . ASP B 1 161 ? 4.074 0.475 0.953 1 77.5 161 ASP B CA 1
ATOM 3052 C C . ASP B 1 161 ? 5.578 0.457 1.214 1 77.5 161 ASP B C 1
ATOM 3054 O O . ASP B 1 161 ? 6.184 1.501 1.47 1 77.5 161 ASP B O 1
ATOM 3058 N N . GLN B 1 162 ? 6.156 -0.637 1.09 1 74.56 162 GLN B N 1
ATOM 3059 C CA . GLN B 1 162 ? 7.57 -0.816 1.406 1 74.56 162 GLN B CA 1
ATOM 3060 C C . GLN B 1 162 ? 8.445 0.042 0.501 1 74.56 162 GLN B C 1
ATOM 3062 O O . GLN B 1 162 ? 9.523 0.49 0.913 1 74.56 162 GLN B O 1
ATOM 3067 N N . CYS B 1 163 ? 8.031 0.245 -0.629 1 73.12 163 CYS B N 1
ATOM 3068 C CA . CYS B 1 163 ? 8.812 1.038 -1.573 1 73.12 163 CYS B CA 1
ATOM 3069 C C . CYS B 1 163 ? 8.844 2.504 -1.158 1 73.12 163 CYS B C 1
ATOM 3071 O O . CYS B 1 163 ? 9.68 3.271 -1.641 1 73.12 163 CYS B O 1
ATOM 3073 N N . ASN B 1 164 ? 8 2.852 -0.201 1 77.38 164 ASN B N 1
ATOM 3074 C CA . ASN B 1 164 ? 7.941 4.238 0.249 1 77.38 164 ASN B CA 1
ATOM 3075 C C . ASN B 1 164 ? 8.961 4.52 1.346 1 77.38 164 ASN B C 1
ATOM 3077 O O . ASN B 1 164 ? 9.094 5.656 1.803 1 77.38 164 ASN B O 1
ATOM 3081 N N . ARG B 1 165 ? 9.695 3.574 1.724 1 75.5 165 ARG B N 1
ATOM 3082 C CA . ARG B 1 165 ? 10.695 3.768 2.773 1 75.5 165 ARG B CA 1
ATOM 3083 C C . ARG B 1 165 ? 11.766 4.754 2.332 1 75.5 165 ARG B C 1
ATOM 3085 O O . ARG B 1 165 ? 12.375 5.43 3.166 1 75.5 165 ARG B O 1
ATOM 3092 N N . PHE B 1 166 ? 11.93 4.875 1.067 1 71.88 166 PHE B N 1
ATOM 3093 C CA . PHE B 1 166 ? 12.898 5.824 0.529 1 71.88 166 PHE B CA 1
ATOM 3094 C C . PHE B 1 166 ? 12.484 7.258 0.855 1 71.88 166 PHE B C 1
ATOM 3096 O O . PHE B 1 166 ? 13.328 8.156 0.874 1 71.88 166 PHE B O 1
ATOM 3103 N N . PHE B 1 167 ? 11.305 7.375 1.282 1 79.81 167 PHE B N 1
ATOM 3104 C CA . PHE B 1 167 ? 10.805 8.711 1.573 1 79.81 167 PHE B CA 1
ATOM 3105 C C . PHE B 1 167 ? 11.359 9.219 2.898 1 79.81 167 PHE B C 1
ATOM 3107 O O . PHE B 1 167 ? 11.484 10.43 3.102 1 79.81 167 PHE B O 1
ATOM 3114 N N . LEU B 1 168 ? 11.734 8.305 3.658 1 86.75 168 LEU B N 1
ATOM 3115 C CA . LEU B 1 168 ? 12.227 8.711 4.969 1 86.75 168 LEU B CA 1
ATOM 3116 C C . LEU B 1 168 ? 13.453 9.602 4.832 1 86.75 168 LEU B C 1
ATOM 3118 O O . LEU B 1 168 ? 13.578 10.609 5.531 1 86.75 168 LEU B O 1
ATOM 3122 N N . ASP B 1 169 ? 14.289 9.242 3.893 1 85.75 169 ASP B N 1
ATOM 3123 C CA . ASP B 1 169 ? 15.469 10.07 3.643 1 85.75 169 ASP B CA 1
ATOM 3124 C C . ASP B 1 169 ? 15.094 11.352 2.9 1 85.75 169 ASP B C 1
ATOM 3126 O O . ASP B 1 169 ? 15.641 12.414 3.178 1 85.75 169 ASP B O 1
ATOM 3130 N N . GLU B 1 170 ? 14.195 11.234 2 1 88 170 GLU B N 1
ATOM 3131 C CA . GLU B 1 170 ? 13.797 12.375 1.182 1 88 170 GLU B CA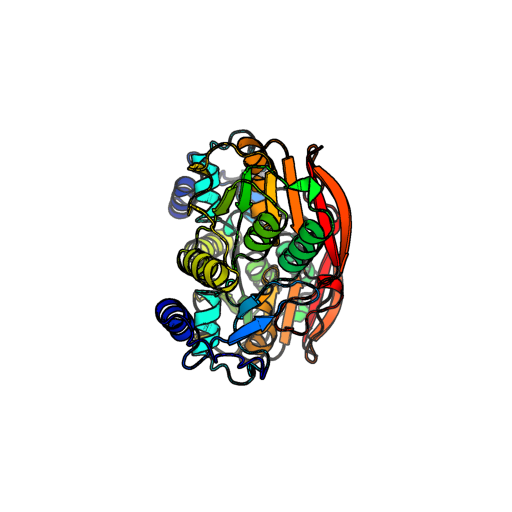 1
ATOM 3132 C C . GLU B 1 170 ? 13.141 13.461 2.031 1 88 170 GLU B C 1
ATOM 3134 O O . GLU B 1 170 ? 13.336 14.648 1.777 1 88 170 GLU B O 1
ATOM 3139 N N . PHE B 1 171 ? 12.375 13.023 3.025 1 93.06 171 PHE B N 1
ATOM 3140 C CA . PHE B 1 171 ? 11.68 13.977 3.879 1 93.06 171 PHE B CA 1
ATOM 3141 C C . PHE B 1 171 ? 12.664 14.938 4.527 1 93.06 171 PHE B C 1
ATOM 3143 O O . PHE B 1 171 ? 12.359 16.125 4.711 1 93.06 171 PHE B O 1
ATOM 3150 N N . LEU B 1 172 ? 13.805 14.477 4.762 1 93.06 172 LEU B N 1
ATOM 3151 C CA . LEU B 1 172 ? 14.805 15.242 5.504 1 93.06 172 LEU B CA 1
ATOM 3152 C C . LEU B 1 172 ? 15.359 16.375 4.652 1 93.06 172 LEU B C 1
ATOM 3154 O O . LEU B 1 172 ? 15.969 17.312 5.176 1 93.06 172 LEU B O 1
ATOM 3158 N N . LYS B 1 173 ? 15.156 16.344 3.406 1 92.06 173 LYS B N 1
ATOM 3159 C CA . LYS B 1 173 ? 15.57 17.422 2.51 1 92.06 173 LYS B CA 1
ATOM 3160 C C . LYS B 1 173 ? 14.648 18.625 2.635 1 92.06 173 LYS B C 1
ATOM 3162 O O . LYS B 1 173 ? 15.016 19.734 2.266 1 92.06 173 LYS B O 1
ATOM 3167 N N . PHE B 1 174 ? 13.508 18.359 3.213 1 95.25 174 PHE B N 1
ATOM 3168 C CA . PHE B 1 174 ? 12.5 19.406 3.172 1 95.25 174 PHE B CA 1
ATOM 3169 C C . PHE B 1 174 ? 12.211 19.938 4.57 1 95.25 174 PHE B C 1
ATOM 3171 O O . PHE B 1 174 ? 11.617 21 4.73 1 95.25 174 PHE B O 1
ATOM 3178 N N . ALA B 1 175 ? 12.578 19.219 5.559 1 97.69 175 ALA B N 1
ATOM 3179 C CA . ALA B 1 175 ? 12.336 19.641 6.934 1 97.69 175 ALA B CA 1
ATOM 3180 C C . ALA B 1 175 ? 13.367 19.047 7.883 1 97.69 175 ALA B C 1
ATOM 3182 O O . ALA B 1 175 ? 13.758 17.875 7.734 1 97.69 175 ALA B O 1
ATOM 3183 N N . PRO B 1 176 ? 13.852 19.797 8.852 1 96.88 176 PRO B N 1
ATOM 3184 C CA . PRO B 1 176 ? 14.773 19.266 9.852 1 96.88 176 PRO B CA 1
ATOM 3185 C C . PRO B 1 176 ? 14.086 18.344 10.859 1 96.88 176 PRO B C 1
ATOM 3187 O O . PRO B 1 176 ? 14.742 17.516 11.492 1 96.88 176 PRO B O 1
ATOM 3190 N N . GLU B 1 177 ? 12.805 18.5 11.023 1 97.69 177 GLU B N 1
ATOM 3191 C CA . GLU B 1 177 ? 12.008 17.688 11.922 1 97.69 177 GLU B CA 1
ATOM 3192 C C . GLU B 1 177 ? 10.867 16.984 11.18 1 97.69 177 GLU B C 1
ATOM 3194 O O . GLU B 1 177 ? 10.023 17.641 10.57 1 97.69 177 GLU B O 1
ATOM 3199 N N . VAL B 1 178 ? 10.938 15.656 11.227 1 97.62 178 VAL B N 1
ATOM 3200 C CA . VAL B 1 178 ? 9.93 14.852 10.555 1 97.62 178 VAL B CA 1
ATOM 3201 C C . VAL B 1 178 ? 9.242 13.93 11.562 1 97.62 178 VAL B C 1
ATOM 3203 O O . VAL B 1 178 ? 9.906 13.289 12.375 1 97.62 178 VAL B O 1
ATOM 3206 N N . TRP B 1 179 ? 7.93 13.977 11.539 1 97.31 179 TRP B N 1
ATOM 3207 C CA . TRP B 1 179 ? 7.121 13.047 12.32 1 97.31 179 TRP B CA 1
ATOM 3208 C C . TRP B 1 179 ? 6.395 12.062 11.406 1 97.31 179 TRP B C 1
ATOM 3210 O O . TRP B 1 179 ? 5.773 12.461 10.422 1 97.31 179 TRP B O 1
ATOM 3220 N N . VAL B 1 180 ? 6.52 10.805 11.758 1 95.94 180 VAL B N 1
ATOM 3221 C CA . VAL B 1 180 ? 5.855 9.75 11 1 95.94 180 VAL B CA 1
ATOM 3222 C C . VAL B 1 180 ? 4.938 8.945 11.922 1 95.94 180 VAL B C 1
ATOM 3224 O O . VAL B 1 180 ? 5.328 8.594 13.039 1 95.94 180 VAL B O 1
ATOM 3227 N N . ALA B 1 181 ? 3.746 8.766 11.531 1 95.38 181 ALA B N 1
ATOM 3228 C CA . ALA B 1 181 ? 2.805 7.895 12.234 1 95.38 181 ALA B CA 1
ATOM 3229 C C . ALA B 1 181 ? 2.264 6.809 11.305 1 95.38 181 ALA B C 1
ATOM 3231 O O . ALA B 1 181 ? 1.869 7.09 10.172 1 95.38 181 ALA B O 1
ATOM 3232 N N . ASP B 1 182 ? 2.311 5.586 11.812 1 91.19 182 ASP B N 1
ATOM 3233 C CA . ASP B 1 182 ? 1.832 4.492 10.969 1 91.19 182 ASP B CA 1
ATOM 3234 C C . ASP B 1 182 ? 1.328 3.328 11.828 1 91.19 182 ASP B C 1
ATOM 3236 O O . ASP B 1 182 ? 1.982 2.93 12.789 1 91.19 182 ASP B O 1
ATOM 3240 N N . SER B 1 183 ? 0.17 2.844 11.469 1 85.69 183 SER B N 1
ATOM 3241 C CA . SER B 1 183 ? -0.421 1.735 12.211 1 85.69 183 SER B CA 1
ATOM 3242 C C . SER B 1 183 ? 0.041 0.391 11.656 1 85.69 183 SER B C 1
ATOM 3244 O O . SER B 1 183 ? -0.067 -0.634 12.328 1 85.69 183 SER B O 1
ATOM 3246 N N . ARG B 1 184 ? 0.598 0.411 10.461 1 78.56 184 ARG B N 1
ATOM 3247 C CA . ARG B 1 184 ? 0.98 -0.842 9.812 1 78.56 184 ARG B CA 1
ATOM 3248 C C . ARG B 1 184 ? 2.479 -1.092 9.953 1 78.56 184 ARG B C 1
ATOM 3250 O O . ARG B 1 184 ? 2.922 -2.242 9.969 1 78.56 184 ARG B O 1
ATOM 3257 N N . VAL B 1 185 ? 3.189 0.022 9.945 1 75.75 185 VAL B N 1
ATOM 3258 C CA . VAL B 1 185 ? 4.637 -0.075 10.117 1 75.75 185 VAL B CA 1
ATOM 3259 C C . VAL B 1 185 ? 4.996 0.117 11.586 1 75.75 185 VAL B C 1
ATOM 3261 O O . VAL B 1 185 ? 5.074 1.248 12.07 1 75.75 185 VAL B O 1
ATOM 3264 N N . LYS B 1 186 ? 5.176 -0.928 12.188 1 71.94 186 LYS B N 1
ATOM 3265 C CA . LYS B 1 186 ? 5.336 -0.891 13.641 1 71.94 186 LYS B CA 1
ATOM 3266 C C . LYS B 1 186 ? 6.785 -0.608 14.023 1 71.94 186 LYS B C 1
ATOM 3268 O O . LYS B 1 186 ? 7.051 0.016 15.055 1 71.94 186 LYS B O 1
ATOM 3273 N N . ASN B 1 187 ? 7.629 -1.202 13.18 1 74.38 187 ASN B N 1
ATOM 3274 C CA . ASN B 1 187 ? 9.039 -1.001 13.5 1 74.38 187 ASN B CA 1
ATOM 3275 C C . ASN B 1 187 ? 9.883 -0.846 12.242 1 74.38 187 ASN B C 1
ATOM 3277 O O . ASN B 1 187 ? 9.859 -1.708 11.359 1 74.38 187 ASN B O 1
ATOM 3281 N N . PHE B 1 188 ? 10.188 0.452 12.008 1 72.12 188 PHE B N 1
ATOM 3282 C CA . PHE B 1 188 ? 11.234 0.586 10.992 1 72.12 188 PHE B CA 1
ATOM 3283 C C . PHE B 1 188 ? 12.516 1.121 11.609 1 72.12 188 PHE B C 1
ATOM 3285 O O . PHE B 1 188 ? 12.484 1.828 12.617 1 72.12 188 PHE B O 1
ATOM 3292 N N . SER B 1 189 ? 13.547 0.472 11.086 1 72.94 189 SER B N 1
ATOM 3293 C CA . SER B 1 189 ? 14.859 0.946 11.516 1 72.94 189 SER B CA 1
ATOM 3294 C C . SER B 1 189 ? 15.453 1.92 10.5 1 72.94 189 SER B C 1
ATOM 3296 O O . SER B 1 189 ? 15.445 1.654 9.297 1 72.94 189 SER B O 1
ATOM 3298 N N . HIS B 1 190 ? 15.727 3.039 10.961 1 81.75 190 HIS B N 1
ATOM 3299 C CA . HIS B 1 190 ? 16.391 4.078 10.18 1 81.75 190 HIS B CA 1
ATOM 3300 C C . HIS B 1 190 ? 17.328 4.902 11.055 1 81.75 190 HIS B C 1
ATOM 3302 O O . HIS B 1 190 ? 16.969 5.293 12.172 1 81.75 190 HIS B O 1
ATOM 3308 N N . PRO B 1 191 ? 18.5 5.102 10.594 1 84.62 191 PRO B N 1
ATOM 3309 C CA . PRO B 1 191 ? 19.516 5.746 11.438 1 84.62 191 PRO B CA 1
ATOM 3310 C C . PRO B 1 191 ? 19.125 7.168 11.844 1 84.62 191 PRO B C 1
ATOM 3312 O O . PRO B 1 191 ? 19.641 7.695 12.828 1 84.62 191 PRO B O 1
ATOM 3315 N N . LYS B 1 192 ? 18.234 7.73 11.188 1 91.81 192 LYS B N 1
ATOM 3316 C CA . LYS B 1 192 ? 17.922 9.133 11.445 1 91.81 192 LYS B CA 1
ATOM 3317 C C . LYS B 1 192 ? 16.562 9.281 12.125 1 91.81 192 LYS B C 1
ATOM 3319 O O . LYS B 1 192 ? 16.094 10.398 12.359 1 91.81 192 LYS B O 1
ATOM 3324 N N . TYR B 1 193 ? 15.898 8.148 12.352 1 92.75 193 TYR B N 1
ATOM 3325 C CA . TYR B 1 193 ? 14.586 8.188 12.992 1 92.75 193 TYR B CA 1
ATOM 3326 C C . TYR B 1 193 ? 14.562 7.336 14.25 1 92.75 193 TYR B C 1
ATOM 3328 O O . TYR B 1 193 ? 15.32 6.367 14.367 1 92.75 193 TYR B O 1
ATOM 3336 N N . GLN B 1 194 ? 13.727 7.684 15.18 1 93.5 194 GLN B N 1
ATOM 3337 C CA . GLN B 1 194 ? 13.508 6.879 16.375 1 93.5 194 GLN B CA 1
ATOM 3338 C C . GLN B 1 194 ? 12.023 6.77 16.703 1 93.5 194 GLN B C 1
ATOM 3340 O O . GLN B 1 194 ? 11.273 7.727 16.516 1 93.5 194 GLN B O 1
ATOM 3345 N N . LYS B 1 195 ? 11.688 5.66 17.141 1 92.81 195 LYS B N 1
ATOM 3346 C CA . LYS B 1 195 ? 10.328 5.477 17.641 1 92.81 195 LYS B CA 1
ATOM 3347 C C . LYS B 1 195 ? 10.125 6.199 18.969 1 92.81 195 LYS B C 1
ATOM 3349 O O . LYS B 1 195 ? 10.922 6.043 19.891 1 92.81 195 LYS B O 1
ATOM 3354 N N . ILE B 1 196 ? 9.062 6.93 19.078 1 91.38 196 ILE B N 1
ATOM 3355 C CA . ILE B 1 196 ? 8.93 7.77 20.25 1 91.38 196 ILE B CA 1
ATOM 3356 C C . ILE B 1 196 ? 7.707 7.332 21.062 1 91.38 196 ILE B C 1
ATOM 3358 O O . ILE B 1 196 ? 7.688 7.465 22.281 1 91.38 196 ILE B O 1
ATOM 3362 N N . ASP B 1 197 ? 6.66 6.852 20.359 1 90.5 197 ASP B N 1
ATOM 3363 C CA . ASP B 1 197 ? 5.41 6.594 21.062 1 90.5 197 ASP B CA 1
ATOM 3364 C C . ASP B 1 197 ? 4.504 5.668 20.25 1 90.5 197 ASP B C 1
ATOM 3366 O O . ASP B 1 197 ? 4.82 5.316 19.125 1 90.5 197 ASP B O 1
ATOM 3370 N N . GLU B 1 198 ? 3.504 5.172 20.938 1 92.06 198 GLU B N 1
ATOM 3371 C CA . GLU B 1 198 ? 2.387 4.465 20.328 1 92.06 198 GLU B CA 1
ATOM 3372 C C . GLU B 1 198 ? 1.049 4.984 20.844 1 92.06 198 GLU B C 1
ATOM 3374 O O . GLU B 1 198 ? 0.908 5.273 22.031 1 92.06 198 GLU B O 1
ATOM 3379 N N . ARG B 1 199 ? 0.198 5.117 19.938 1 92.31 199 ARG B N 1
ATOM 3380 C CA . ARG B 1 199 ? -1.136 5.578 20.312 1 92.31 199 ARG B CA 1
ATOM 3381 C C . ARG B 1 199 ? -2.213 4.754 19.609 1 92.31 199 ARG B C 1
ATOM 3383 O O . ARG B 1 199 ? -2.004 4.258 18.5 1 92.31 199 ARG B O 1
ATOM 3390 N N . SER B 1 200 ? -3.336 4.68 20.312 1 90.38 200 SER B N 1
ATOM 3391 C CA . SER B 1 200 ? -4.453 3.945 19.734 1 90.38 200 SER B CA 1
ATOM 3392 C C . SER B 1 200 ? -5.41 4.883 19 1 90.38 200 SER B C 1
ATOM 3394 O O . SER B 1 200 ? -5.738 5.961 19.516 1 90.38 200 SER B O 1
ATOM 3396 N N . ALA B 1 201 ? -5.734 4.523 17.844 1 92 201 ALA B N 1
ATOM 3397 C CA . ALA B 1 201 ? -6.746 5.223 17.062 1 92 201 ALA B CA 1
ATOM 3398 C C . ALA B 1 201 ? -7.371 4.301 16.016 1 92 201 ALA B C 1
ATOM 3400 O O . ALA B 1 201 ? -6.77 3.299 15.633 1 92 201 ALA B O 1
ATOM 3401 N N . SER B 1 202 ? -8.57 4.672 15.609 1 88.5 202 SER B N 1
ATOM 3402 C CA . SER B 1 202 ? -9.258 3.896 14.594 1 88.5 202 SER B CA 1
ATOM 3403 C C . SER B 1 202 ? -9.656 4.77 13.406 1 88.5 202 SER B C 1
ATOM 3405 O O . SER B 1 202 ? -9.914 5.965 13.57 1 88.5 202 SER B O 1
ATOM 3407 N N . THR B 1 203 ? -9.695 4.105 12.289 1 89.06 203 THR B N 1
ATOM 3408 C CA . THR B 1 203 ? -10.18 4.789 11.102 1 89.06 203 THR B CA 1
ATOM 3409 C C . THR B 1 203 ? -11.609 5.273 11.297 1 89.06 203 THR B C 1
ATOM 3411 O O . THR B 1 203 ? -12.398 4.625 11.992 1 89.06 203 THR B O 1
ATOM 3414 N N . TRP B 1 204 ? -11.875 6.43 10.75 1 89.94 204 TRP B N 1
ATOM 3415 C CA . TRP B 1 204 ? -13.211 7.012 10.812 1 89.94 204 TRP B CA 1
ATOM 3416 C C . TRP B 1 204 ? -13.719 7.375 9.422 1 89.94 204 TRP B C 1
ATOM 3418 O O . TRP B 1 204 ? -13.023 8.055 8.664 1 89.94 204 TRP B O 1
ATOM 3428 N N . PRO B 1 205 ? -15.055 6.898 9.078 1 87.31 205 PRO B N 1
ATOM 3429 C CA . PRO B 1 205 ? -15.898 5.988 9.852 1 87.31 205 PRO B CA 1
ATOM 3430 C C . PRO B 1 205 ? -15.25 4.621 10.07 1 87.31 205 PRO B C 1
ATOM 3432 O O . PRO B 1 205 ? -14.312 4.258 9.352 1 87.31 205 PRO B O 1
ATOM 3435 N N . ASP B 1 206 ? -15.742 3.951 11.07 1 79.81 206 ASP B N 1
ATOM 3436 C CA . ASP B 1 206 ? -15.125 2.703 11.516 1 79.81 206 ASP B CA 1
ATOM 3437 C C . ASP B 1 206 ? -15.242 1.621 10.445 1 79.81 206 ASP B C 1
ATOM 3439 O O . ASP B 1 206 ? -16.344 1.312 9.977 1 79.81 206 ASP B O 1
ATOM 3443 N N . LEU B 1 207 ? -14.164 1.074 10.023 1 69.5 207 LEU B N 1
ATOM 3444 C CA . LEU B 1 207 ? -14.109 0.002 9.039 1 69.5 207 LEU B CA 1
ATOM 3445 C C . LEU B 1 207 ? -13.992 -1.357 9.719 1 69.5 207 LEU B C 1
ATOM 3447 O O . LEU B 1 207 ? -13.852 -2.383 9.047 1 69.5 207 LEU B O 1
ATOM 3451 N N . ASP B 1 208 ? -14.156 -1.325 11.039 1 65.94 208 ASP B N 1
ATOM 3452 C CA . ASP B 1 208 ? -14.039 -2.545 11.828 1 65.94 208 ASP B CA 1
ATOM 3453 C C . ASP B 1 208 ? -12.719 -3.26 11.547 1 65.94 208 ASP B C 1
ATOM 3455 O O . ASP B 1 208 ? -12.703 -4.457 11.258 1 65.94 208 ASP B O 1
ATOM 3459 N N . GLU B 1 209 ? -11.664 -2.496 11.57 1 65.5 209 GLU B N 1
ATOM 3460 C CA . GLU B 1 209 ? -10.32 -3.039 11.352 1 65.5 209 GLU B CA 1
ATOM 3461 C C . GLU B 1 209 ? -9.867 -3.881 12.539 1 65.5 209 GLU B C 1
ATOM 3463 O O . GLU B 1 209 ? -10.367 -3.711 13.656 1 65.5 209 GLU B O 1
ATOM 3468 N N . ALA B 1 210 ? -8.961 -4.781 12.266 1 64.31 210 ALA B N 1
ATOM 3469 C CA . ALA B 1 210 ? -8.336 -5.562 13.328 1 64.31 210 ALA B CA 1
ATOM 3470 C C . ALA B 1 210 ? -7.648 -4.652 14.344 1 64.31 210 ALA B C 1
ATOM 3472 O O . ALA B 1 210 ? -7.184 -3.566 13.992 1 64.31 210 ALA B O 1
ATOM 3473 N N . LYS B 1 211 ? -7.668 -5.117 15.539 1 64.81 211 LYS B N 1
ATOM 3474 C CA .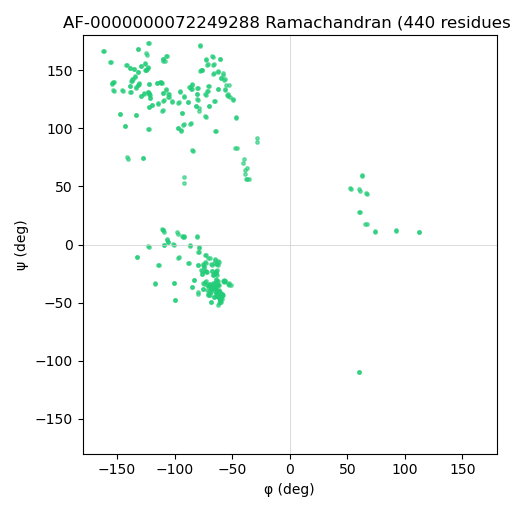 LYS B 1 211 ? -7.141 -4.355 16.672 1 64.81 211 LYS B CA 1
ATOM 3475 C C . LYS B 1 211 ? -5.699 -3.918 16.406 1 64.81 211 LYS B C 1
ATOM 3477 O O . LYS B 1 211 ? -5.289 -2.838 16.844 1 64.81 211 LYS B O 1
ATOM 3482 N N . GLU B 1 212 ? -4.988 -4.754 15.719 1 67.12 212 GLU B N 1
ATOM 3483 C CA . GLU B 1 212 ? -3.57 -4.504 15.484 1 67.12 212 GLU B CA 1
ATOM 3484 C C . GLU B 1 212 ? -3.361 -3.227 14.672 1 67.12 212 GLU B C 1
ATOM 3486 O O . GLU B 1 212 ? -2.32 -2.576 14.789 1 67.12 212 GLU B O 1
ATOM 3491 N N . PHE B 1 213 ? -4.383 -2.871 13.984 1 69.56 213 PHE B N 1
ATOM 3492 C CA . PHE B 1 213 ? -4.258 -1.687 13.141 1 69.56 213 PHE B CA 1
ATOM 3493 C C . PHE B 1 213 ? -4.734 -0.443 13.883 1 69.56 213 PHE B C 1
ATOM 3495 O O . PHE B 1 213 ? -4.699 0.663 13.336 1 69.56 213 PHE B O 1
ATOM 3502 N N . ARG B 1 214 ? -5.004 -0.611 15.078 1 79.69 214 ARG B N 1
ATOM 3503 C CA . ARG B 1 214 ? -5.434 0.522 15.898 1 79.69 214 ARG B CA 1
ATOM 3504 C C . ARG B 1 214 ? -4.266 1.096 16.688 1 79.69 214 ARG B C 1
ATOM 3506 O O . ARG B 1 214 ? -4.379 2.178 17.266 1 79.69 214 ARG B O 1
ATOM 3513 N N . ASN B 1 215 ? -3.164 0.287 16.656 1 86.12 215 ASN B N 1
ATOM 3514 C CA . ASN B 1 215 ? -1.969 0.785 17.328 1 86.12 215 ASN B CA 1
ATOM 3515 C C . ASN B 1 215 ? -1.052 1.527 16.359 1 86.12 215 ASN B C 1
ATOM 3517 O O . ASN B 1 215 ? -0.44 0.914 15.492 1 86.12 215 ASN B O 1
ATOM 3521 N N . VAL B 1 216 ? -0.95 2.801 16.594 1 91.56 216 VAL B N 1
ATOM 3522 C CA . VAL B 1 216 ? -0.196 3.66 15.688 1 91.56 216 VAL B CA 1
ATOM 3523 C C . VAL B 1 216 ? 1.169 3.979 16.297 1 91.56 216 VAL B C 1
ATOM 3525 O O . VAL B 1 216 ? 1.255 4.48 17.422 1 91.56 216 VAL B O 1
ATOM 3528 N N . SER B 1 217 ? 2.225 3.67 15.602 1 91.5 217 SER B N 1
ATOM 3529 C CA . SER B 1 217 ? 3.584 3.998 16.016 1 91.5 217 SER B CA 1
ATOM 3530 C C . SER B 1 217 ? 3.986 5.391 15.547 1 91.5 217 SER B C 1
ATOM 3532 O O . SER B 1 217 ? 3.686 5.781 14.422 1 91.5 217 SER B O 1
ATOM 3534 N N . PHE B 1 218 ? 4.598 6.109 16.453 1 94.62 218 PHE B N 1
ATOM 3535 C CA . PHE B 1 218 ? 5.109 7.438 16.125 1 94.62 218 PHE B CA 1
ATOM 3536 C C . PHE B 1 218 ? 6.629 7.426 16.047 1 94.62 218 PHE B C 1
ATOM 3538 O O . PHE B 1 218 ? 7.301 6.859 16.906 1 94.62 218 PHE B O 1
ATOM 3545 N N . TYR B 1 219 ? 7.117 8.031 15.008 1 94.62 219 TYR B N 1
ATOM 3546 C CA . TYR B 1 219 ? 8.555 8.195 14.82 1 94.62 219 TYR B CA 1
ATOM 3547 C C . TYR B 1 219 ? 8.914 9.664 14.609 1 94.62 219 TYR B C 1
ATOM 3549 O O . TYR B 1 219 ? 8.094 10.445 14.109 1 94.62 219 TYR B O 1
ATOM 3557 N N . LYS B 1 220 ? 10.102 10 15.031 1 95.12 220 LYS B N 1
ATOM 3558 C CA . LYS B 1 220 ? 10.617 11.352 14.836 1 95.12 220 LYS B CA 1
ATOM 3559 C C . LYS B 1 220 ? 12.086 11.32 14.43 1 95.12 220 LYS B C 1
ATOM 3561 O O . LYS B 1 220 ? 12.805 10.367 14.734 1 95.12 220 LYS B O 1
ATOM 3566 N N . THR B 1 221 ? 12.414 12.32 13.727 1 93.19 221 THR B N 1
ATOM 3567 C CA . THR B 1 221 ? 13.828 12.477 13.406 1 93.19 221 THR B CA 1
ATOM 3568 C C . THR B 1 221 ? 14.656 12.664 14.68 1 93.19 221 THR B C 1
ATOM 3570 O O . THR B 1 221 ? 14.164 13.219 15.664 1 93.19 221 THR B O 1
ATOM 3573 N N . LEU B 1 222 ? 15.906 12.188 14.609 1 86.5 222 LEU B N 1
ATOM 3574 C CA . LEU B 1 222 ? 16.875 12.367 15.688 1 86.5 222 LEU B CA 1
ATOM 3575 C C . LEU B 1 222 ? 17.406 13.797 15.703 1 86.5 222 LEU B C 1
ATOM 3577 O O . LEU B 1 222 ? 17.5 14.445 14.656 1 86.5 222 LEU B O 1
#

pLDDT: mean 89.08, std 13.75, range [26.7, 98.94]

Nearest PDB structures (foldseek):
  1wy7-assembly2_B  TM=7.505E-01  e=7.053E-10  Pyrococcus horikoshii OT3
  1wy7-assembly3_C  TM=7.195E-01  e=7.989E-10  Pyrococcus horikoshii OT3
  1wy7-assembly4_D  TM=7.197E-01  e=9.049E-10  Pyrococcus ho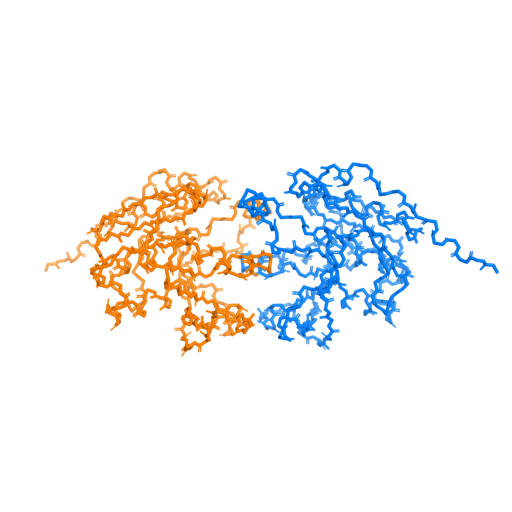rikoshii OT3
  1wy7-assembly1_A  TM=6.766E-01  e=1.489E-09  Pyrococcus horikoshii OT3
  6h2v-assembly2_C  TM=7.360E-01  e=6.661E-08  Homo sapiens

Sequence (444 aa):
MSCTFQLSKAPEHLLQALNEVIPNCELMVQQIPETPISLWLIPPVFPTDRLDDEVIRRIWNDTPYWIFCWASGLAMAQWLLAEPHHVKDKVVLDFGAGSGVVAIAAKMAGAKRVICCDIDQVSLNACRENALLNNVELEYLDDLYKAEQVDVLLAADVLYDQCNRFFLDEFLKFAPEVWVADSRVKNFSHPKYQKIDERSASTWPDLDEAKEFRNVSFYKTLMSCTFQLSKAPEHLLQALNEVIPNCELMVQQIPETPISLWLIPPVFPTDRLDDEVIRRIWNDTPYWIFCWASGLAMAQWLLAEPHHVKDKVVLDFGAGSGVVAIAAKMAGAKRVICCDIDQVSLNACRENALLNNVELEYLDDLYKAEQVDVLLAADVLYDQCNRFFLDEFLKFAPEVWVADSRVKNFSHPKYQKIDERSASTWPDLDEAKEFRNVSFYKTL

Solvent-accessible surface area (backbone atoms only — not comparable to full-atom values): 23525 Å² total; per-residue (Å²): 130,78,80,67,73,70,80,70,74,61,58,61,71,59,45,52,57,47,31,73,35,39,70,88,56,63,60,35,80,40,74,42,86,88,50,95,49,43,38,62,22,45,54,67,83,57,71,68,89,67,56,50,72,66,38,54,51,34,36,71,75,51,65,68,65,31,40,35,43,46,20,21,31,47,40,48,19,42,48,30,56,76,44,26,80,83,37,43,72,28,38,35,33,22,42,59,29,34,35,21,57,42,40,50,24,35,43,74,29,40,24,67,40,31,33,34,25,29,75,46,66,68,26,49,51,40,24,52,57,23,26,57,70,59,74,52,84,73,41,81,40,61,46,78,90,74,54,71,76,36,54,32,33,38,34,31,64,66,54,59,46,75,81,39,57,64,43,65,65,56,50,54,77,36,14,81,35,39,38,37,25,19,29,66,50,73,67,77,83,46,98,56,47,42,80,76,50,74,45,75,27,60,38,38,53,67,75,79,67,42,72,70,52,22,44,19,25,30,31,31,48,109,130,78,79,70,74,69,82,70,75,59,59,62,72,58,45,50,57,47,31,74,34,40,71,88,55,63,60,36,80,40,74,42,85,88,51,93,48,43,37,63,20,46,54,67,83,58,70,66,88,67,57,47,73,67,37,52,51,33,37,70,76,52,64,68,65,30,43,36,44,46,22,20,32,46,39,48,18,43,48,30,57,76,43,26,80,81,37,43,71,28,37,35,33,23,42,60,29,33,34,22,56,41,40,49,24,37,43,74,28,40,25,67,40,34,33,36,26,30,75,46,66,67,23,49,51,40,25,52,55,22,25,57,71,60,73,50,83,71,42,82,40,61,48,76,90,74,53,70,76,36,54,33,32,40,34,32,65,65,56,58,47,73,84,40,55,65,44,63,64,55,50,53,76,35,13,80,34,41,39,38,26,18,28,64,51,72,69,78,84,46,97,57,46,43,80,76,51,71,44,75,27,61,38,39,54,67,76,79,68,42,72,68,52,22,43,20,26,29,31,31,47,111

Secondary structure (DSSP, 8-state):
--------PPPHHHHHHHHHHSTT---EEEEPTTSS-EEEE--S---GGG--HHHHHHHHHS--GGGSB-HHHHHHHHHHHH-GGGTTTSEEEEET-TT-HHHHHHHHTT-SEEEEE-S-HHHHHHHHHHHHHTT---EEES-GGGPPP-SEEEEES--SSGGGGHHHHHHTTT-SEEEEEESS------TTEEEEEEEE---BS-----GGGGEEEEEEE-/--------PPPHHHHHHHHHHSTT---EEEEPTTSS-EEEE--S---GGG--HHHHHHHHHS--GGGSB-HHHHHHHHHHHH-GGGTTTSEEEEET-TT-HHHHHHHHTT-SEEEEE-S-HHHHHHHHHHHHHTT---EEES-GGGPPP-SEEEEES--SSGGGGHHHHHHTTT-SEEEEEESS------TTEEEEEEEE---BS-----GGGGEEEEEEE-

Radius of gyration: 22.58 Å; Cα contacts (8 Å, |Δi|>4): 942; chains: 2; bounding box: 62×61×47 Å

Foldseek 3Di:
DPPPPVQPADDPVLVVVVCVLPNPWAWGWDQQPQDNFIFTATDLPDPPVPDDPRSVVSCVVPPQQLRKCAQQLSVLLNVCLVPVVVAAQWEEEEAQCRQVSNQLSNVVS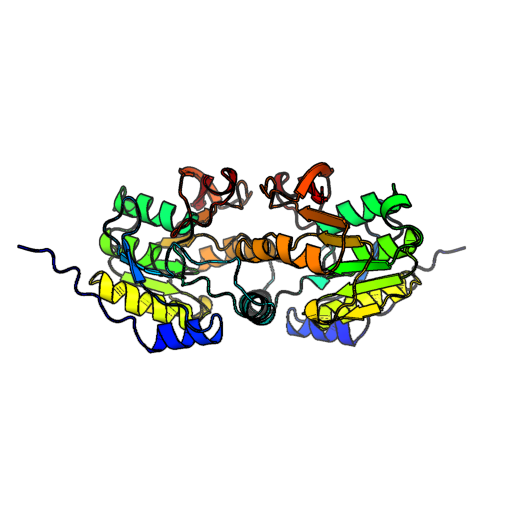HHPAYEYEALDPSSQVNNVVSCVVSVHDYHYYNDPVPAAAIAEYEYEAQPLDVVCVVVVVVVCVRHVKYKYKALNPADDDDPFKDWDDWDFGAMPPHPVDDRSSRIMIMMMGD/DPPPPVQPADDPVLVVVVCVLPNPWAWGWDQQPQDNFIFTATDLPDPPVPDPPRSVVSCVVPPQQLRKDAQQLSVLLNVCLVPVVVAAQWEEEEAQCRQVSNQLSNVVSHHPAYEYEALDPSSQVNNVVSCVVSVHDYHYYNDPVPAAAIAEYEYEAQPLDVVCVVVVVVVCVRYVKYKYKALNPADDDDPFKDWDDWDFGAMPPHPVDDRSSRIMIMMMTD